Protein AF-0000000085181680 (afdb_homodimer)

Foldseek 3Di:
DDPPPPCPPPPPPDPDAWPDKDKDKWKKKWWFWKAWDVGDIDIDIWMKMKIKIWTADRVGKIKIWIKMWIAPDDPPDDRHDIDIDRTKMWIQDPQFIKIWFQDAFQQLVFAQAADDDAFPVRQQQLAFFHARRSFCQQQAVNIKIKTKDDDDQKIKMKMKDAHPFDQQALVNGCSDRDPSVLSNLQRNPSDTGKGIKIKIKMKGWDDDPQKTKIKMKMKIDIDQKIKIKIKMKIDHPQFKMKIKMKMWIGHHPWTKIKIKMKMKGQGPVQNQKMKMKMKMWMGRVDPQTKIKMKIKMWGHPDPFKIWIKIKIFIGSGARVHGHRMIMIITTMMGID/DDPPPPPPVPPPPPDLDWSDKDKDKWKKKWWFWKAWDVGDIDIDIWMKMKIKIWIADNVGKIKIWIKMWIAPDDPVRPRHDIDIDRTKMWIQDPQFIKMWFQDQFQQLVFAQAADDDAFPVRQQQQAQFHDRRSFCQPVAVNIKIKTKDDDPQKIKMKMKDAHPFDQQALVNDCPDRDASVLSNLQRNPSDTGKGIKIKIKMKGWDDDPQKTKIKMKMKIDIHQKIKIKIKMKIDHPQFKMKIKMKMWIGHHPWTKIKIKMKMKGQGPVQNQKMKMKMKMWMGRVDPQTKIKMKIKMWGHPDPFKIWIKMKIFIGSGDRVHDHGMIMIITTMMGID

Nearest PDB structures (foldseek):
  6ehb-assembly1_B  TM=7.373E-01  e=2.275E-15  Vibrio cholerae O395
  6ehb-assembly1_C  TM=7.384E-01  e=2.523E-15  Vibrio cholerae O395
  5onu-assembly1_C  TM=7.375E-01  e=2.397E-13  Vibrio cholerae
  3efm-assembly1_A  TM=3.329E-01  e=3.542E-02  Bordetella pertussis
  8qpv-assembly1_A  TM=3.071E-01  e=8.541E+00  Escherichia coli

Structure (mmCIF, N/CA/C/O backbone):
data_AF-0000000085181680-model_v1
#
loop_
_entity.id
_entity.type
_entity.pdbx_description
1 polymer Porin
#
loop_
_atom_site.group_PDB
_atom_site.id
_atom_site.type_symbol
_atom_site.label_atom_id
_atom_site.label_alt_id
_atom_site.label_comp_id
_atom_site.label_asym_id
_atom_site.label_entity_id
_atom_site.label_seq_id
_atom_site.pdbx_PDB_ins_code
_atom_site.Cartn_x
_atom_site.Cartn_y
_atom_site.Cartn_z
_atom_site.occupancy
_atom_site.B_iso_or_equiv
_atom_site.auth_seq_id
_atom_site.auth_comp_id
_atom_site.auth_asym_id
_atom_site.auth_atom_id
_atom_site.pdbx_PDB_model_num
ATOM 1 N N . MET A 1 1 ? -27.531 5.68 -34.562 1 22.38 1 MET A N 1
ATOM 2 C CA . MET A 1 1 ? -27.516 5.695 -33.094 1 22.38 1 MET A CA 1
ATOM 3 C C . MET A 1 1 ? -26.094 5.801 -32.562 1 22.38 1 MET A C 1
ATOM 5 O O . MET A 1 1 ? -25.203 5.039 -32.969 1 22.38 1 MET A O 1
ATOM 9 N N . LYS A 1 2 ? -25.438 7.004 -32.031 1 22.67 2 LYS A N 1
ATOM 10 C CA . LYS A 1 2 ? -24.047 7.398 -32.281 1 22.67 2 LYS A CA 1
ATOM 11 C C . LYS A 1 2 ? -23.109 6.738 -31.266 1 22.67 2 LYS A C 1
ATOM 13 O O . LYS A 1 2 ? -23.328 6.828 -30.047 1 22.67 2 LYS A O 1
ATOM 18 N N . LYS A 1 3 ? -22.344 5.664 -31.703 1 23.89 3 LYS A N 1
ATOM 19 C CA . LYS A 1 3 ? -21.344 4.836 -31.031 1 23.89 3 LYS A CA 1
ATOM 20 C C . LYS A 1 3 ? -20.266 5.691 -30.375 1 23.89 3 LYS A C 1
ATOM 22 O O . LYS A 1 3 ? -19.562 6.438 -31.062 1 23.89 3 LYS A O 1
ATOM 27 N N . ILE A 1 4 ? -20.547 6.242 -29.234 1 26.05 4 ILE A N 1
ATOM 28 C CA . ILE A 1 4 ? -19.594 7.113 -28.562 1 26.05 4 ILE A CA 1
ATOM 29 C C . ILE A 1 4 ? -18.328 6.324 -28.234 1 26.05 4 ILE A C 1
ATOM 31 O O . ILE A 1 4 ? -18.375 5.332 -27.5 1 26.05 4 ILE A O 1
ATOM 35 N N . LEU A 1 5 ? -17.328 6.285 -29.141 1 22.59 5 LEU A N 1
ATOM 36 C CA . LEU A 1 5 ? -15.992 5.695 -29.109 1 22.59 5 LEU A CA 1
ATOM 37 C C . LEU A 1 5 ? -15.227 6.164 -27.875 1 22.59 5 LEU A C 1
ATOM 39 O O . LEU A 1 5 ? -15.039 7.367 -27.672 1 22.59 5 LEU A O 1
ATOM 43 N N . LEU A 1 6 ? -15.406 5.531 -26.781 1 27.34 6 LEU A N 1
ATOM 44 C CA . LEU A 1 6 ? -14.719 5.742 -25.516 1 27.34 6 LEU A CA 1
ATOM 45 C C . LEU A 1 6 ? -13.203 5.77 -25.719 1 27.34 6 LEU A C 1
ATOM 47 O O . LEU A 1 6 ? -12.625 4.809 -26.234 1 27.34 6 LEU A O 1
ATOM 51 N N . ALA A 1 7 ? -12.594 6.914 -25.922 1 26.73 7 ALA A N 1
ATOM 52 C CA . ALA A 1 7 ? -11.203 7.27 -26.188 1 26.73 7 ALA A CA 1
ATOM 53 C C . ALA A 1 7 ? -10.281 6.734 -25.094 1 26.73 7 ALA A C 1
ATOM 55 O O . ALA A 1 7 ? -10.438 7.062 -23.922 1 26.73 7 ALA A O 1
ATOM 56 N N . SER A 1 8 ? -9.859 5.465 -25.094 1 27.25 8 SER A N 1
ATOM 57 C CA . SER A 1 8 ? -8.734 4.855 -24.375 1 27.25 8 SER A CA 1
ATOM 58 C C . SER A 1 8 ? -7.477 5.707 -24.5 1 27.25 8 SER A C 1
ATOM 60 O O . SER A 1 8 ? -6.961 5.914 -25.594 1 27.25 8 SER A O 1
ATOM 62 N N . THR A 1 9 ? -7.469 6.871 -24.016 1 27.83 9 THR A N 1
ATOM 63 C CA . THR A 1 9 ? -6.242 7.645 -24.156 1 27.83 9 THR A CA 1
ATOM 64 C C . THR A 1 9 ? -5.039 6.852 -23.656 1 27.83 9 THR A C 1
ATOM 66 O O . THR A 1 9 ? -4.973 6.496 -22.484 1 27.83 9 THR A O 1
ATOM 69 N N . ALA A 1 10 ? -4.586 5.926 -24.469 1 26.53 10 ALA A N 1
ATOM 70 C CA . ALA A 1 10 ? -3.27 5.312 -24.328 1 26.53 10 ALA A CA 1
ATOM 71 C C . ALA A 1 10 ? -2.189 6.371 -24.125 1 26.53 10 ALA A C 1
ATOM 73 O O . ALA A 1 10 ? -1.981 7.234 -24.984 1 26.53 10 ALA A O 1
ATOM 74 N N . ILE A 1 11 ? -2.084 6.918 -22.938 1 28.17 11 ILE A N 1
ATOM 75 C CA . ILE A 1 11 ? -0.893 7.734 -22.734 1 28.17 11 ILE A CA 1
ATOM 76 C C . ILE A 1 11 ? 0.34 6.988 -23.234 1 28.17 11 ILE A C 1
ATOM 78 O O . ILE A 1 11 ? 0.663 5.902 -22.75 1 28.17 11 ILE A O 1
ATOM 82 N N . VAL A 1 12 ? 0.579 7.07 -24.5 1 26.88 12 VAL A N 1
ATOM 83 C CA . VAL A 1 12 ? 1.8 6.652 -25.172 1 26.88 12 VAL A CA 1
ATOM 84 C C . VAL A 1 12 ? 3.016 7.238 -24.469 1 26.88 12 VAL A C 1
ATOM 86 O O . VAL A 1 12 ? 3.1 8.453 -24.266 1 26.88 12 VAL A O 1
ATOM 89 N N . GLY A 1 13 ? 3.662 6.395 -23.609 1 28.94 13 GLY A N 1
ATOM 90 C CA . GLY A 1 13 ? 4.98 6.586 -23.031 1 28.94 13 GLY A CA 1
ATOM 91 C C . GLY A 1 13 ? 5.992 7.145 -24.016 1 28.94 13 GLY A C 1
ATOM 92 O O . GLY A 1 13 ? 6.266 6.531 -25.047 1 28.94 13 GLY A O 1
ATOM 93 N N . PHE A 1 14 ? 6.012 8.461 -24.172 1 29.27 14 PHE A N 1
ATOM 94 C CA . PHE A 1 14 ? 7.211 8.961 -24.828 1 29.27 14 PHE A CA 1
ATOM 95 C C . PHE A 1 14 ? 8.469 8.359 -24.203 1 29.27 14 PHE A C 1
ATOM 97 O O . PHE A 1 14 ? 8.477 8.023 -23.031 1 29.27 14 PHE A O 1
ATOM 104 N N . ALA A 1 15 ? 9.555 7.969 -24.984 1 31.16 15 ALA A N 1
ATOM 105 C CA . ALA A 1 15 ? 10.82 7.281 -24.781 1 31.16 15 ALA A CA 1
ATOM 106 C C . ALA A 1 15 ? 11.523 7.789 -23.531 1 31.16 15 ALA A C 1
ATOM 108 O O . ALA A 1 15 ? 11.922 7 -22.672 1 31.16 15 ALA A O 1
ATOM 109 N N . GLY A 1 16 ? 12.555 8.727 -23.641 1 34.56 16 GLY A N 1
ATOM 110 C CA . GLY A 1 16 ? 13.781 9.109 -22.953 1 34.56 16 GLY A CA 1
ATOM 111 C C . GLY A 1 16 ? 13.523 9.805 -21.625 1 34.56 16 GLY A C 1
ATOM 112 O O . GLY A 1 16 ? 14.453 10.055 -20.859 1 34.56 16 GLY A O 1
ATOM 113 N N . ALA A 1 17 ? 12.539 10.711 -21.516 1 39.44 17 ALA A N 1
ATOM 114 C CA . ALA A 1 17 ? 12.344 11.578 -20.359 1 39.44 17 ALA A CA 1
ATOM 115 C C . ALA A 1 17 ? 11.641 10.836 -19.234 1 39.44 17 ALA A C 1
ATOM 117 O O . ALA A 1 17 ? 10.891 9.883 -19.469 1 39.44 17 ALA A O 1
ATOM 118 N N . ALA A 1 18 ? 12.102 10.969 -17.984 1 46.09 18 ALA A N 1
ATOM 119 C CA . ALA A 1 18 ? 11.461 10.492 -16.75 1 46.09 18 ALA A CA 1
ATOM 120 C C . ALA A 1 18 ? 9.945 10.453 -16.906 1 46.09 18 ALA A C 1
ATOM 122 O O . ALA A 1 18 ? 9.32 11.469 -17.219 1 46.09 18 ALA A O 1
ATOM 123 N N . SER A 1 19 ? 9.352 9.453 -17.609 1 55.78 19 SER A N 1
ATOM 124 C CA . SER A 1 19 ? 7.906 9.328 -17.703 1 55.78 19 SER A CA 1
ATOM 125 C C . SER A 1 19 ? 7.23 9.641 -16.375 1 55.78 19 SER A C 1
ATOM 127 O O . SER A 1 19 ? 7.711 9.219 -15.32 1 55.78 19 SER A O 1
ATOM 129 N N . ALA A 1 20 ? 6.434 10.492 -16.422 1 67.94 20 ALA A N 1
ATOM 130 C CA . ALA A 1 20 ? 5.664 10.953 -15.266 1 67.94 20 ALA A CA 1
ATOM 131 C C . ALA A 1 20 ? 5.055 9.773 -14.508 1 67.94 20 ALA A C 1
ATOM 133 O O . ALA A 1 20 ? 4.523 8.844 -15.117 1 67.94 20 ALA A O 1
ATOM 134 N N . ALA A 1 21 ? 5.324 9.617 -13.227 1 82.12 21 ALA A N 1
ATOM 135 C CA . ALA A 1 21 ? 4.703 8.633 -12.344 1 82.12 21 ALA A CA 1
ATOM 136 C C . ALA A 1 21 ? 3.189 8.602 -12.539 1 82.12 21 ALA A C 1
ATOM 138 O O . ALA A 1 21 ? 2.557 9.648 -12.695 1 82.12 21 ALA A O 1
ATOM 139 N N . GLU A 1 22 ? 2.646 7.391 -12.797 1 89.88 22 GLU A N 1
ATOM 140 C CA . GLU A 1 22 ? 1.217 7.277 -13.07 1 89.88 22 GLU A CA 1
ATOM 141 C C . GLU A 1 22 ? 0.609 6.086 -12.336 1 89.88 22 GLU A C 1
ATOM 143 O O . GLU A 1 22 ? 1.332 5.199 -11.875 1 89.88 22 GLU A O 1
ATOM 148 N N . ILE A 1 23 ? -0.716 6.203 -12.195 1 94.19 23 ILE A N 1
ATOM 149 C CA . ILE A 1 23 ? -1.533 5.094 -11.719 1 94.19 23 ILE A CA 1
ATOM 150 C C . ILE A 1 23 ? -2.541 4.691 -12.797 1 94.19 23 ILE A C 1
ATOM 152 O O . ILE A 1 23 ? -3.305 5.531 -13.281 1 94.19 23 ILE A O 1
ATOM 156 N N . THR A 1 24 ? -2.543 3.492 -13.188 1 94.38 24 THR A N 1
ATOM 157 C CA . THR A 1 24 ? -3.553 2.963 -14.102 1 94.38 24 THR A CA 1
ATOM 158 C C . THR A 1 24 ? -4.367 1.866 -13.422 1 94.38 24 THR A C 1
ATOM 160 O O . THR A 1 24 ? -3.949 1.311 -12.406 1 94.38 24 THR A O 1
ATOM 163 N N . LEU A 1 25 ? -5.562 1.656 -14 1 96 25 LEU A N 1
ATOM 164 C CA . LEU A 1 25 ? -6.438 0.616 -13.469 1 96 25 LEU A CA 1
ATOM 165 C C . LEU A 1 25 ? -6.5 -0.577 -14.422 1 96 25 LEU A C 1
ATOM 167 O O . LEU A 1 25 ? -6.492 -0.405 -15.641 1 96 25 LEU A O 1
ATOM 171 N N . SER A 1 26 ? -6.496 -1.681 -13.867 1 96.69 26 SER A N 1
ATOM 172 C CA . SER A 1 26 ? -6.898 -2.916 -14.531 1 96.69 26 SER A CA 1
ATOM 173 C C . SER A 1 26 ? -7.816 -3.748 -13.648 1 96.69 26 SER A C 1
ATOM 175 O O . SER A 1 26 ? -8.023 -3.418 -12.477 1 96.69 26 SER A O 1
ATOM 177 N N . GLY A 1 27 ? -8.484 -4.77 -14.289 1 97.19 27 GLY A N 1
ATOM 178 C CA . GLY A 1 27 ? -9.398 -5.562 -13.477 1 97.19 27 GLY A CA 1
ATOM 179 C C . GLY A 1 27 ? -9.766 -6.891 -14.109 1 97.19 27 GLY A C 1
ATOM 180 O O . GLY A 1 27 ? -9.328 -7.191 -15.219 1 97.19 27 GLY A O 1
ATOM 181 N N . TYR A 1 28 ? -10.398 -7.707 -13.305 1 95.75 28 TYR A N 1
ATOM 182 C CA . TYR A 1 28 ? -10.883 -9.023 -13.695 1 95.75 28 TYR A CA 1
ATOM 183 C C . TYR A 1 28 ? -12.219 -9.328 -13.023 1 95.75 28 TYR A C 1
ATOM 185 O O . TYR A 1 28 ? -12.43 -8.992 -11.859 1 95.75 28 TYR A O 1
ATOM 193 N N . ALA A 1 29 ? -13.117 -9.867 -13.797 1 94.94 29 ALA A N 1
ATOM 194 C CA . ALA A 1 29 ? -14.375 -10.367 -13.266 1 94.94 29 ALA A CA 1
ATOM 195 C C . ALA A 1 29 ? -14.68 -11.766 -13.773 1 94.94 29 ALA A C 1
ATOM 197 O O . ALA A 1 29 ? -14.156 -12.188 -14.812 1 94.94 29 ALA A O 1
ATOM 198 N N . GLU A 1 30 ? -15.414 -12.461 -12.969 1 95.19 30 GLU A N 1
ATOM 199 C CA . GLU A 1 30 ? -15.852 -13.781 -13.414 1 95.19 30 GLU A CA 1
ATOM 200 C C . GLU A 1 30 ? -17.297 -14.047 -13.031 1 95.19 30 GLU A C 1
ATOM 202 O O . GLU A 1 30 ? -17.766 -13.578 -11.984 1 95.19 30 GLU A O 1
ATOM 207 N N . ILE A 1 31 ? -18.062 -14.727 -13.867 1 94.75 31 ILE A N 1
ATOM 208 C CA . ILE A 1 31 ? -19.453 -15.125 -13.648 1 94.75 31 ILE A CA 1
ATOM 209 C C . ILE A 1 31 ? -19.656 -16.578 -14.07 1 94.75 31 ILE A C 1
ATOM 211 O O . ILE A 1 31 ? -19.047 -17.031 -15.039 1 94.75 31 ILE A O 1
ATOM 215 N N . GLY A 1 32 ? -20.391 -17.312 -13.297 1 95.38 32 GLY A N 1
ATOM 216 C CA . GLY A 1 32 ? -20.672 -18.688 -13.664 1 95.38 32 GLY A CA 1
ATOM 217 C C . GLY A 1 32 ? -21.328 -19.484 -12.547 1 95.38 32 GLY A C 1
ATOM 218 O O . GLY A 1 32 ? -22.141 -18.938 -11.797 1 95.38 32 GLY A O 1
ATOM 219 N N . ILE A 1 33 ? -21.125 -20.812 -12.578 1 94.19 33 ILE A N 1
ATOM 220 C CA . ILE A 1 33 ? -21.656 -21.703 -11.547 1 94.19 33 ILE A CA 1
ATOM 221 C C . ILE A 1 33 ? -20.531 -22.547 -10.977 1 94.19 33 ILE A C 1
ATOM 223 O O . ILE A 1 33 ? -19.516 -22.781 -11.648 1 94.19 33 ILE A O 1
ATOM 227 N N . PHE A 1 34 ? -20.641 -22.938 -9.797 1 92.12 34 PHE A N 1
ATOM 228 C CA . PHE A 1 34 ? -19.75 -23.922 -9.18 1 92.12 34 PHE A CA 1
ATOM 229 C C . PHE A 1 34 ? -20.531 -24.938 -8.359 1 92.12 34 PHE A C 1
ATOM 231 O O . PHE A 1 34 ? -21.688 -24.688 -8.016 1 92.12 34 PHE A O 1
ATOM 238 N N . GLY A 1 35 ? -20.047 -26.078 -8.219 1 89.62 35 GLY A N 1
ATOM 239 C CA . GLY A 1 35 ? -20.625 -27.156 -7.453 1 89.62 35 GLY A CA 1
ATOM 240 C C . GLY A 1 35 ? -19.656 -28.297 -7.199 1 89.62 35 GLY A C 1
ATOM 241 O O . GLY A 1 35 ? -18.453 -28.156 -7.41 1 89.62 35 GLY A O 1
ATOM 242 N N . GLY A 1 36 ? -20.188 -29.406 -6.582 1 90.12 36 GLY A N 1
ATOM 243 C CA . GLY A 1 36 ? -19.391 -30.578 -6.262 1 90.12 36 GLY A CA 1
ATOM 244 C C . GLY A 1 36 ? -20.016 -31.453 -5.199 1 90.12 36 GLY A C 1
ATOM 245 O O . GLY A 1 36 ? -21.219 -31.391 -4.961 1 90.12 36 GLY A O 1
ATOM 246 N N . ASP A 1 37 ? -19.219 -32.312 -4.801 1 87 37 ASP A N 1
ATOM 247 C CA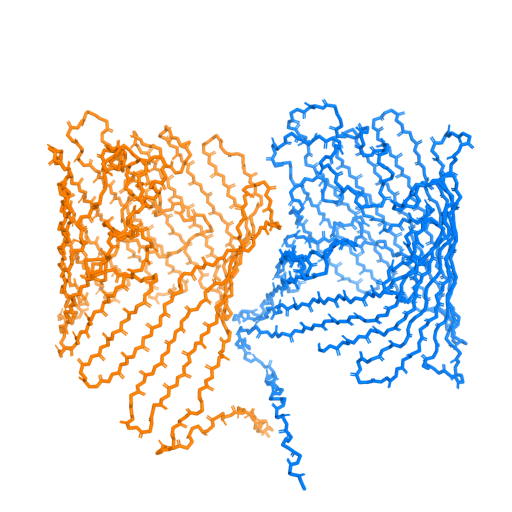 . ASP A 1 37 ? -19.688 -33.188 -3.725 1 87 37 ASP A CA 1
ATOM 248 C C . ASP A 1 37 ? -20 -32.375 -2.469 1 87 37 ASP A C 1
ATOM 250 O O . ASP A 1 37 ? -19.172 -31.625 -1.982 1 87 37 ASP A O 1
ATOM 254 N N . ASP A 1 38 ? -21.266 -32.5 -1.99 1 78.75 38 ASP A N 1
ATOM 255 C CA . ASP A 1 38 ? -21.781 -31.875 -0.771 1 78.75 38 ASP A CA 1
ATOM 256 C C . ASP A 1 38 ? -21.828 -30.359 -0.902 1 78.75 38 ASP A C 1
ATOM 258 O O . ASP A 1 38 ? -21.766 -29.641 0.098 1 78.75 38 ASP A O 1
ATOM 262 N N . VAL A 1 39 ? -21.594 -29.906 -2.061 1 80 39 VAL A N 1
ATOM 263 C CA . VAL A 1 39 ? -21.781 -28.5 -2.357 1 80 39 VAL A CA 1
ATOM 264 C C . VAL A 1 39 ? -22.875 -28.328 -3.408 1 80 39 VAL A C 1
ATOM 266 O O . VAL A 1 39 ? -22.766 -28.859 -4.52 1 80 39 VAL A O 1
ATOM 269 N N . GLU A 1 40 ? -23.938 -27.641 -3.068 1 85.06 40 GLU A N 1
ATOM 270 C CA . GLU A 1 40 ? -25 -27.375 -4.035 1 85.06 40 GLU A CA 1
ATOM 271 C C . GLU A 1 40 ? -24.5 -26.469 -5.164 1 85.06 40 GLU A C 1
ATOM 273 O O . GLU A 1 40 ? -23.797 -25.484 -4.918 1 85.06 40 GLU A O 1
ATOM 278 N N . THR A 1 41 ? -24.828 -26.938 -6.34 1 90.19 41 THR A N 1
ATOM 279 C CA . THR A 1 41 ? -24.5 -26.094 -7.484 1 90.19 41 THR A CA 1
ATOM 280 C C . THR A 1 41 ? -25.141 -24.719 -7.352 1 90.19 41 THR A C 1
ATOM 282 O O . THR A 1 41 ? -26.344 -24.609 -7.078 1 90.19 41 THR A O 1
ATOM 285 N N . GLN A 1 42 ? -24.359 -23.594 -7.531 1 88.12 42 GLN A N 1
ATOM 286 C CA . GLN A 1 42 ? -24.891 -22.234 -7.34 1 88.12 42 GLN A CA 1
ATOM 287 C C . GLN A 1 42 ? -24.219 -21.25 -8.289 1 88.12 42 GLN A C 1
ATOM 289 O O . GLN A 1 42 ? -23.188 -21.547 -8.883 1 88.12 42 GLN A O 1
ATOM 294 N N . PHE A 1 43 ? -24.797 -20.094 -8.383 1 89 43 PHE A N 1
ATOM 295 C CA . PHE A 1 43 ? -24.25 -18.984 -9.156 1 89 43 PHE A CA 1
ATOM 296 C C . PHE A 1 43 ? -23.078 -18.344 -8.43 1 89 43 PHE A C 1
ATOM 298 O O . PHE A 1 43 ? -23.016 -18.344 -7.195 1 89 43 PHE A O 1
ATOM 305 N N . HIS A 1 44 ? -22.172 -17.906 -9.281 1 86.19 44 HIS A N 1
ATOM 306 C CA . HIS A 1 44 ? -20.984 -17.266 -8.727 1 86.19 44 HIS A CA 1
ATOM 307 C C . HIS A 1 44 ? -20.594 -16.031 -9.547 1 86.19 44 HIS A C 1
ATOM 309 O O . HIS A 1 44 ? -20.609 -16.078 -10.773 1 86.19 44 HIS A O 1
ATOM 315 N N . ASN A 1 45 ? -20.266 -14.914 -8.867 1 88.94 45 ASN A N 1
ATOM 316 C CA . ASN A 1 45 ? -19.516 -13.805 -9.461 1 88.94 45 ASN A CA 1
ATOM 317 C C . ASN A 1 45 ? -18.406 -13.336 -8.539 1 88.94 45 ASN A C 1
ATOM 319 O O . ASN A 1 45 ? -18.469 -13.516 -7.324 1 88.94 45 ASN A O 1
ATOM 323 N N . ASP A 1 46 ? -17.359 -12.844 -9.109 1 89 46 ASP A N 1
ATOM 324 C CA . ASP A 1 46 ? -16.234 -12.273 -8.383 1 89 46 ASP A CA 1
ATOM 325 C C . ASP A 1 46 ? -15.539 -11.188 -9.219 1 89 46 ASP A C 1
ATOM 327 O O . ASP A 1 46 ? -15.609 -11.211 -10.445 1 89 46 ASP A O 1
ATOM 331 N N . TRP A 1 47 ? -14.961 -10.25 -8.5 1 91.25 47 TRP A N 1
ATOM 332 C CA . TRP A 1 47 ? -14.266 -9.188 -9.219 1 91.25 47 TRP A CA 1
ATOM 333 C C . TRP A 1 47 ? -13.047 -8.711 -8.445 1 91.25 47 TRP A C 1
ATOM 335 O O . TRP A 1 47 ? -12.945 -8.938 -7.234 1 91.25 47 TRP A O 1
ATOM 345 N N . GLN A 1 48 ? -12.109 -8.164 -9.18 1 92.94 48 GLN A N 1
ATOM 346 C CA . GLN A 1 48 ? -10.961 -7.469 -8.602 1 92.94 48 GLN A CA 1
ATOM 347 C C . GLN A 1 48 ? -10.562 -6.27 -9.453 1 92.94 48 GLN A C 1
ATOM 349 O O . GLN A 1 48 ? -10.695 -6.297 -10.68 1 92.94 48 GLN A O 1
ATOM 354 N N . VAL A 1 49 ? -10.109 -5.223 -8.812 1 95.06 49 VAL A N 1
ATOM 355 C CA . VAL A 1 49 ? -9.508 -4.055 -9.453 1 95.06 49 VAL A CA 1
ATOM 356 C C . VAL A 1 49 ? -8.078 -3.875 -8.969 1 95.06 49 VAL A C 1
ATOM 358 O O . VAL A 1 49 ? -7.789 -4.023 -7.773 1 95.06 49 VAL A O 1
ATOM 361 N N . ASN A 1 50 ? -7.215 -3.648 -9.961 1 96.38 50 ASN A N 1
ATOM 362 C CA . ASN A 1 50 ? -5.809 -3.404 -9.656 1 96.38 50 ASN A CA 1
ATOM 363 C C . ASN A 1 50 ? -5.43 -1.944 -9.898 1 96.38 50 ASN A C 1
ATOM 365 O O . ASN A 1 50 ? -5.695 -1.396 -10.969 1 96.38 50 ASN A O 1
ATOM 369 N N . PHE A 1 51 ? -4.863 -1.328 -8.891 1 95.94 51 PHE A N 1
ATOM 370 C CA . PHE A 1 51 ? -4.098 -0.105 -9.094 1 95.94 51 PHE A CA 1
ATOM 371 C C . PHE A 1 51 ? -2.656 -0.427 -9.477 1 95.94 51 PHE A C 1
ATOM 373 O O . PHE A 1 51 ? -1.936 -1.062 -8.703 1 95.94 51 PHE A O 1
ATOM 380 N N . ASN A 1 52 ? -2.295 0.051 -10.617 1 96.94 52 ASN A N 1
ATOM 381 C CA . ASN A 1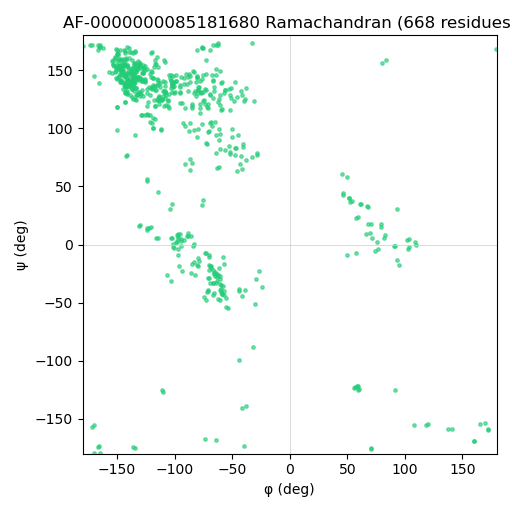 52 ? -0.935 -0.163 -11.102 1 96.94 52 ASN A CA 1
ATOM 382 C C . ASN A 1 52 ? -0.122 1.128 -11.078 1 96.94 52 ASN A C 1
ATOM 384 O O . ASN A 1 52 ? -0.452 2.086 -11.781 1 96.94 52 ASN A O 1
ATOM 388 N N . PHE A 1 53 ? 0.95 1.083 -10.305 1 96.81 53 PHE A N 1
ATOM 389 C CA . PHE A 1 53 ? 1.809 2.248 -10.133 1 96.81 53 PHE A CA 1
ATOM 390 C C . PHE A 1 53 ? 3.072 2.121 -10.977 1 96.81 53 PHE A C 1
ATOM 392 O O . PHE A 1 53 ? 3.693 1.057 -11.016 1 96.81 53 PHE A O 1
ATOM 399 N N . SER A 1 54 ? 3.4 3.238 -11.617 1 96.56 54 SER A N 1
ATOM 400 C CA . SER A 1 54 ? 4.637 3.18 -12.398 1 96.56 54 SER A CA 1
ATOM 401 C C . SER A 1 54 ? 5.293 4.555 -12.492 1 96.56 54 SER A C 1
ATOM 403 O O . SER A 1 54 ? 4.602 5.57 -12.586 1 96.56 54 SER A O 1
ATOM 405 N N . GLY A 1 55 ? 6.656 4.508 -12.453 1 95.25 55 GLY A N 1
ATOM 406 C CA . GLY A 1 55 ? 7.445 5.719 -12.625 1 95.25 55 GLY A CA 1
ATOM 407 C C . GLY A 1 55 ? 8.906 5.441 -12.914 1 95.25 55 GLY A C 1
ATOM 408 O O . GLY A 1 55 ? 9.359 4.297 -12.828 1 95.25 55 GLY A O 1
ATOM 409 N N . THR A 1 56 ? 9.617 6.449 -13.281 1 96.12 56 THR A N 1
ATOM 410 C CA . THR A 1 56 ? 11.055 6.379 -13.555 1 96.12 56 THR A CA 1
ATOM 411 C C . THR A 1 56 ? 11.773 7.578 -12.945 1 96.12 56 THR A C 1
ATOM 413 O O . THR A 1 56 ? 11.328 8.719 -13.086 1 96.12 56 THR A O 1
ATOM 416 N N . THR A 1 57 ? 12.898 7.277 -12.258 1 95.19 57 THR A N 1
ATOM 417 C CA . THR A 1 57 ? 13.695 8.344 -11.672 1 95.19 57 THR A CA 1
ATOM 418 C C . THR A 1 57 ? 14.516 9.062 -12.734 1 95.19 57 THR A C 1
ATOM 420 O O . THR A 1 57 ? 14.602 8.594 -13.875 1 95.19 57 THR A O 1
ATOM 423 N N . ASP A 1 58 ? 15.102 10.188 -12.289 1 92.06 58 ASP A N 1
ATOM 424 C CA . ASP A 1 58 ? 15.914 10.969 -13.219 1 92.06 58 ASP A CA 1
ATOM 425 C C . ASP A 1 58 ? 17.125 10.164 -13.688 1 92.06 58 ASP A C 1
ATOM 427 O O . ASP A 1 58 ? 17.594 10.336 -14.82 1 92.06 58 ASP A O 1
ATOM 431 N N . ASN A 1 59 ? 17.609 9.297 -12.805 1 92.5 59 ASN A N 1
ATOM 432 C CA . ASN A 1 59 ? 18.797 8.523 -13.148 1 92.5 59 ASN A CA 1
ATOM 433 C C . ASN A 1 59 ? 18.438 7.191 -13.797 1 92.5 59 ASN A C 1
ATOM 435 O O . ASN A 1 59 ? 19.281 6.305 -13.922 1 92.5 59 ASN A O 1
ATOM 439 N N . GLY A 1 60 ? 17.141 6.98 -14.016 1 93.06 60 GLY A N 1
ATOM 440 C CA . GLY A 1 60 ? 16.75 5.859 -14.859 1 93.06 60 GLY A CA 1
ATOM 441 C C . GLY A 1 60 ? 16.266 4.664 -14.07 1 93.06 60 GLY A C 1
ATOM 442 O O . GLY A 1 60 ? 15.953 3.619 -14.648 1 93.06 60 GLY A O 1
ATOM 443 N N . LEU A 1 61 ? 16.172 4.789 -12.758 1 94.69 61 LEU A N 1
ATOM 444 C CA . LEU A 1 61 ? 15.57 3.699 -11.992 1 94.69 61 LEU A CA 1
ATOM 445 C C . LEU A 1 61 ? 14.062 3.648 -12.211 1 94.69 61 LEU A C 1
ATOM 447 O O . LEU A 1 61 ? 13.398 4.688 -12.227 1 94.69 61 LEU A O 1
ATOM 451 N N . GLU A 1 62 ? 13.656 2.422 -12.453 1 96.56 62 GLU A N 1
ATOM 452 C CA . GLU A 1 62 ? 12.211 2.215 -12.508 1 96.56 62 GLU A CA 1
ATOM 453 C C . GLU A 1 62 ? 11.641 1.889 -11.133 1 96.56 62 GLU A C 1
ATOM 455 O O . GLU A 1 62 ? 12.273 1.169 -10.352 1 96.56 62 GLU A O 1
ATOM 460 N N . PHE A 1 63 ? 10.508 2.463 -10.828 1 96.88 63 PHE A N 1
ATOM 461 C CA . PHE A 1 63 ? 9.797 2.09 -9.609 1 96.88 63 PHE A CA 1
ATOM 462 C C . PHE A 1 63 ? 8.312 1.874 -9.891 1 96.88 63 PHE A C 1
ATOM 464 O O . PHE A 1 63 ? 7.781 2.396 -10.875 1 96.88 63 PHE A O 1
ATOM 471 N N . GLY A 1 64 ? 7.656 1.061 -9.141 1 96.69 64 GLY A N 1
ATOM 472 C CA . GLY A 1 64 ? 6.262 0.714 -9.367 1 96.69 64 GLY A CA 1
ATOM 473 C C . GLY A 1 64 ? 5.656 -0.073 -8.219 1 96.69 64 GLY A C 1
ATOM 474 O O . GLY A 1 64 ? 6.27 -0.216 -7.16 1 96.69 64 GLY A O 1
ATOM 475 N N . GLY A 1 65 ? 4.441 -0.382 -8.453 1 96.88 65 GLY A N 1
ATOM 476 C CA . GLY A 1 65 ? 3.707 -1.184 -7.488 1 96.88 65 GLY A CA 1
ATOM 477 C C . GLY A 1 65 ? 2.348 -1.63 -7.992 1 96.88 65 GLY A C 1
ATOM 478 O O . GLY A 1 65 ? 1.921 -1.229 -9.078 1 96.88 65 GLY A O 1
ATOM 479 N N . LYS A 1 66 ? 1.787 -2.449 -7.227 1 96.31 66 LYS A N 1
ATOM 480 C CA . LYS A 1 66 ? 0.437 -2.947 -7.473 1 96.31 66 LYS A CA 1
ATOM 481 C C . LYS A 1 66 ? -0.33 -3.123 -6.164 1 96.31 66 LYS A C 1
ATOM 483 O O . LYS A 1 66 ? 0.226 -3.596 -5.172 1 96.31 66 LYS A O 1
ATOM 488 N N . VAL A 1 67 ? -1.546 -2.742 -6.172 1 93.88 67 VAL A N 1
ATOM 489 C CA . VAL A 1 67 ? -2.488 -2.996 -5.09 1 93.88 67 VAL A CA 1
ATOM 490 C C . VAL A 1 67 ? -3.807 -3.51 -5.66 1 93.88 67 VAL A C 1
ATOM 492 O O . VAL A 1 67 ? -4.391 -2.887 -6.551 1 93.88 67 VAL A O 1
ATOM 495 N N . GLN A 1 68 ? -4.238 -4.555 -5.141 1 93.25 68 GLN A N 1
ATOM 496 C CA . GLN A 1 68 ? -5.496 -5.137 -5.59 1 93.25 68 GLN A CA 1
ATOM 497 C C . GLN A 1 68 ? -6.594 -4.953 -4.547 1 93.25 68 GLN A C 1
ATOM 499 O O . GLN A 1 68 ? -6.363 -5.16 -3.354 1 93.25 68 GLN A O 1
ATOM 504 N N . ILE A 1 69 ? -7.723 -4.5 -4.973 1 90.75 69 ILE A N 1
ATOM 505 C CA . ILE A 1 69 ? -8.945 -4.527 -4.172 1 90.75 69 ILE A CA 1
ATOM 506 C C . ILE A 1 69 ? -9.906 -5.57 -4.738 1 90.75 69 ILE A C 1
ATOM 508 O O . ILE A 1 69 ? -10.117 -5.637 -5.953 1 90.75 69 ILE A O 1
ATOM 512 N N . GLU A 1 70 ? -10.352 -6.359 -3.855 1 87.5 70 GLU A N 1
ATOM 513 C CA . GLU A 1 70 ? -11.258 -7.406 -4.32 1 87.5 70 GLU A CA 1
ATOM 514 C C . GLU A 1 70 ? -12.406 -7.613 -3.338 1 87.5 70 GLU A C 1
ATOM 516 O O . GLU A 1 70 ? -12.398 -7.062 -2.236 1 87.5 70 GLU A O 1
ATOM 521 N N . GLU A 1 71 ? -13.398 -8.32 -3.832 1 80.94 71 GLU A N 1
ATOM 522 C CA . GLU A 1 71 ? -14.547 -8.641 -2.992 1 80.94 71 GLU A CA 1
ATOM 523 C C . GLU A 1 71 ? -14.219 -9.781 -2.025 1 80.94 71 GLU A C 1
ATOM 525 O O . GLU A 1 71 ? -13.484 -10.703 -2.375 1 80.94 71 GLU A O 1
ATOM 530 N N . ASN A 1 72 ? -14.547 -9.562 -0.784 1 72.06 72 ASN A N 1
ATOM 531 C CA . ASN A 1 72 ? -14.477 -10.656 0.172 1 72.06 72 ASN A CA 1
ATOM 532 C C . ASN A 1 72 ? -15.75 -11.492 0.166 1 72.06 72 ASN A C 1
ATOM 534 O O . ASN A 1 72 ? -16.672 -11.25 0.957 1 72.06 72 ASN A O 1
ATOM 538 N N . ASN A 1 73 ? -15.898 -12.227 -0.952 1 59.06 73 ASN A N 1
ATOM 539 C CA . ASN A 1 73 ? -17.125 -13.008 -1.073 1 59.06 73 ASN A CA 1
ATOM 540 C C . ASN A 1 73 ? -17.062 -14.281 -0.242 1 59.06 73 ASN A C 1
ATOM 542 O O . ASN A 1 73 ? -15.984 -14.836 -0.026 1 59.06 73 ASN A O 1
ATOM 546 N N . SER A 1 74 ? -17.938 -14.492 0.676 1 55.81 74 SER A N 1
ATOM 547 C CA . SER A 1 74 ? -18.141 -15.82 1.248 1 55.81 74 SER A CA 1
ATOM 548 C C . SER A 1 74 ? -19.297 -16.547 0.548 1 55.81 74 SER A C 1
ATOM 550 O O . SER A 1 74 ? -20.156 -15.906 -0.066 1 55.81 74 SER A O 1
ATOM 552 N N . PRO A 1 75 ? -19.016 -17.906 0.224 1 55.03 75 PRO A N 1
ATOM 553 C CA . PRO A 1 75 ? -20.141 -18.625 -0.378 1 55.03 75 PRO A CA 1
ATOM 554 C C . PRO A 1 75 ? -21.5 -18.109 0.083 1 55.03 75 PRO A C 1
ATOM 556 O O . PRO A 1 75 ? -22.484 -18.203 -0.656 1 55.03 75 PRO A O 1
ATOM 559 N N . SER A 1 76 ? -21.516 -17.609 1.296 1 51.56 76 SER A N 1
ATOM 560 C CA . SER A 1 76 ? -22.797 -17.156 1.85 1 51.56 76 SER A CA 1
ATOM 561 C C . SER A 1 76 ? -22.984 -15.656 1.685 1 51.56 76 SER A C 1
ATOM 563 O O . SER A 1 76 ? -24.047 -15.117 1.996 1 51.56 76 SER A O 1
ATOM 565 N N . SER A 1 77 ? -21.984 -14.984 1.276 1 54.69 77 SER A N 1
ATOM 566 C CA . SER A 1 77 ? -22.203 -13.547 1.189 1 54.69 77 SER A CA 1
ATOM 567 C C . SER A 1 77 ? -21.672 -12.984 -0.125 1 54.69 77 SER A C 1
ATOM 569 O O . SER A 1 77 ? -20.453 -13 -0.368 1 54.69 77 SER A O 1
ATOM 571 N N . THR A 1 78 ? -22.688 -12.93 -1.057 1 58.53 78 THR A N 1
ATOM 572 C CA . THR A 1 78 ? -22.484 -12.172 -2.291 1 58.53 78 THR A CA 1
ATOM 573 C C . THR A 1 78 ? -22.531 -10.672 -2.02 1 58.53 78 THR A C 1
ATOM 575 O O . THR A 1 78 ? -23.406 -10.188 -1.304 1 58.53 78 THR A O 1
ATOM 578 N N . ASN A 1 79 ? -21.5 -9.93 -2.312 1 63.75 79 ASN A N 1
ATOM 579 C CA . ASN A 1 79 ? -21.359 -8.492 -2.111 1 63.75 79 ASN A CA 1
ATOM 580 C C . ASN A 1 79 ? -20.703 -8.172 -0.775 1 63.75 79 ASN A C 1
ATOM 582 O O . ASN A 1 79 ? -21.141 -7.281 -0.053 1 63.75 79 ASN A O 1
ATOM 586 N N . GLY A 1 80 ? -19.906 -9.094 -0.441 1 67.5 80 GLY A N 1
ATOM 587 C CA . GLY A 1 80 ? -19.25 -8.922 0.847 1 67.5 80 GLY A CA 1
ATOM 588 C C . GLY A 1 80 ? -18.328 -7.715 0.901 1 67.5 80 GLY A C 1
ATOM 589 O O . GLY A 1 80 ? -18.5 -6.773 0.122 1 67.5 80 GLY A O 1
ATOM 590 N N . GLY A 1 81 ? -17.516 -7.566 1.871 1 77.25 81 GLY A N 1
ATOM 591 C CA . GLY A 1 81 ? -16.578 -6.48 2.123 1 77.25 81 GLY A CA 1
ATOM 592 C C . GLY A 1 81 ? -15.422 -6.453 1.146 1 77.25 81 GLY A C 1
ATOM 593 O O . GLY A 1 81 ? -15.391 -7.227 0.188 1 77.25 81 GLY A O 1
ATOM 594 N N . LEU A 1 82 ? -14.719 -5.383 1.161 1 81.5 82 LEU A N 1
ATOM 595 C CA . LEU A 1 82 ? -13.516 -5.238 0.345 1 81.5 82 LEU A CA 1
ATOM 596 C C . LEU A 1 82 ? -12.297 -5.793 1.071 1 81.5 82 LEU A C 1
ATOM 598 O O . LEU A 1 82 ? -12.203 -5.707 2.299 1 81.5 82 LEU A O 1
ATOM 602 N N . SER A 1 83 ? -11.516 -6.43 0.319 1 82.81 83 SER A N 1
ATOM 603 C CA . SER A 1 83 ? -10.211 -6.84 0.821 1 82.81 83 SER A CA 1
ATOM 604 C C . SER A 1 83 ? -9.094 -6.355 -0.092 1 82.81 83 SER A C 1
ATOM 606 O O . SER A 1 83 ? -9.312 -6.125 -1.282 1 82.81 83 SER A O 1
ATOM 608 N N . ILE A 1 84 ? -7.93 -6.105 0.538 1 85.56 84 ILE A N 1
ATOM 609 C CA . ILE A 1 84 ? -6.723 -5.766 -0.206 1 85.56 84 ILE A CA 1
ATOM 610 C C . ILE A 1 84 ? -5.887 -7.023 -0.43 1 85.56 84 ILE A C 1
ATOM 612 O O . ILE A 1 84 ? -5.762 -7.859 0.466 1 85.56 84 ILE A O 1
ATOM 616 N N . ASP A 1 85 ? -5.387 -7.109 -1.662 1 84.81 85 ASP A N 1
ATOM 617 C CA . ASP A 1 85 ? -4.527 -8.234 -2.002 1 84.81 85 ASP A CA 1
ATOM 618 C C . ASP A 1 85 ? -3.398 -7.805 -2.938 1 84.81 85 ASP A C 1
ATOM 620 O O . ASP A 1 85 ? -3.496 -6.766 -3.598 1 84.81 85 ASP A O 1
ATOM 624 N N . ASP A 1 86 ? -2.283 -8.578 -2.895 1 89.19 86 ASP A N 1
ATOM 625 C CA . ASP A 1 86 ? -1.163 -8.469 -3.822 1 89.19 86 ASP A CA 1
ATOM 626 C C . ASP A 1 86 ? -0.527 -7.082 -3.75 1 89.19 86 ASP A C 1
ATOM 628 O O . ASP A 1 86 ? -0.136 -6.516 -4.773 1 89.19 86 ASP A O 1
ATOM 632 N N . GLU A 1 87 ? -0.513 -6.535 -2.615 1 91.31 87 GLU A N 1
ATOM 633 C CA . GLU A 1 87 ? 0.123 -5.23 -2.457 1 91.31 87 GLU A CA 1
ATOM 634 C C . GLU A 1 87 ? 1.644 -5.363 -2.408 1 91.31 87 GLU A C 1
ATOM 636 O O . GLU A 1 87 ? 2.191 -5.973 -1.487 1 91.31 87 GLU A O 1
ATOM 641 N N . ALA A 1 88 ? 2.361 -4.781 -3.355 1 94.88 88 ALA A N 1
ATOM 642 C CA . ALA A 1 88 ? 3.82 -4.793 -3.383 1 94.88 88 ALA A CA 1
ATOM 643 C C . ALA A 1 88 ? 4.367 -3.635 -4.211 1 94.88 88 ALA A C 1
ATOM 645 O O . ALA A 1 88 ? 3.744 -3.219 -5.191 1 94.88 88 ALA A O 1
ATOM 646 N N . PHE A 1 89 ? 5.465 -3.188 -3.838 1 95.75 89 PHE A N 1
ATOM 647 C CA . PHE A 1 89 ? 6.156 -2.109 -4.539 1 95.75 89 PHE A CA 1
ATOM 648 C C . PHE A 1 89 ? 7.605 -2.484 -4.82 1 95.75 89 PHE A C 1
ATOM 650 O O . PHE A 1 89 ? 8.195 -3.291 -4.094 1 95.75 89 PHE A O 1
ATOM 657 N N . TRP A 1 90 ? 8.172 -1.869 -5.879 1 97.88 90 TRP A N 1
ATOM 658 C CA . TRP A 1 90 ? 9.508 -2.299 -6.273 1 97.88 90 TRP A CA 1
ATOM 659 C C . TRP A 1 90 ? 10.297 -1.139 -6.867 1 97.88 90 TRP A C 1
ATOM 661 O O . TRP A 1 90 ? 9.719 -0.122 -7.262 1 97.88 90 TRP A O 1
ATOM 671 N N . VAL A 1 91 ? 11.57 -1.325 -6.832 1 97.31 91 VAL A N 1
ATOM 672 C CA . VAL A 1 91 ? 12.539 -0.536 -7.59 1 97.31 91 VAL A CA 1
ATOM 673 C C . VAL A 1 91 ? 13.422 -1.461 -8.414 1 97.31 91 VAL A C 1
ATOM 675 O O . VAL A 1 91 ? 13.852 -2.514 -7.938 1 97.31 91 VAL A O 1
ATOM 678 N N . SER A 1 92 ? 13.695 -1.028 -9.625 1 97.75 92 SER A N 1
ATOM 679 C CA . SER A 1 92 ? 14.516 -1.864 -10.492 1 97.75 92 SER A CA 1
ATOM 680 C C . SER A 1 92 ? 15.43 -1.018 -11.375 1 97.75 92 SER A C 1
ATOM 682 O O . SER A 1 92 ? 15.148 0.154 -11.625 1 97.75 92 SER A O 1
ATOM 684 N N . GLY A 1 93 ? 16.516 -1.585 -11.773 1 96.62 93 GLY A N 1
ATOM 685 C CA . GLY A 1 93 ? 17.531 -1.04 -12.656 1 96.62 93 GLY A CA 1
ATOM 686 C C . GLY A 1 93 ? 18.547 -2.072 -13.102 1 96.62 93 GLY A C 1
ATOM 687 O O . GLY A 1 93 ? 18.266 -3.27 -13.125 1 96.62 93 GLY A O 1
ATOM 688 N N . ALA A 1 94 ? 19.719 -1.653 -13.461 1 95.75 94 ALA A N 1
ATOM 689 C CA . ALA A 1 94 ? 20.781 -2.553 -13.922 1 95.75 94 ALA A CA 1
ATOM 690 C C . ALA A 1 94 ? 21.188 -3.521 -12.812 1 95.75 94 ALA A C 1
ATOM 692 O O . ALA A 1 94 ? 21.625 -4.641 -13.094 1 95.75 94 ALA A O 1
ATOM 693 N N . PHE A 1 95 ? 20.969 -3.119 -11.625 1 96.94 95 PHE A N 1
ATOM 694 C CA . PHE A 1 95 ? 21.391 -3.926 -10.484 1 96.94 95 PHE A CA 1
ATOM 695 C C . PHE A 1 95 ? 20.422 -5.066 -10.234 1 96.94 95 PHE A C 1
ATOM 697 O O . PHE A 1 95 ? 20.688 -5.965 -9.438 1 96.94 95 PHE A O 1
ATOM 704 N N . GLY A 1 96 ? 19.281 -5.02 -10.82 1 98.38 96 GLY A N 1
ATOM 705 C CA . GLY A 1 96 ? 18.219 -5.965 -10.531 1 98.38 96 GLY A CA 1
ATOM 706 C C . GLY A 1 96 ? 16.953 -5.305 -10.016 1 98.38 96 GLY A C 1
ATOM 707 O O . GLY A 1 96 ? 16.625 -4.195 -10.43 1 98.38 96 GLY A O 1
ATOM 708 N N . LYS A 1 97 ? 16.234 -6.094 -9.297 1 98.56 97 LYS A N 1
ATOM 709 C CA . LYS A 1 97 ? 14.953 -5.613 -8.797 1 98.56 97 LYS A CA 1
ATOM 710 C C . LYS A 1 97 ? 14.758 -5.98 -7.328 1 98.56 97 LYS A C 1
ATOM 712 O O . LYS A 1 97 ? 15.039 -7.109 -6.922 1 98.56 97 LYS A O 1
ATOM 717 N N . VAL A 1 98 ? 14.352 -5.004 -6.52 1 98.56 98 VAL A N 1
ATOM 718 C CA . VAL A 1 98 ? 13.953 -5.223 -5.133 1 98.56 98 VAL A CA 1
ATOM 719 C C . VAL A 1 98 ? 12.453 -4.977 -4.984 1 98.56 98 VAL A C 1
ATOM 721 O O . VAL A 1 98 ? 11.953 -3.912 -5.359 1 98.56 98 VAL A O 1
ATOM 724 N N . THR A 1 99 ? 11.781 -5.957 -4.484 1 98.19 99 THR A N 1
ATOM 725 C CA . THR A 1 99 ? 10.344 -5.871 -4.238 1 98.19 99 THR A CA 1
ATOM 726 C C . THR A 1 99 ? 10.031 -6.059 -2.756 1 98.19 99 THR A C 1
ATOM 728 O O . THR A 1 99 ? 10.617 -6.93 -2.102 1 98.19 99 THR A O 1
ATOM 731 N N . LEU A 1 100 ? 9.203 -5.281 -2.24 1 96.19 100 LEU A N 1
ATOM 732 C CA . LEU A 1 100 ? 8.75 -5.422 -0.86 1 96.19 100 LEU A CA 1
ATOM 733 C C . LEU A 1 100 ? 7.227 -5.43 -0.786 1 96.19 100 LEU A C 1
ATOM 735 O O . LEU A 1 100 ? 6.57 -4.562 -1.366 1 96.19 100 LEU A O 1
ATOM 739 N N . GLY A 1 101 ? 6.652 -6.355 -0.066 1 92.56 101 GLY A N 1
ATOM 740 C CA . GLY A 1 101 ? 5.219 -6.484 0.129 1 92.56 101 GLY A CA 1
ATOM 741 C C . GLY A 1 101 ? 4.734 -7.922 0.054 1 92.56 101 GLY A C 1
ATOM 742 O O . GLY A 1 101 ? 5.477 -8.852 0.386 1 92.56 101 GLY A O 1
ATOM 743 N N . GLU A 1 102 ? 3.459 -8.016 -0.218 1 90.25 102 GLU A N 1
ATOM 744 C CA . GLU A 1 102 ? 2.91 -9.344 -0.474 1 90.25 102 GLU A CA 1
ATOM 745 C C . GLU A 1 102 ? 3.363 -9.875 -1.83 1 90.25 102 GLU A C 1
ATOM 747 O O . GLU A 1 102 ? 2.699 -9.648 -2.846 1 90.25 102 GLU A O 1
ATOM 752 N N . THR A 1 103 ? 4.508 -10.516 -1.837 1 94 103 THR A N 1
ATOM 753 C CA . THR A 1 103 ? 5.117 -11.055 -3.047 1 94 103 THR A CA 1
ATOM 754 C C . THR A 1 103 ? 5.688 -12.445 -2.791 1 94 103 THR A C 1
ATOM 756 O O . THR A 1 103 ? 5.797 -12.875 -1.64 1 94 103 THR A O 1
ATOM 759 N N . ASP A 1 104 ? 5.984 -13.094 -3.854 1 96.56 104 ASP A N 1
ATOM 760 C CA . ASP A 1 104 ? 6.602 -14.406 -3.721 1 96.56 104 ASP A CA 1
ATOM 761 C C . ASP A 1 104 ? 8.031 -14.289 -3.184 1 96.56 104 ASP A C 1
ATOM 763 O O . ASP A 1 104 ? 8.836 -13.531 -3.721 1 96.56 104 ASP A O 1
ATOM 767 N N . GLY A 1 105 ? 8.297 -15.078 -2.1 1 97.69 105 GLY A N 1
ATOM 768 C CA . GLY A 1 105 ? 9.695 -15.258 -1.746 1 97.69 105 GLY A CA 1
ATOM 769 C C . GLY A 1 105 ? 10.492 -15.984 -2.812 1 97.69 105 GLY A C 1
ATOM 770 O O . GLY A 1 105 ? 9.922 -16.516 -3.766 1 97.69 105 GLY A O 1
ATOM 771 N N . ALA A 1 106 ? 11.766 -16.016 -2.602 1 98.88 106 ALA A N 1
ATOM 772 C CA . ALA A 1 106 ? 12.68 -16.547 -3.619 1 98.88 106 ALA A CA 1
ATOM 773 C C . ALA A 1 106 ? 12.352 -17.984 -3.957 1 98.88 106 ALA A C 1
ATOM 775 O O . ALA A 1 106 ? 12.438 -18.406 -5.117 1 98.88 106 ALA A O 1
ATOM 776 N N . TYR A 1 107 ? 12.047 -18.828 -2.926 1 98.25 107 TYR A N 1
ATOM 777 C CA . TYR A 1 107 ? 11.641 -20.219 -3.135 1 98.25 107 TYR A CA 1
ATOM 778 C C . TYR A 1 107 ? 10.445 -20.297 -4.074 1 98.25 107 TYR A C 1
ATOM 780 O O . TYR A 1 107 ? 10.5 -20.984 -5.098 1 98.25 107 TYR A O 1
ATOM 788 N N . ASP A 1 108 ? 9.438 -19.594 -3.758 1 97.19 108 ASP A N 1
ATOM 789 C CA . ASP A 1 108 ? 8.211 -19.578 -4.547 1 97.19 108 ASP A CA 1
ATOM 790 C C . ASP A 1 108 ? 8.445 -18.953 -5.922 1 97.19 108 ASP A C 1
ATOM 792 O O . ASP A 1 108 ? 8.008 -19.5 -6.938 1 97.19 108 ASP A O 1
ATOM 796 N N . TRP A 1 109 ? 9.156 -17.891 -5.965 1 98.44 109 TRP A N 1
ATOM 797 C CA . TRP A 1 109 ? 9.477 -17.172 -7.188 1 98.44 109 TRP A CA 1
ATOM 798 C C . TRP A 1 109 ? 10.203 -18.062 -8.18 1 98.44 109 TRP A C 1
ATOM 800 O O . TRP A 1 109 ? 9.984 -17.969 -9.391 1 98.44 109 TRP A O 1
ATOM 810 N N . ALA A 1 110 ? 11.008 -18.906 -7.758 1 98.81 110 ALA A N 1
ATOM 811 C CA . ALA A 1 110 ? 11.898 -19.703 -8.617 1 98.81 110 ALA A CA 1
ATOM 812 C C . ALA A 1 110 ? 11.172 -20.906 -9.188 1 98.81 110 ALA A C 1
ATOM 814 O O . ALA A 1 110 ? 11.578 -21.453 -10.219 1 98.81 110 ALA A O 1
ATOM 815 N N . LEU A 1 111 ? 10.18 -21.344 -8.5 1 98.69 111 LEU A N 1
ATOM 816 C CA . LEU A 1 111 ? 9.555 -22.609 -8.859 1 98.69 111 LEU A CA 1
ATOM 817 C C . LEU A 1 111 ? 8.258 -22.375 -9.625 1 98.69 111 LEU A C 1
ATOM 819 O O . LEU A 1 111 ? 7.48 -21.469 -9.281 1 98.69 111 LEU A O 1
ATOM 823 N N . SER A 1 112 ? 8.07 -23.172 -10.625 1 97.56 112 SER A N 1
ATOM 824 C CA . SER A 1 112 ? 6.871 -23.047 -11.445 1 97.56 112 SER A CA 1
ATOM 825 C C . SER A 1 112 ? 5.855 -24.141 -11.109 1 97.56 112 SER A C 1
ATOM 827 O O . SER A 1 112 ? 6.223 -25.297 -10.898 1 97.56 112 SER A O 1
ATOM 829 N N . GLU A 1 113 ? 4.652 -23.766 -11.094 1 96.94 113 GLU A N 1
ATOM 830 C CA . GLU A 1 113 ? 3.566 -24.688 -10.789 1 96.94 113 GLU A CA 1
ATOM 831 C C . GLU A 1 113 ? 3.285 -25.609 -11.977 1 96.94 113 GLU A C 1
ATOM 833 O O . GLU A 1 113 ? 3.729 -25.359 -13.094 1 96.94 113 GLU A O 1
ATOM 838 N N . ILE A 1 114 ? 2.461 -26.656 -11.742 1 98.38 114 ILE A N 1
ATOM 839 C CA . ILE A 1 114 ? 2.232 -27.672 -12.766 1 98.38 114 ILE A CA 1
ATOM 840 C C . ILE A 1 114 ? 0.888 -27.438 -13.445 1 98.38 114 ILE A C 1
ATOM 842 O O . ILE A 1 114 ? 0.492 -28.188 -14.336 1 98.38 114 ILE A O 1
ATOM 846 N N . TYR A 1 115 ? 0.194 -26.438 -13.047 1 98 115 TYR A N 1
ATOM 847 C CA . TYR A 1 115 ? -1.179 -26.234 -13.492 1 98 115 TYR A CA 1
ATOM 848 C C . TYR A 1 115 ? -1.223 -25.297 -14.703 1 98 115 TYR A C 1
ATOM 850 O O . TYR A 1 115 ? -0.402 -24.391 -14.828 1 98 115 TYR A O 1
ATOM 858 N N . THR A 1 116 ? -2.141 -25.578 -15.602 1 97.31 116 THR A N 1
ATOM 859 C CA . THR A 1 116 ? -2.398 -24.703 -16.734 1 97.31 116 THR A CA 1
ATOM 860 C C . THR A 1 116 ? -3.822 -24.156 -16.688 1 97.31 116 THR A C 1
ATOM 862 O O . THR A 1 116 ? -4.684 -24.719 -16 1 97.31 116 THR A O 1
ATOM 865 N N . GLY A 1 117 ? -4.027 -23.031 -17.297 1 96.75 117 GLY A N 1
ATOM 866 C CA . GLY A 1 117 ? -5.363 -22.469 -17.438 1 96.75 117 GLY A CA 1
ATOM 867 C C . GLY A 1 117 ? -5.938 -21.969 -16.125 1 96.75 117 GLY A C 1
ATOM 868 O O . GLY A 1 117 ? -5.219 -21.844 -15.141 1 96.75 117 GLY A O 1
ATOM 869 N N . THR A 1 118 ? -7.172 -21.531 -16.203 1 96.25 118 THR A N 1
ATOM 870 C CA . THR A 1 118 ? -7.895 -21.016 -15.039 1 96.25 118 THR A CA 1
ATOM 871 C C . THR A 1 118 ? -9.344 -21.484 -15.047 1 96.25 118 THR A C 1
ATOM 873 O O . THR A 1 118 ? -9.82 -22.031 -16.047 1 96.25 118 THR A O 1
ATOM 876 N N . SER A 1 119 ? -9.984 -21.438 -13.883 1 95.69 119 SER A N 1
ATOM 877 C CA . SER A 1 119 ? -11.406 -21.688 -13.711 1 95.69 119 SER A CA 1
ATOM 878 C C . SER A 1 119 ? -11.992 -20.781 -12.625 1 95.69 119 SER A C 1
ATOM 880 O O . SER A 1 119 ? -11.258 -20.141 -11.875 1 95.69 119 SER A O 1
ATOM 882 N N . ILE A 1 120 ? -13.281 -20.719 -12.531 1 91.31 120 ILE A N 1
ATOM 883 C CA . ILE A 1 120 ? -13.969 -19.734 -11.695 1 91.31 120 ILE A CA 1
ATOM 884 C C . ILE A 1 120 ? -13.672 -20.016 -10.227 1 91.31 120 ILE A C 1
ATOM 886 O O . ILE A 1 120 ? -13.602 -19.094 -9.406 1 91.31 120 ILE A O 1
ATOM 890 N N . PHE A 1 121 ? -13.516 -21.328 -9.945 1 88.69 121 PHE A N 1
ATOM 891 C CA . PHE A 1 121 ? -13.266 -21.672 -8.547 1 88.69 121 PHE A CA 1
ATOM 892 C C . PHE A 1 121 ? -11.953 -22.438 -8.414 1 88.69 121 PHE A C 1
ATOM 894 O O . PHE A 1 121 ? -11.758 -23.172 -7.434 1 88.69 121 PHE A O 1
ATOM 901 N N . ASP A 1 122 ? -11.148 -22.438 -9.391 1 91.44 122 ASP A N 1
ATOM 902 C CA . ASP A 1 122 ? -9.805 -23.016 -9.422 1 91.44 122 ASP A CA 1
ATOM 903 C C . ASP A 1 122 ? -9.828 -24.484 -9 1 91.44 122 ASP A C 1
ATOM 905 O O . ASP A 1 122 ? -8.906 -24.969 -8.336 1 91.44 122 ASP A O 1
ATOM 909 N N . ASP A 1 123 ? -10.852 -25.219 -9.383 1 91.88 123 ASP A N 1
ATOM 910 C CA . ASP A 1 123 ? -11.031 -26.609 -8.969 1 91.88 123 ASP A CA 1
ATOM 911 C C . ASP A 1 123 ? -9.859 -27.469 -9.406 1 91.88 123 ASP A C 1
ATOM 913 O O . ASP A 1 123 ? -9.398 -28.328 -8.656 1 91.88 123 ASP A O 1
ATOM 917 N N . HIS A 1 124 ? -9.422 -27.219 -10.586 1 94.88 124 HIS A N 1
ATOM 918 C CA . HIS A 1 124 ? -8.406 -28.062 -11.203 1 94.88 124 HIS A CA 1
ATOM 919 C C . HIS A 1 124 ? -7.062 -27.922 -10.492 1 94.88 124 HIS A C 1
ATOM 921 O O . HIS A 1 124 ? -6.168 -28.75 -10.672 1 94.88 124 HIS A O 1
ATOM 927 N N . SER A 1 125 ? -6.926 -26.828 -9.727 1 93.88 125 SER A N 1
ATOM 928 C CA . SER A 1 125 ? -5.621 -26.562 -9.133 1 93.88 125 SER A CA 1
ATOM 929 C C . SER A 1 125 ? -5.711 -26.422 -7.617 1 93.88 125 SER A C 1
ATOM 931 O O . SER A 1 125 ? -4.777 -25.953 -6.973 1 93.88 125 SER A O 1
ATOM 933 N N . THR A 1 126 ? -6.824 -26.828 -7.012 1 90.25 126 THR A N 1
ATOM 934 C CA . THR A 1 126 ? -6.965 -26.734 -5.562 1 90.25 126 T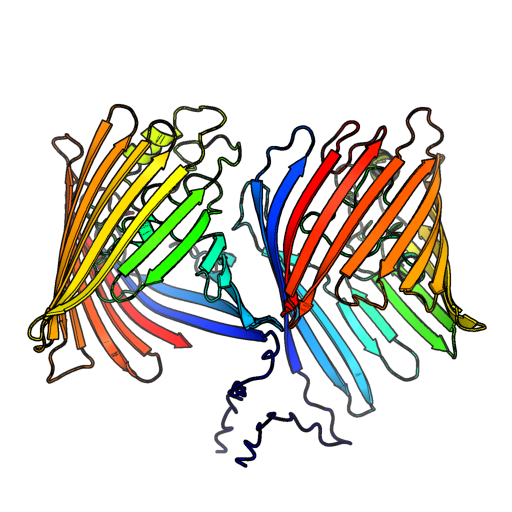HR A CA 1
ATOM 935 C C . THR A 1 126 ? -7.453 -28.062 -4.988 1 90.25 126 THR A C 1
ATOM 937 O O . THR A 1 126 ? -8.008 -28.109 -3.887 1 90.25 126 THR A O 1
ATOM 940 N N . HIS A 1 127 ? -7.363 -29.156 -5.766 1 90.19 127 HIS A N 1
ATOM 941 C CA . HIS A 1 127 ? -7.664 -30.484 -5.227 1 90.19 127 HIS A CA 1
ATOM 942 C C . HIS A 1 127 ? -6.707 -30.844 -4.098 1 90.19 127 HIS A C 1
ATOM 944 O O . HIS A 1 127 ? -5.691 -30.172 -3.896 1 90.19 127 HIS A O 1
ATOM 950 N N . ALA A 1 128 ? -6.945 -31.922 -3.408 1 86.88 128 ALA A N 1
ATOM 951 C CA . ALA A 1 128 ? -6.27 -32.25 -2.158 1 86.88 128 ALA A CA 1
ATOM 952 C C . ALA A 1 128 ? -4.781 -32.5 -2.389 1 86.88 128 ALA A C 1
ATOM 954 O O . ALA A 1 128 ? -3.979 -32.406 -1.458 1 86.88 128 ALA A O 1
ATOM 955 N N . GLY A 1 129 ? -4.43 -32.875 -3.586 1 90.5 129 GLY A N 1
ATOM 956 C CA . GLY A 1 129 ? -3.031 -33.094 -3.9 1 90.5 129 GLY A CA 1
ATOM 957 C C . GLY A 1 129 ? -2.35 -31.906 -4.527 1 90.5 129 GLY A C 1
ATOM 958 O O . GLY A 1 129 ? -1.24 -32 -5.051 1 90.5 129 GLY A O 1
ATOM 959 N N . ALA A 1 130 ? -3.002 -30.766 -4.562 1 91.5 130 ALA A N 1
ATOM 960 C CA . ALA A 1 130 ? -2.441 -29.578 -5.203 1 91.5 130 ALA A CA 1
ATOM 961 C C . ALA A 1 130 ? -1.439 -28.875 -4.285 1 91.5 130 ALA A C 1
ATOM 963 O O . ALA A 1 130 ? -1.595 -28.891 -3.062 1 91.5 130 ALA A O 1
ATOM 964 N N . TYR A 1 131 ? -0.418 -28.328 -4.883 1 92.06 131 TYR A N 1
ATOM 965 C CA . TYR A 1 131 ? 0.566 -27.5 -4.191 1 92.06 131 TYR A CA 1
ATOM 966 C C . TYR A 1 131 ? 1.095 -26.406 -5.109 1 92.06 131 TYR A C 1
ATOM 968 O O . TYR A 1 131 ? 1.364 -26.641 -6.285 1 92.06 131 TYR A O 1
ATOM 976 N N . TRP A 1 132 ? 1.274 -25.203 -4.57 1 93.81 132 TRP A N 1
ATOM 977 C CA . TRP A 1 132 ? 1.565 -24.031 -5.402 1 93.81 132 TRP A CA 1
ATOM 978 C C . TRP A 1 132 ? 2.963 -23.5 -5.117 1 93.81 132 TRP A C 1
ATOM 980 O O . TRP A 1 132 ? 3.32 -22.406 -5.566 1 93.81 132 TRP A O 1
ATOM 990 N N . PHE A 1 133 ? 3.756 -24.141 -4.32 1 94 133 PHE A N 1
ATOM 991 C CA . PHE A 1 133 ? 5.125 -23.812 -3.951 1 94 133 PHE A CA 1
ATOM 992 C C . PHE A 1 133 ? 5.16 -22.531 -3.125 1 94 133 PHE A C 1
ATOM 994 O O . PHE A 1 133 ? 6.113 -21.75 -3.215 1 94 133 PHE A O 1
ATOM 1001 N N . THR A 1 134 ? 4.164 -22.266 -2.322 1 91.25 134 THR A N 1
ATOM 1002 C CA . THR A 1 134 ? 4.109 -21.078 -1.473 1 91.25 134 THR A CA 1
ATOM 1003 C C . THR A 1 134 ? 5.121 -21.188 -0.336 1 91.25 134 THR A C 1
ATOM 1005 O O . THR A 1 134 ? 5.613 -20.172 0.157 1 91.25 134 THR A O 1
ATOM 1008 N N . GLY A 1 135 ? 5.426 -22.406 0.078 1 90 135 GLY A N 1
ATOM 1009 C CA . GLY A 1 135 ? 6.328 -22.625 1.199 1 90 135 GLY A CA 1
ATOM 1010 C C . GLY A 1 135 ? 5.887 -21.906 2.463 1 90 135 GLY A C 1
ATOM 1011 O O . GLY A 1 135 ? 4.746 -22.062 2.902 1 90 135 GLY A O 1
ATOM 1012 N N . LEU A 1 136 ? 6.762 -21.109 2.939 1 86.5 136 LEU A N 1
ATOM 1013 C CA . LEU A 1 136 ? 6.512 -20.422 4.203 1 86.5 136 LEU A CA 1
ATOM 1014 C C . LEU A 1 136 ? 6.105 -18.969 3.963 1 86.5 136 LEU A C 1
ATOM 1016 O O . LEU A 1 136 ? 6 -18.188 4.91 1 86.5 136 LEU A O 1
ATOM 1020 N N . ASP A 1 137 ? 5.934 -18.609 2.715 1 87.88 137 ASP A N 1
ATOM 1021 C CA . ASP A 1 137 ? 5.508 -17.25 2.434 1 87.88 137 ASP A CA 1
ATOM 1022 C C . ASP A 1 137 ? 4.207 -16.906 3.16 1 87.88 137 ASP A C 1
ATOM 1024 O O . ASP A 1 137 ? 3.258 -17.688 3.133 1 87.88 137 ASP A O 1
ATOM 1028 N N . GLY A 1 138 ? 4.184 -15.742 3.811 1 81.88 138 GLY A N 1
ATOM 1029 C CA . GLY A 1 138 ? 2.984 -15.281 4.492 1 81.88 138 GLY A CA 1
ATOM 1030 C C . GLY A 1 138 ? 2.816 -15.883 5.875 1 81.88 138 GLY A C 1
ATOM 1031 O O . GLY A 1 138 ? 1.758 -15.742 6.492 1 81.88 138 GLY A O 1
ATOM 1032 N N . ALA A 1 139 ? 3.812 -16.578 6.34 1 80.25 139 ALA A N 1
ATOM 1033 C CA . ALA A 1 139 ? 3.734 -17.156 7.68 1 80.25 139 ALA A CA 1
ATOM 1034 C C . ALA A 1 139 ? 3.631 -16.062 8.742 1 80.25 139 ALA A C 1
ATOM 1036 O O . ALA A 1 139 ? 3.09 -16.297 9.828 1 80.25 139 ALA A O 1
ATOM 1037 N N . TYR A 1 140 ? 4.203 -14.93 8.344 1 80.62 140 TYR A N 1
ATOM 1038 C CA . TYR A 1 140 ? 4.121 -13.789 9.25 1 80.62 140 TYR A CA 1
ATOM 1039 C C . TYR A 1 140 ? 3.193 -12.719 8.688 1 80.62 140 TYR A C 1
ATOM 1041 O O . TYR A 1 140 ? 2.023 -12.984 8.406 1 80.62 140 TYR A O 1
ATOM 1049 N N . ASP A 1 141 ? 3.664 -11.508 8.602 1 76.81 141 ASP A N 1
ATOM 1050 C CA . ASP A 1 141 ? 2.779 -10.414 8.203 1 76.81 141 ASP A CA 1
ATOM 1051 C C . ASP A 1 141 ? 2.707 -10.289 6.688 1 76.81 141 ASP A C 1
ATOM 1053 O O . ASP A 1 141 ? 2.18 -9.305 6.168 1 76.81 141 ASP A O 1
ATOM 1057 N N . ASN A 1 142 ? 3.297 -11.219 5.969 1 82.31 142 ASN A N 1
ATOM 1058 C CA . ASN A 1 142 ? 3.242 -11.32 4.516 1 82.31 142 ASN A CA 1
ATOM 1059 C C . ASN A 1 142 ? 3.998 -10.172 3.846 1 82.31 142 ASN A C 1
ATOM 1061 O O . ASN A 1 142 ? 3.742 -9.852 2.684 1 82.31 142 ASN A O 1
ATOM 1065 N N . GLN A 1 143 ? 4.867 -9.492 4.617 1 86.12 143 GLN A N 1
ATOM 1066 C CA . GLN A 1 143 ? 5.824 -8.547 4.047 1 86.12 143 GLN A CA 1
ATOM 1067 C C . GLN A 1 143 ? 7.141 -9.234 3.703 1 86.12 143 GLN A C 1
ATOM 1069 O O . GLN A 1 143 ? 7.98 -9.453 4.578 1 86.12 143 GLN A O 1
ATOM 1074 N N . ILE A 1 144 ? 7.25 -9.477 2.459 1 92.75 144 ILE A N 1
ATOM 1075 C CA . ILE A 1 144 ? 8.445 -10.156 1.963 1 92.75 144 ILE A CA 1
ATOM 1076 C C . ILE A 1 144 ? 9.289 -9.18 1.15 1 92.75 144 ILE A C 1
ATOM 1078 O O . ILE A 1 144 ? 8.773 -8.445 0.305 1 92.75 144 ILE A O 1
ATOM 1082 N N . ILE A 1 145 ? 10.578 -9.102 1.513 1 96.56 145 ILE A N 1
ATOM 1083 C CA . ILE A 1 145 ? 11.516 -8.422 0.625 1 96.56 145 ILE A CA 1
ATOM 1084 C C . ILE A 1 145 ? 12.219 -9.438 -0.266 1 96.56 145 ILE A C 1
ATOM 1086 O O . ILE A 1 145 ? 12.656 -10.484 0.211 1 96.56 145 ILE A O 1
ATOM 1090 N N . ARG A 1 146 ? 12.266 -9.172 -1.568 1 98.56 146 ARG A N 1
ATOM 1091 C CA . ARG A 1 146 ? 12.938 -10.055 -2.51 1 98.56 146 ARG A CA 1
ATOM 1092 C C . ARG A 1 146 ? 13.852 -9.266 -3.445 1 98.56 146 ARG A C 1
ATOM 1094 O O . ARG A 1 146 ? 13.438 -8.258 -4.023 1 98.56 146 ARG A O 1
ATOM 1101 N N . TYR A 1 147 ? 15.109 -9.727 -3.514 1 98.81 147 TYR A N 1
ATOM 1102 C CA . TYR A 1 147 ? 16.016 -9.281 -4.559 1 98.81 147 TYR A CA 1
ATOM 1103 C C . TYR A 1 147 ? 16.156 -10.328 -5.656 1 98.81 147 TYR A C 1
ATOM 1105 O O . TYR A 1 147 ? 16.328 -11.516 -5.371 1 98.81 147 TYR A O 1
ATOM 1113 N N . GLU A 1 148 ? 16.016 -9.844 -6.875 1 98.88 148 GLU A N 1
ATOM 1114 C CA . GLU A 1 148 ? 16.203 -10.758 -8 1 98.88 148 GLU A CA 1
ATOM 1115 C C . GLU A 1 148 ? 17.094 -10.148 -9.07 1 98.88 148 GLU A C 1
ATOM 1117 O O . GLU A 1 148 ? 17.156 -8.93 -9.227 1 98.88 148 GLU A O 1
ATOM 1122 N N . TYR A 1 149 ? 17.812 -11.016 -9.734 1 98.75 149 TYR A N 1
ATOM 1123 C CA . TYR A 1 149 ? 18.719 -10.633 -10.805 1 98.75 149 TYR A CA 1
ATOM 1124 C C . TYR A 1 149 ? 18.703 -11.656 -11.93 1 98.75 149 TYR A C 1
ATOM 1126 O O . TYR A 1 149 ? 18.734 -12.867 -11.68 1 98.75 149 TYR A O 1
ATOM 1134 N N . SER A 1 150 ? 18.656 -11.148 -13.148 1 98.06 150 SER A N 1
ATOM 1135 C CA . SER A 1 150 ? 18.688 -12.016 -14.328 1 98.06 150 SER A CA 1
ATOM 1136 C C . SER A 1 150 ? 19.953 -11.805 -15.141 1 98.06 150 SER A C 1
ATOM 1138 O O . SER A 1 150 ? 20.422 -10.68 -15.281 1 98.06 150 SER A O 1
ATOM 1140 N N . PHE A 1 151 ? 20.469 -12.867 -15.648 1 97.44 151 PHE A N 1
ATOM 1141 C CA . PHE A 1 151 ? 21.656 -12.844 -16.5 1 97.44 151 PHE A CA 1
ATOM 1142 C C . PHE A 1 151 ? 21.609 -13.984 -17.5 1 97.44 151 PHE A C 1
ATOM 1144 O O . PHE A 1 151 ? 21.703 -15.156 -17.125 1 97.44 151 PHE A O 1
ATOM 1151 N N . GLY A 1 152 ? 21.578 -13.594 -18.766 1 96.88 152 GLY A N 1
ATOM 1152 C CA . GLY A 1 152 ? 21.391 -14.609 -19.797 1 96.88 152 GLY A CA 1
ATOM 1153 C C . GLY A 1 152 ? 20.094 -15.367 -19.641 1 96.88 152 GLY A C 1
ATOM 1154 O O . GLY A 1 152 ? 19.016 -14.766 -19.531 1 96.88 152 GLY A O 1
ATOM 1155 N N . ASP A 1 153 ? 20.234 -16.688 -19.562 1 97.56 153 ASP A N 1
ATOM 1156 C CA . ASP A 1 153 ? 19.078 -17.562 -19.469 1 97.56 153 ASP A CA 1
ATOM 1157 C C . ASP A 1 153 ? 18.781 -17.938 -18.031 1 97.56 153 ASP A C 1
ATOM 1159 O O . ASP A 1 153 ? 17.922 -18.781 -17.75 1 97.56 153 ASP A O 1
ATOM 1163 N N . PHE A 1 154 ? 19.484 -17.266 -17.094 1 98.56 154 PHE A N 1
ATOM 1164 C CA . PHE A 1 154 ? 19.375 -17.594 -15.68 1 98.56 154 PHE A CA 1
ATOM 1165 C C . PHE A 1 154 ? 18.828 -16.422 -14.883 1 98.56 154 PHE A C 1
ATOM 1167 O O . PHE A 1 154 ? 18.984 -15.266 -15.289 1 98.56 154 PHE A O 1
ATOM 1174 N N . ALA A 1 155 ? 18.219 -16.734 -13.836 1 98.81 155 ALA A N 1
ATOM 1175 C CA . ALA A 1 155 ? 17.844 -15.742 -12.828 1 98.81 155 ALA A CA 1
ATOM 1176 C C . ALA A 1 155 ? 18 -16.312 -11.414 1 98.81 155 ALA A C 1
ATOM 1178 O O . ALA A 1 155 ? 17.797 -17.5 -11.195 1 98.81 155 ALA A O 1
ATOM 1179 N N . VAL A 1 156 ? 18.359 -15.438 -10.477 1 98.88 156 VAL A N 1
ATOM 1180 C CA . VAL A 1 156 ? 18.516 -15.805 -9.07 1 98.88 156 VAL A CA 1
ATOM 1181 C C . VAL A 1 156 ? 17.766 -14.805 -8.188 1 98.88 156 VAL A C 1
ATOM 1183 O O . VAL A 1 156 ? 17.531 -13.664 -8.594 1 98.88 156 VAL A O 1
ATOM 1186 N N . ALA A 1 157 ? 17.375 -15.281 -6.996 1 98.94 157 ALA A N 1
ATOM 1187 C CA . ALA A 1 157 ? 16.719 -14.398 -6.043 1 98.94 157 ALA A CA 1
ATOM 1188 C C . ALA A 1 157 ? 17.047 -14.797 -4.605 1 98.94 157 ALA A C 1
ATOM 1190 O O . ALA A 1 157 ? 17.344 -15.961 -4.332 1 98.94 157 ALA A O 1
ATOM 1191 N N . ILE A 1 158 ? 17.031 -13.82 -3.727 1 98.88 158 ILE A N 1
ATOM 1192 C CA . ILE A 1 158 ? 17.031 -14 -2.279 1 98.88 158 ILE A CA 1
ATOM 1193 C C . ILE A 1 158 ? 15.875 -13.211 -1.657 1 98.88 158 ILE A C 1
ATOM 1195 O O . ILE A 1 158 ? 15.453 -12.195 -2.201 1 98.88 158 ILE A O 1
ATOM 1199 N N . SER A 1 159 ? 15.352 -13.773 -0.562 1 98.62 159 SER A N 1
ATOM 1200 C CA . SER A 1 159 ? 14.25 -13.062 0.07 1 98.62 159 SER A CA 1
ATOM 1201 C C . SER A 1 159 ? 14.219 -13.312 1.573 1 98.62 159 SER A C 1
ATOM 1203 O O . SER A 1 159 ? 14.883 -14.227 2.068 1 98.62 159 SER A O 1
ATOM 1205 N N . ALA A 1 160 ? 13.453 -12.438 2.262 1 96.69 160 ALA A N 1
ATOM 1206 C CA . ALA A 1 160 ? 13.273 -12.555 3.705 1 96.69 160 ALA A CA 1
ATOM 1207 C C . ALA A 1 160 ? 11.883 -12.078 4.125 1 96.69 160 ALA A C 1
ATOM 1209 O O . ALA A 1 160 ? 11.352 -11.133 3.551 1 96.69 160 ALA A O 1
ATOM 1210 N N . GLU A 1 161 ? 11.32 -12.758 5.047 1 90.12 161 GLU A N 1
ATOM 1211 C CA . GLU A 1 161 ? 10.133 -12.328 5.77 1 90.12 161 GLU A CA 1
ATOM 1212 C C . GLU A 1 161 ? 10.375 -12.305 7.273 1 90.12 161 GLU A C 1
ATOM 1214 O O . GLU A 1 161 ? 10.664 -13.336 7.879 1 90.12 161 GLU A O 1
ATOM 1219 N N . GLN A 1 162 ? 10.242 -11.125 7.859 1 88 162 GLN A N 1
ATOM 1220 C CA . GLN A 1 162 ? 10.594 -10.953 9.266 1 88 162 GLN A CA 1
ATOM 1221 C C . GLN A 1 162 ? 9.438 -11.359 10.172 1 88 162 GLN A C 1
ATOM 1223 O O . GLN A 1 162 ? 8.266 -11.195 9.812 1 88 162 GLN A O 1
ATOM 1228 N N . ASP A 1 163 ? 9.883 -11.836 11.32 1 77.19 163 ASP A N 1
ATOM 1229 C CA . ASP A 1 163 ? 8.898 -12.109 12.367 1 77.19 163 ASP A CA 1
ATOM 1230 C C . ASP A 1 163 ? 8.266 -10.812 12.867 1 77.19 163 ASP A C 1
ATOM 1232 O O . ASP A 1 163 ? 8.977 -9.875 13.25 1 77.19 163 ASP A O 1
ATOM 1236 N N . ASP A 1 164 ? 6.996 -10.773 12.836 1 66.75 164 ASP A N 1
ATOM 1237 C CA . ASP A 1 164 ? 6.293 -9.562 13.242 1 66.75 164 ASP A CA 1
ATOM 1238 C C . ASP A 1 164 ? 6.016 -9.562 14.75 1 66.75 164 ASP A C 1
ATOM 1240 O O . ASP A 1 164 ? 5.363 -8.656 15.266 1 66.75 164 ASP A O 1
ATOM 1244 N N . GLY A 1 165 ? 6.578 -10.461 15.383 1 63.28 165 GLY A N 1
ATOM 1245 C CA . GLY A 1 165 ? 6.445 -10.555 16.828 1 63.28 165 GLY A CA 1
ATOM 1246 C C . GLY A 1 165 ? 5.086 -11.07 17.266 1 63.28 165 GLY A C 1
ATOM 1247 O O . GLY A 1 165 ? 4.828 -11.203 18.469 1 63.28 165 GLY A O 1
ATOM 1248 N N . ARG A 1 166 ? 4.18 -11.25 16.297 1 57.94 166 ARG A N 1
ATOM 1249 C CA . ARG A 1 166 ? 2.863 -11.742 16.688 1 57.94 166 ARG A CA 1
ATOM 1250 C C . ARG A 1 166 ? 2.904 -13.242 16.984 1 57.94 166 ARG A C 1
ATOM 1252 O O . ARG A 1 166 ? 3.709 -13.969 16.406 1 57.94 166 ARG A O 1
ATOM 1259 N N . THR A 1 167 ? 2.092 -13.555 18.031 1 53.34 167 THR A N 1
ATOM 1260 C CA . THR A 1 167 ? 1.901 -14.984 18.281 1 53.34 167 THR A CA 1
ATOM 1261 C C . THR A 1 167 ? 1.11 -15.633 17.156 1 53.34 167 THR A C 1
ATOM 1263 O O . THR A 1 167 ? 0.022 -15.172 16.812 1 53.34 167 THR A O 1
ATOM 1266 N N . VAL A 1 168 ? 1.816 -16.312 16.312 1 49.34 168 VAL A N 1
ATOM 1267 C CA . VAL A 1 168 ? 1.104 -17.031 15.266 1 49.34 168 VAL A CA 1
ATOM 1268 C C . VAL A 1 168 ? 0.468 -18.297 15.844 1 49.34 168 VAL A C 1
ATOM 1270 O O . VAL A 1 168 ? 1.127 -19.062 16.547 1 49.34 168 VAL A O 1
ATOM 1273 N N . THR A 1 169 ? -0.872 -18.203 16.047 1 48.53 169 THR A N 1
ATOM 1274 C CA . THR A 1 169 ? -1.547 -19.469 16.328 1 48.53 169 THR A CA 1
ATOM 1275 C C . THR A 1 169 ? -1.839 -20.234 15.039 1 48.53 169 THR A C 1
ATOM 1277 O O . THR A 1 169 ? -1.985 -19.625 13.977 1 48.53 169 THR A O 1
ATOM 1280 N N . ALA A 1 170 ? -1.646 -21.531 15.094 1 48.53 170 ALA A N 1
ATOM 1281 C CA . ALA A 1 170 ? -1.897 -22.422 13.969 1 48.53 170 ALA A CA 1
ATOM 1282 C C . ALA A 1 170 ? -3.158 -22.016 13.211 1 48.53 170 ALA A C 1
ATOM 1284 O O . ALA A 1 170 ? -3.217 -22.125 11.984 1 48.53 170 ALA A O 1
ATOM 1285 N N . SER A 1 171 ? -4.098 -21.625 13.977 1 47.03 171 SER A N 1
ATOM 1286 C CA . SER A 1 171 ? -5.387 -21.281 13.367 1 47.03 171 SER A CA 1
ATOM 1287 C C . SER A 1 171 ? -5.297 -20 12.555 1 47.03 171 SER A C 1
ATOM 1289 O O . SER A 1 171 ? -6.105 -19.781 11.648 1 47.03 171 SER A O 1
ATOM 1291 N N . SER A 1 172 ? -4.305 -19.234 12.906 1 46.44 172 SER A N 1
ATOM 1292 C CA . SER A 1 172 ? -4.246 -17.906 12.297 1 46.44 172 SER A CA 1
ATOM 1293 C C . SER A 1 172 ? -3.322 -17.906 11.086 1 46.44 172 SER A C 1
ATOM 1295 O O . SER A 1 172 ? -3.361 -16.969 10.273 1 46.44 172 SER A O 1
ATOM 1297 N N . ALA A 1 173 ? -2.465 -18.969 11.047 1 44.25 173 ALA A N 1
ATOM 1298 C CA . ALA A 1 173 ? -1.54 -19.047 9.922 1 44.25 173 ALA A CA 1
ATOM 1299 C C . ALA A 1 173 ? -2.213 -19.672 8.703 1 44.25 173 ALA A C 1
ATOM 1301 O O . ALA A 1 173 ? -2.848 -20.719 8.797 1 44.25 173 ALA A O 1
ATOM 1302 N N . THR A 1 174 ? -2.703 -18.922 7.715 1 44.34 174 THR A N 1
ATOM 1303 C CA . THR A 1 174 ? -3.219 -19.5 6.48 1 44.34 174 THR A CA 1
ATOM 1304 C C . THR A 1 174 ? -2.117 -19.609 5.43 1 44.34 174 THR A C 1
ATOM 1306 O O . THR A 1 174 ? -1.656 -18.594 4.902 1 44.34 174 THR A O 1
ATOM 1309 N N . ILE A 1 175 ? -1.18 -20.578 5.793 1 43.62 175 ILE A N 1
ATOM 1310 C CA . ILE A 1 175 ? -0.272 -20.859 4.688 1 43.62 175 ILE A CA 1
ATOM 1311 C C . ILE A 1 175 ? -1.025 -21.594 3.578 1 43.62 175 ILE A C 1
ATOM 1313 O O . ILE A 1 175 ? -1.454 -22.734 3.76 1 43.62 175 ILE A O 1
ATOM 1317 N N . SER A 1 176 ? -1.407 -20.812 2.656 1 43.66 176 SER A N 1
ATOM 1318 C CA . SER A 1 176 ? -2.145 -21.391 1.541 1 43.66 176 SER A CA 1
ATOM 1319 C C . SER A 1 176 ? -1.396 -22.578 0.948 1 43.66 176 SER A C 1
ATOM 1321 O O . SER A 1 176 ? -0.185 -22.516 0.729 1 43.66 176 SER A O 1
ATOM 1323 N N . GLY A 1 177 ? -2.051 -23.672 0.809 1 45.34 177 GLY A N 1
ATOM 1324 C CA . GLY A 1 177 ? -1.58 -24.859 0.107 1 45.34 177 GLY A CA 1
ATOM 1325 C C . GLY A 1 177 ? -0.891 -25.859 1.018 1 45.34 177 GLY A C 1
ATOM 1326 O O . GLY A 1 177 ? -0.419 -26.891 0.56 1 45.34 177 GLY A O 1
ATOM 1327 N N . VAL A 1 178 ? -0.539 -25.453 2.248 1 49.62 178 VAL A N 1
ATOM 1328 C CA . VAL A 1 178 ? 0.049 -26.422 3.168 1 49.62 178 VAL A CA 1
ATOM 1329 C C . VAL A 1 178 ? -1.039 -27.016 4.07 1 49.62 178 VAL A C 1
ATOM 1331 O O . VAL A 1 178 ? -1.843 -26.266 4.641 1 49.62 178 VAL A O 1
ATOM 1334 N N . PRO A 1 179 ? -1.173 -28.391 4.008 1 51.78 179 PRO A N 1
ATOM 1335 C CA . PRO A 1 179 ? -2.182 -28.984 4.887 1 51.78 179 PRO A CA 1
ATOM 1336 C C . PRO A 1 179 ? -2.182 -28.375 6.285 1 51.78 179 PRO A C 1
ATOM 1338 O O . PRO A 1 179 ? -1.117 -28.078 6.832 1 51.78 179 PRO A O 1
ATOM 1341 N N . VAL A 1 180 ? -3.375 -28.016 6.762 1 51.19 180 VAL A N 1
ATOM 1342 C CA . VAL A 1 180 ? -3.639 -27.375 8.039 1 51.19 180 VAL A CA 1
ATOM 1343 C C . VAL A 1 180 ? -2.826 -28.047 9.141 1 51.19 180 VAL A C 1
ATOM 1345 O O . VAL A 1 180 ? -2.324 -27.375 10.047 1 51.19 180 VAL A O 1
ATOM 1348 N N . THR A 1 181 ? -2.75 -29.344 9.047 1 50.69 181 THR A N 1
ATOM 1349 C CA . THR A 1 181 ? -2.006 -30.078 10.055 1 50.69 181 THR A CA 1
ATOM 1350 C C . THR A 1 181 ? -0.551 -29.625 10.102 1 50.69 181 THR A C 1
ATOM 1352 O O . THR A 1 181 ? 0.04 -29.516 11.18 1 50.69 181 THR A O 1
ATOM 1355 N N . THR A 1 182 ? -0.009 -29.359 8.953 1 51.53 182 THR A N 1
ATOM 1356 C CA . THR A 1 182 ? 1.377 -28.906 8.875 1 51.53 182 THR A CA 1
ATOM 1357 C C . THR A 1 182 ? 1.517 -27.484 9.406 1 51.53 182 THR A C 1
ATOM 1359 O O . THR A 1 182 ? 2.465 -27.172 10.133 1 51.53 182 THR A O 1
ATOM 1362 N N . ILE A 1 183 ? 0.515 -26.781 9.039 1 54.66 183 ILE A N 1
ATOM 1363 C CA . ILE A 1 183 ? 0.509 -25.391 9.516 1 54.66 183 ILE A CA 1
ATOM 1364 C C . ILE A 1 183 ? 0.459 -25.375 11.039 1 54.66 183 ILE A C 1
ATOM 1366 O O . ILE A 1 183 ? 1.194 -24.625 11.68 1 54.66 183 ILE A O 1
ATOM 1370 N N . ARG A 1 184 ? -0.441 -26.188 11.57 1 51.06 184 ARG A N 1
ATOM 1371 C CA . ARG A 1 184 ? -0.583 -26.281 13.016 1 51.06 184 ARG A CA 1
ATOM 1372 C C . ARG A 1 184 ? 0.741 -26.672 13.672 1 51.06 184 ARG A C 1
ATOM 1374 O O . ARG A 1 184 ? 1.078 -26.156 14.742 1 51.06 184 ARG A O 1
ATOM 1381 N N . THR A 1 185 ? 1.314 -27.547 13.086 1 49.78 185 THR A N 1
ATOM 1382 C CA . THR A 1 185 ? 2.578 -28 13.664 1 49.78 185 THR A CA 1
ATOM 1383 C C . THR A 1 185 ? 3.605 -26.875 13.656 1 49.78 185 THR A C 1
ATOM 1385 O O . THR A 1 185 ? 4.426 -26.766 14.578 1 49.78 185 THR A O 1
ATOM 1388 N N . ILE A 1 186 ? 3.473 -26.125 12.688 1 50.47 186 ILE A N 1
ATOM 1389 C CA . ILE A 1 186 ? 4.43 -25.031 12.562 1 50.47 186 ILE A CA 1
ATOM 1390 C C . ILE A 1 186 ? 4.117 -23.953 13.586 1 50.47 186 ILE A C 1
ATOM 1392 O O . ILE A 1 186 ? 5.02 -23.438 14.258 1 50.47 186 ILE A O 1
ATOM 1396 N N . PHE A 1 187 ? 2.836 -23.609 13.703 1 52.81 187 PHE A N 1
ATOM 1397 C CA . PHE A 1 187 ? 2.479 -22.375 14.383 1 52.81 187 PHE A CA 1
ATOM 1398 C C . PHE A 1 187 ? 1.883 -22.656 15.75 1 52.81 187 PHE A C 1
ATOM 1400 O O . PHE A 1 187 ? 1.723 -21.75 16.562 1 52.81 187 PHE A O 1
ATOM 1407 N N . ASN A 1 188 ? 1.28 -23.812 15.984 1 47.38 188 ASN A N 1
ATOM 1408 C CA . ASN A 1 188 ? 0.589 -24.062 17.25 1 47.38 188 ASN A CA 1
ATOM 1409 C C . ASN A 1 188 ? 1.524 -23.891 18.438 1 47.38 188 ASN A C 1
ATOM 1411 O O . ASN A 1 188 ? 1.137 -24.172 19.578 1 47.38 188 ASN A O 1
ATOM 1415 N N . SER A 1 189 ? 2.736 -23.891 18.172 1 44.06 189 SER A N 1
ATOM 1416 C CA . SER A 1 189 ? 3.307 -24.047 19.516 1 44.06 189 SER A CA 1
ATOM 1417 C C . SER A 1 189 ? 3.232 -22.75 20.312 1 44.06 189 SER A C 1
ATOM 1419 O O . SER A 1 189 ? 3.947 -22.578 21.297 1 44.06 189 SER A O 1
ATOM 1421 N N . GLY A 1 190 ? 2.176 -21.984 20.203 1 45.06 190 GLY A N 1
ATOM 1422 C CA . GLY A 1 190 ? 2.074 -20.875 21.125 1 45.06 190 GLY A CA 1
ATOM 1423 C C . GLY A 1 190 ? 3.332 -20.031 21.188 1 45.06 190 GLY A C 1
ATOM 1424 O O . GLY A 1 190 ? 3.561 -19.312 22.172 1 45.06 190 GLY A O 1
ATOM 1425 N N . ARG A 1 191 ? 4.363 -20.453 20.609 1 45.47 191 ARG A N 1
ATOM 1426 C CA . ARG A 1 191 ? 5.672 -19.859 20.875 1 45.47 191 ARG A CA 1
ATOM 1427 C C . ARG A 1 191 ? 5.711 -18.406 20.438 1 45.47 191 ARG A C 1
ATOM 1429 O O . ARG A 1 191 ? 5.047 -18.016 19.484 1 45.47 191 ARG A O 1
ATOM 1436 N N . PRO A 1 192 ? 6.57 -17.422 21.266 1 49.66 192 PRO A N 1
ATOM 1437 C CA . PRO A 1 192 ? 7.051 -16.062 21.047 1 49.66 192 PRO A CA 1
ATOM 1438 C C . PRO A 1 192 ? 7.465 -15.805 19.594 1 49.66 192 PRO A C 1
ATOM 1440 O O . PRO A 1 192 ? 7.395 -16.719 18.766 1 49.66 192 PRO A O 1
ATOM 1443 N N . THR A 1 193 ? 8.648 -15.039 19.531 1 54.91 193 THR A N 1
ATOM 1444 C CA . THR A 1 193 ? 9.383 -14.43 18.422 1 54.91 193 THR A CA 1
ATOM 1445 C C . THR A 1 193 ? 10.008 -15.492 17.531 1 54.91 193 THR A C 1
ATOM 1447 O O . THR A 1 193 ? 10.648 -16.422 18.031 1 54.91 193 THR A O 1
ATOM 1450 N N . LEU A 1 194 ? 9.422 -15.734 16.297 1 63.84 194 LEU A N 1
ATOM 1451 C CA . LEU A 1 194 ? 9.992 -16.656 15.328 1 63.84 194 LEU A CA 1
ATOM 1452 C C . LEU A 1 194 ? 11.078 -15.977 14.508 1 63.84 194 LEU A C 1
ATOM 1454 O O . LEU A 1 194 ? 11.109 -14.75 14.398 1 63.84 194 LEU A O 1
ATOM 1458 N N . ASP A 1 195 ? 12.102 -16.797 14.094 1 80.25 195 ASP A N 1
ATOM 1459 C CA . ASP A 1 195 ? 13.219 -16.328 13.281 1 80.25 195 ASP A CA 1
ATOM 1460 C C . ASP A 1 195 ? 12.742 -15.859 11.906 1 80.25 195 ASP A C 1
ATOM 1462 O O . ASP A 1 195 ? 11.695 -16.297 11.422 1 80.25 195 ASP A O 1
ATOM 1466 N N . THR A 1 196 ? 13.477 -14.93 11.383 1 89.94 196 THR A N 1
ATOM 1467 C CA . THR A 1 196 ? 13.281 -14.508 10.008 1 89.94 196 THR A CA 1
ATOM 1468 C C . THR A 1 196 ? 13.305 -15.703 9.062 1 89.94 196 THR A C 1
ATOM 1470 O O . THR A 1 196 ? 14.125 -16.609 9.219 1 89.94 196 THR A O 1
ATOM 1473 N N . ILE A 1 197 ? 12.336 -15.742 8.141 1 91.81 197 ILE A N 1
ATOM 1474 C CA . ILE A 1 197 ? 12.336 -16.75 7.086 1 91.81 197 ILE A CA 1
ATOM 1475 C C . ILE A 1 197 ? 13.219 -16.266 5.93 1 91.81 197 ILE A C 1
ATOM 1477 O O . ILE A 1 197 ? 12.961 -15.219 5.336 1 91.81 197 ILE A O 1
ATOM 1481 N N . TRP A 1 198 ? 14.258 -17.031 5.637 1 96.94 198 TRP A N 1
ATOM 1482 C CA . TRP A 1 198 ? 15.156 -16.75 4.527 1 96.94 198 TRP A CA 1
ATOM 1483 C C . TRP A 1 198 ? 14.906 -17.703 3.359 1 96.94 198 TRP A C 1
ATOM 1485 O O . TRP A 1 198 ? 14.539 -18.859 3.562 1 96.94 198 TRP A O 1
ATOM 1495 N N . SER A 1 199 ? 15.07 -17.203 2.156 1 98.31 199 SER A N 1
ATOM 1496 C CA . SER A 1 199 ? 14.859 -18.031 0.976 1 98.31 199 SER A CA 1
ATOM 1497 C C . SER A 1 199 ? 15.859 -17.688 -0.125 1 98.31 199 SER A C 1
ATOM 1499 O O . SER A 1 199 ? 16.297 -16.547 -0.235 1 98.31 199 SER A O 1
ATOM 1501 N N . ILE A 1 200 ? 16.266 -18.656 -0.845 1 98.81 200 ILE A N 1
ATOM 1502 C CA . ILE A 1 200 ? 17.078 -18.516 -2.047 1 98.81 200 ILE A CA 1
ATOM 1503 C C . ILE A 1 200 ? 16.484 -19.359 -3.176 1 98.81 200 ILE A C 1
ATOM 1505 O O . ILE A 1 200 ? 15.883 -20.406 -2.928 1 98.81 200 ILE A O 1
ATOM 1509 N N . GLY A 1 201 ? 16.547 -18.891 -4.414 1 98.88 201 GLY A N 1
ATOM 1510 C CA . GLY A 1 201 ? 16.047 -19.625 -5.566 1 98.88 201 GLY A CA 1
ATOM 1511 C C . GLY A 1 201 ? 16.766 -19.266 -6.855 1 98.88 201 GLY A C 1
ATOM 1512 O O . GLY A 1 201 ? 17.391 -18.219 -6.957 1 98.88 201 GLY A O 1
ATOM 1513 N N . GLY A 1 202 ? 16.766 -20.188 -7.723 1 98.88 202 GLY A N 1
ATOM 1514 C CA . GLY A 1 202 ? 17.281 -20 -9.07 1 98.88 202 GLY A CA 1
ATOM 1515 C C . GLY A 1 202 ? 16.406 -20.641 -10.133 1 98.88 202 GLY A C 1
ATOM 1516 O O . GLY A 1 202 ? 15.734 -21.641 -9.875 1 98.88 202 GLY A O 1
ATOM 1517 N N . LYS A 1 203 ? 16.422 -20 -11.312 1 98.75 203 LYS A N 1
ATOM 1518 C CA . LYS A 1 203 ? 15.68 -20.594 -12.414 1 98.75 203 LYS A CA 1
ATOM 1519 C C . LYS A 1 203 ? 16.406 -20.391 -13.742 1 98.75 203 LYS A C 1
ATOM 1521 O O . LYS A 1 203 ? 17.266 -19.516 -13.859 1 98.75 203 LYS A O 1
ATOM 1526 N N . TRP A 1 204 ? 16.141 -21.234 -14.602 1 98.69 204 TRP A N 1
ATOM 1527 C CA . TRP A 1 204 ? 16.703 -21.25 -15.945 1 98.69 204 TRP A CA 1
ATOM 1528 C C . TRP A 1 204 ? 15.609 -21.5 -16.984 1 98.69 204 TRP A C 1
ATOM 1530 O O . TRP A 1 204 ? 14.688 -22.281 -16.75 1 98.69 204 TRP A O 1
ATOM 1540 N N . SER A 1 205 ? 15.711 -20.812 -18.172 1 98.06 205 SER A N 1
ATOM 1541 C CA . SER A 1 205 ? 14.859 -21.094 -19.312 1 98.06 205 SER A CA 1
ATOM 1542 C C . SER A 1 205 ? 15.641 -21.031 -20.625 1 98.06 205 SER A C 1
ATOM 1544 O O . SER A 1 205 ? 16.516 -20.172 -20.781 1 98.06 205 SER A O 1
ATOM 1546 N N . GLY A 1 206 ? 15.305 -21.953 -21.516 1 97.38 206 GLY A N 1
ATOM 1547 C CA . GLY A 1 206 ? 15.945 -21.984 -22.812 1 97.38 206 GLY A CA 1
ATOM 1548 C C . GLY A 1 206 ? 15.227 -22.875 -23.812 1 97.38 206 GLY A C 1
ATOM 1549 O O . GLY A 1 206 ? 14.219 -23.5 -23.484 1 97.38 206 GLY A O 1
ATOM 1550 N N . ASN A 1 207 ? 15.703 -22.766 -25 1 96.5 207 ASN A N 1
ATOM 1551 C CA . ASN A 1 207 ? 15.211 -23.609 -26.094 1 96.5 207 ASN A CA 1
ATOM 1552 C C . ASN A 1 207 ? 16.281 -24.609 -26.547 1 96.5 207 ASN A C 1
ATOM 1554 O O . ASN A 1 207 ? 17.422 -24.219 -26.812 1 96.5 207 ASN A O 1
ATOM 1558 N N . MET A 1 208 ? 15.883 -25.844 -26.531 1 94.25 208 MET A N 1
ATOM 1559 C CA . MET A 1 208 ? 16.766 -26.891 -27.016 1 94.25 208 MET A CA 1
ATOM 1560 C C . MET A 1 208 ? 16.078 -27.719 -28.094 1 94.25 208 MET A C 1
ATOM 1562 O O . MET A 1 208 ? 15.211 -28.531 -27.797 1 94.25 208 MET A O 1
ATOM 1566 N N . ASN A 1 209 ? 16.609 -27.578 -29.375 1 93.38 209 ASN A N 1
ATOM 1567 C CA . ASN A 1 209 ? 16.109 -28.359 -30.516 1 93.38 209 ASN A CA 1
ATOM 1568 C C . ASN A 1 209 ? 14.594 -28.25 -30.641 1 93.38 209 ASN A C 1
ATOM 1570 O O . ASN A 1 209 ? 13.898 -29.25 -30.781 1 93.38 209 ASN A O 1
ATOM 1574 N N . GLY A 1 210 ? 14.062 -27.125 -30.438 1 92.19 210 GLY A N 1
ATOM 1575 C CA . GLY A 1 210 ? 12.656 -26.859 -30.672 1 92.19 210 GLY A CA 1
ATOM 1576 C C . GLY A 1 210 ? 11.797 -27.109 -29.438 1 92.19 210 GLY A C 1
ATOM 1577 O O . GLY A 1 210 ? 10.57 -26.984 -29.5 1 92.19 210 GLY A O 1
ATOM 1578 N N . VAL A 1 211 ? 12.359 -27.531 -28.375 1 97.25 211 VAL A N 1
ATOM 1579 C CA . VAL A 1 211 ? 11.648 -27.75 -27.109 1 97.25 211 VAL A CA 1
ATOM 1580 C C . VAL A 1 211 ? 11.984 -26.641 -26.125 1 97.25 211 VAL A C 1
ATOM 1582 O O . VAL A 1 211 ? 13.156 -26.406 -25.828 1 97.25 211 VAL A O 1
ATOM 1585 N N . ASP A 1 212 ? 10.953 -25.875 -25.734 1 97.94 212 ASP A N 1
ATOM 1586 C CA . ASP A 1 212 ? 11.164 -24.875 -24.688 1 97.94 212 ASP A CA 1
ATOM 1587 C C . ASP A 1 212 ? 11.281 -25.531 -23.312 1 97.94 212 ASP A C 1
ATOM 1589 O O . ASP A 1 212 ? 10.367 -26.234 -22.891 1 97.94 212 ASP A O 1
ATOM 1593 N N . LEU A 1 213 ? 12.367 -25.266 -22.641 1 98.62 213 LEU A N 1
ATOM 1594 C CA . LEU A 1 213 ? 12.625 -25.906 -21.359 1 98.62 213 LEU A CA 1
ATOM 1595 C C . LEU A 1 213 ? 12.734 -24.859 -20.25 1 98.62 213 LEU A C 1
ATOM 1597 O O . LEU A 1 213 ? 13.234 -23.75 -20.484 1 98.62 213 LEU A O 1
ATOM 1601 N N . SER A 1 214 ? 12.266 -25.172 -19.125 1 98.62 214 SER A N 1
ATOM 1602 C CA . SER A 1 214 ? 12.477 -24.359 -17.922 1 98.62 214 SER A CA 1
ATOM 1603 C C . SER A 1 214 ? 12.789 -25.25 -16.719 1 98.62 214 SER A C 1
ATOM 1605 O O . SER A 1 214 ? 12.344 -26.391 -16.656 1 98.62 214 SER A O 1
ATOM 1607 N N . ALA A 1 215 ? 13.594 -24.75 -15.82 1 98.81 215 ALA A N 1
ATOM 1608 C CA . ALA A 1 215 ? 13.938 -25.438 -14.578 1 98.81 215 ALA A CA 1
ATOM 1609 C C . ALA A 1 215 ? 14.047 -24.438 -13.422 1 98.81 215 ALA A C 1
ATOM 1611 O O . ALA A 1 215 ? 14.469 -23.297 -13.617 1 98.81 215 ALA A O 1
ATOM 1612 N N . GLY A 1 216 ? 13.641 -24.859 -12.242 1 98.94 216 GLY A N 1
ATOM 1613 C CA . GLY A 1 216 ? 13.75 -24.047 -11.047 1 98.94 216 GLY A CA 1
ATOM 1614 C C . GLY A 1 216 ? 14.148 -24.844 -9.82 1 98.94 216 GLY A C 1
ATOM 1615 O O . GLY A 1 216 ? 13.844 -26.031 -9.711 1 98.94 216 GLY A O 1
ATOM 1616 N N . VAL A 1 217 ? 14.852 -24.203 -8.93 1 98.94 217 VAL A N 1
ATOM 1617 C CA . VAL A 1 217 ? 15.203 -24.75 -7.621 1 98.94 217 VAL A CA 1
ATOM 1618 C C . VAL A 1 217 ? 15.047 -23.672 -6.555 1 98.94 217 VAL A C 1
ATOM 1620 O O . VAL A 1 217 ? 15.328 -22.5 -6.805 1 98.94 217 VAL A O 1
ATOM 1623 N N . GLY A 1 218 ? 14.547 -24.094 -5.422 1 98.88 218 GLY A N 1
ATOM 1624 C CA . GLY A 1 218 ? 14.391 -23.141 -4.34 1 98.88 218 GLY A CA 1
ATOM 1625 C C . GLY A 1 218 ? 14.547 -23.766 -2.965 1 98.88 218 GLY A C 1
ATOM 1626 O O . GLY A 1 218 ? 14.367 -24.969 -2.805 1 98.88 218 GLY A O 1
ATOM 1627 N N . TYR A 1 219 ? 14.93 -22.938 -2.037 1 98.56 219 TYR A N 1
ATOM 1628 C CA . TYR A 1 219 ? 15.086 -23.312 -0.637 1 98.56 219 TYR A CA 1
ATOM 1629 C C . TYR A 1 219 ? 14.617 -22.203 0.284 1 98.56 219 TYR A C 1
ATOM 1631 O O . TYR A 1 219 ? 14.852 -21.016 0.006 1 98.56 219 TYR A O 1
ATOM 1639 N N . GLN A 1 220 ? 13.906 -22.594 1.298 1 96.12 220 GLN A N 1
ATOM 1640 C CA . GLN A 1 220 ? 13.406 -21.656 2.301 1 96.12 220 GLN A CA 1
ATOM 1641 C C . GLN A 1 220 ? 13.594 -22.203 3.711 1 96.12 220 GLN A C 1
ATOM 1643 O O . GLN A 1 220 ? 13.383 -23.406 3.947 1 96.12 220 GLN A O 1
ATOM 1648 N N . SER A 1 221 ? 13.984 -21.281 4.652 1 94 221 SER A N 1
ATOM 1649 C CA . SER A 1 221 ? 14.258 -21.719 6.016 1 94 221 SER A CA 1
ATOM 1650 C C . SER A 1 221 ? 13.75 -20.703 7.035 1 94 221 SER A C 1
ATOM 1652 O O . SER A 1 221 ? 13.906 -19.5 6.844 1 94 221 SER A O 1
ATOM 1654 N N . GLY A 1 222 ? 13.086 -21.172 7.988 1 87.5 222 GLY A N 1
ATOM 1655 C CA . GLY A 1 222 ? 12.68 -20.438 9.172 1 87.5 222 GLY A CA 1
ATOM 1656 C C . GLY A 1 222 ? 12.875 -21.219 10.461 1 87.5 222 GLY A C 1
ATOM 1657 O O . GLY A 1 222 ? 13.586 -22.219 10.477 1 87.5 222 GLY A O 1
ATOM 1658 N N . GLU A 1 223 ? 12.453 -20.734 11.547 1 82.19 223 GLU A N 1
ATOM 1659 C CA . GLU A 1 223 ? 12.594 -21.438 12.812 1 82.19 223 GLU A CA 1
ATOM 1660 C C . GLU A 1 223 ? 11.883 -22.797 12.758 1 82.19 223 GLU A C 1
ATOM 1662 O O . GLU A 1 223 ? 10.664 -22.859 12.602 1 82.19 223 GLU A O 1
ATOM 1667 N N . ASN A 1 224 ? 12.594 -23.891 12.867 1 80.44 224 ASN A N 1
ATOM 1668 C CA . ASN A 1 224 ? 12.141 -25.281 12.906 1 80.44 224 ASN A CA 1
ATOM 1669 C C . ASN A 1 224 ? 11.359 -25.656 11.648 1 80.44 224 ASN A C 1
ATOM 1671 O O . ASN A 1 224 ? 10.422 -26.453 11.711 1 80.44 224 ASN A O 1
ATOM 1675 N N . ALA A 1 225 ? 11.617 -24.938 10.609 1 84.56 225 ALA A N 1
ATOM 1676 C CA . ALA A 1 225 ? 10.938 -25.25 9.359 1 84.56 225 ALA A CA 1
ATOM 1677 C C . ALA A 1 225 ? 11.852 -25 8.164 1 84.56 225 ALA A C 1
ATOM 1679 O O . ALA A 1 225 ? 12.516 -23.953 8.086 1 84.56 225 ALA A O 1
ATOM 1680 N N . ASP A 1 226 ? 11.922 -25.844 7.281 1 90.19 226 ASP A N 1
ATOM 1681 C CA . ASP A 1 226 ? 12.602 -25.625 6.012 1 90.19 226 ASP A CA 1
ATOM 1682 C C . ASP A 1 226 ? 11.922 -26.375 4.875 1 90.19 226 ASP A C 1
ATOM 1684 O O . ASP A 1 226 ? 11.266 -27.391 5.109 1 90.19 226 ASP A O 1
ATOM 1688 N N . THR A 1 227 ? 12.062 -25.906 3.734 1 93.44 227 THR A N 1
ATOM 1689 C CA . THR A 1 227 ? 11.539 -26.547 2.533 1 93.44 227 THR A CA 1
ATOM 1690 C C . THR A 1 227 ? 12.445 -26.281 1.338 1 93.44 227 THR A C 1
ATOM 1692 O O . THR A 1 227 ? 13.07 -25.219 1.248 1 93.44 227 THR A O 1
ATOM 1695 N N . TRP A 1 228 ? 12.641 -27.25 0.537 1 97.25 228 TRP A N 1
ATOM 1696 C CA . TRP A 1 228 ? 13.273 -27.078 -0.766 1 97.25 228 TRP A CA 1
ATOM 1697 C C . TRP A 1 228 ? 12.445 -27.734 -1.867 1 97.25 228 TRP A C 1
ATOM 1699 O O . TRP A 1 228 ? 11.602 -28.594 -1.595 1 97.25 228 TRP A O 1
ATOM 1709 N N . GLY A 1 229 ? 12.602 -27.266 -3.115 1 98.44 229 GLY A N 1
ATOM 1710 C CA . GLY A 1 229 ? 11.805 -27.781 -4.219 1 98.44 229 GLY A CA 1
ATOM 1711 C C . GLY A 1 229 ? 12.508 -27.688 -5.559 1 98.44 229 GLY A C 1
ATOM 1712 O O . GLY A 1 229 ? 13.531 -27.016 -5.68 1 98.44 229 GLY A O 1
ATOM 1713 N N . LEU A 1 230 ? 11.992 -28.484 -6.465 1 98.88 230 LEU A N 1
ATOM 1714 C CA . LEU A 1 230 ? 12.406 -28.516 -7.863 1 98.88 230 LEU A CA 1
ATOM 1715 C C . LEU A 1 230 ? 11.195 -28.422 -8.789 1 98.88 230 LEU A C 1
ATOM 1717 O O . LEU A 1 230 ? 10.141 -28.984 -8.492 1 98.88 230 LEU A O 1
ATOM 1721 N N . SER A 1 231 ? 11.398 -27.703 -9.898 1 98.88 231 SER A N 1
ATOM 1722 C CA . SER A 1 231 ? 10.375 -27.688 -10.93 1 98.88 231 SER A CA 1
ATOM 1723 C C . SER A 1 231 ? 10.992 -27.719 -12.328 1 98.88 231 SER A C 1
ATOM 1725 O O . SER A 1 231 ? 12.148 -27.312 -12.508 1 98.88 231 SER A O 1
ATOM 1727 N N . GLY A 1 232 ? 10.273 -28.234 -13.227 1 98.81 232 GLY A N 1
ATOM 1728 C CA . GLY A 1 232 ? 10.664 -28.266 -14.625 1 98.81 232 GLY A CA 1
ATOM 1729 C C . GLY A 1 232 ? 9.492 -28.328 -15.578 1 98.81 232 GLY A C 1
ATOM 1730 O O . GLY A 1 232 ? 8.422 -28.828 -15.211 1 98.81 232 GLY A O 1
ATOM 1731 N N . SER A 1 233 ? 9.75 -27.844 -16.797 1 98.69 233 SER A N 1
ATOM 1732 C CA . SER A 1 233 ? 8.711 -27.953 -17.812 1 98.69 233 SER A CA 1
ATOM 1733 C C . SER A 1 233 ? 9.312 -28.062 -19.219 1 98.69 233 SER A C 1
ATOM 1735 O O . SER A 1 233 ? 10.469 -27.672 -19.422 1 98.69 233 SER A O 1
ATOM 1737 N N . ALA A 1 234 ? 8.562 -28.656 -20.078 1 98.62 234 ALA A N 1
ATOM 1738 C CA . ALA A 1 234 ? 8.891 -28.766 -21.5 1 98.62 234 ALA A CA 1
ATOM 1739 C C . ALA A 1 234 ? 7.684 -28.438 -22.375 1 98.62 234 ALA A C 1
ATOM 1741 O O . ALA A 1 234 ? 6.609 -29.016 -22.203 1 98.62 234 ALA A O 1
ATOM 1742 N N . GLY A 1 235 ? 7.902 -27.469 -23.281 1 98.31 235 GLY A N 1
ATOM 1743 C CA . GLY A 1 235 ? 6.902 -27.141 -24.281 1 98.31 235 GLY A CA 1
ATOM 1744 C C . GLY A 1 235 ? 7.316 -27.547 -25.688 1 98.31 235 GLY A C 1
ATOM 1745 O O . GLY A 1 235 ? 8.414 -27.219 -26.141 1 98.31 235 GLY A O 1
ATOM 1746 N N . PHE A 1 236 ? 6.426 -28.172 -26.344 1 97.56 236 PHE A N 1
ATOM 1747 C CA . PHE A 1 236 ? 6.727 -28.719 -27.656 1 97.56 236 PHE A CA 1
ATOM 1748 C C . PHE A 1 236 ? 6.016 -27.922 -28.75 1 97.56 236 PHE A C 1
ATOM 1750 O O . PHE A 1 236 ? 4.977 -27.297 -28.484 1 97.56 236 PHE A O 1
ATOM 1757 N N . SER A 1 237 ? 6.508 -27.969 -29.938 1 93.94 237 SER A N 1
ATOM 1758 C CA . SER A 1 237 ? 6.02 -27.156 -31.047 1 93.94 237 SER A CA 1
ATOM 1759 C C . SER A 1 237 ? 4.613 -27.578 -31.469 1 93.94 237 SER A C 1
ATOM 1761 O O . SER A 1 237 ? 3.9 -26.812 -32.125 1 93.94 237 SER A O 1
ATOM 1763 N N . ASN A 1 238 ? 4.227 -28.734 -31.141 1 95.44 238 ASN A N 1
ATOM 1764 C CA . ASN A 1 238 ? 2.908 -29.203 -31.547 1 95.44 238 ASN A CA 1
ATOM 1765 C C . ASN A 1 238 ? 1.821 -28.719 -30.594 1 95.44 238 ASN A C 1
ATOM 1767 O O . ASN A 1 238 ? 0.657 -29.094 -30.719 1 95.44 238 ASN A O 1
ATOM 1771 N N . GLY A 1 239 ? 2.176 -27.938 -29.547 1 96.69 239 GLY A N 1
ATOM 1772 C CA . GLY A 1 239 ? 1.191 -27.359 -28.641 1 96.69 239 GLY A CA 1
ATOM 1773 C C . GLY A 1 239 ? 1.102 -28.094 -27.312 1 96.69 239 GLY A C 1
ATOM 1774 O O . GLY A 1 239 ? 0.361 -27.672 -26.422 1 96.69 239 GLY A O 1
ATOM 1775 N N . MET A 1 240 ? 1.834 -29.172 -27.188 1 98.06 240 MET A N 1
ATOM 1776 C CA . MET A 1 240 ? 1.843 -29.922 -25.922 1 98.06 240 MET A CA 1
ATOM 1777 C C . MET A 1 240 ? 2.887 -29.359 -24.969 1 98.06 240 MET A C 1
ATOM 1779 O O . MET A 1 240 ? 3.949 -28.906 -25.391 1 98.06 240 MET A O 1
ATOM 1783 N N . SER A 1 241 ? 2.566 -29.438 -23.703 1 98.25 241 SER A N 1
ATOM 1784 C CA . SER A 1 241 ? 3.562 -29.125 -22.688 1 98.25 241 SER A CA 1
ATOM 1785 C C . SER A 1 241 ? 3.387 -30.016 -21.453 1 98.25 241 SER A C 1
ATOM 1787 O O . SER A 1 241 ? 2.287 -30.516 -21.188 1 98.25 241 SER A O 1
ATOM 1789 N N . VAL A 1 242 ? 4.465 -30.281 -20.797 1 98.81 242 VAL A N 1
ATOM 1790 C CA . VAL A 1 242 ? 4.484 -31.062 -19.562 1 98.81 242 VAL A CA 1
ATOM 1791 C C . VAL A 1 242 ? 5.246 -30.297 -18.484 1 98.81 242 VAL A C 1
ATOM 1793 O O . VAL A 1 242 ? 6.238 -29.625 -18.781 1 98.81 242 VAL A O 1
ATOM 1796 N N 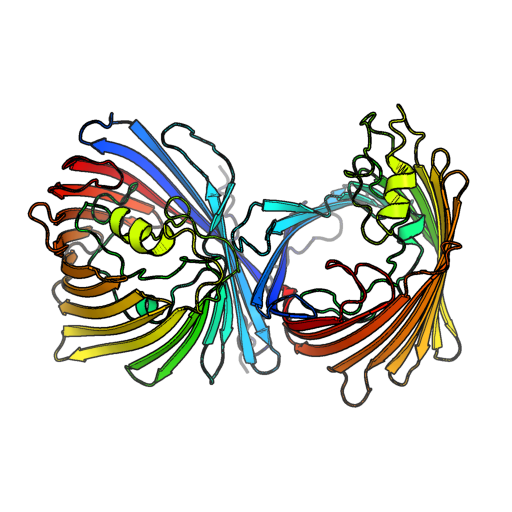. ALA A 1 243 ? 4.762 -30.344 -17.266 1 98.88 243 ALA A N 1
ATOM 1797 C CA . ALA A 1 243 ? 5.418 -29.734 -16.109 1 98.88 243 ALA A CA 1
ATOM 1798 C C . ALA A 1 243 ? 5.5 -30.719 -14.953 1 98.88 243 ALA A C 1
ATOM 1800 O O . ALA A 1 243 ? 4.57 -31.5 -14.719 1 98.88 243 ALA A O 1
ATOM 1801 N N . LEU A 1 244 ? 6.562 -30.688 -14.266 1 98.88 244 LEU A N 1
ATOM 1802 C CA . LEU A 1 244 ? 6.805 -31.516 -13.086 1 98.88 244 LEU A CA 1
ATOM 1803 C C . LEU A 1 244 ? 7.23 -30.656 -11.898 1 98.88 244 LEU A C 1
ATOM 1805 O O . LEU A 1 244 ? 7.859 -29.609 -12.078 1 98.88 244 LEU A O 1
ATOM 1809 N N . GLY A 1 245 ? 6.863 -31.109 -10.711 1 98.75 245 GLY A N 1
ATOM 1810 C CA . GLY A 1 245 ? 7.293 -30.453 -9.484 1 98.75 245 GLY A CA 1
ATOM 1811 C C . GLY A 1 245 ? 7.535 -31.406 -8.336 1 98.75 245 GLY A C 1
ATOM 1812 O O . GLY A 1 245 ? 6.906 -32.469 -8.266 1 98.75 245 GLY A O 1
ATOM 1813 N N . TYR A 1 246 ? 8.445 -31.047 -7.512 1 98.56 246 TYR A N 1
ATOM 1814 C CA . TYR A 1 246 ? 8.734 -31.766 -6.273 1 98.56 246 TYR A CA 1
ATOM 1815 C C . TYR A 1 246 ? 9.07 -30.797 -5.148 1 98.56 246 TYR A C 1
ATOM 1817 O O . TYR A 1 246 ? 9.766 -29.797 -5.363 1 98.56 246 TYR A O 1
ATOM 1825 N N . ALA A 1 247 ? 8.578 -31.078 -3.967 1 96.62 247 ALA A N 1
ATOM 1826 C CA . ALA A 1 247 ? 8.906 -30.297 -2.783 1 96.62 247 ALA A CA 1
ATOM 1827 C C . ALA A 1 247 ? 9.086 -31.188 -1.561 1 96.62 247 ALA A C 1
ATOM 1829 O O . ALA A 1 247 ? 8.344 -32.156 -1.371 1 96.62 247 ALA A O 1
ATOM 1830 N N . ASP A 1 248 ? 10.062 -30.812 -0.795 1 95.12 248 ASP A N 1
ATOM 1831 C CA . ASP A 1 248 ? 10.32 -31.438 0.5 1 95.12 248 ASP A CA 1
ATOM 1832 C C . ASP A 1 248 ? 10.102 -30.453 1.64 1 95.12 248 ASP A C 1
ATOM 1834 O O . ASP A 1 248 ? 10.484 -29.281 1.542 1 95.12 248 ASP A O 1
ATOM 1838 N N . PHE A 1 249 ? 9.43 -30.953 2.715 1 90.12 249 PHE A N 1
ATOM 1839 C CA . PHE A 1 249 ? 9.109 -30.109 3.867 1 90.12 249 PHE A CA 1
ATOM 1840 C C . PHE A 1 249 ? 9.672 -30.719 5.148 1 90.12 249 PHE A C 1
ATOM 1842 O O . PHE A 1 249 ? 9.484 -31.906 5.41 1 90.12 249 PHE A O 1
ATOM 1849 N N . SER A 1 250 ? 10.344 -29.922 5.883 1 88.56 250 SER A N 1
ATOM 1850 C CA . SER A 1 250 ? 10.727 -30.266 7.246 1 88.56 250 SER A CA 1
ATOM 1851 C C . SER A 1 250 ? 10.18 -29.266 8.25 1 88.56 250 SER A C 1
ATOM 1853 O O . SER A 1 250 ? 10.672 -28.141 8.344 1 88.56 250 SER A O 1
ATOM 1855 N N . PHE A 1 251 ? 9.188 -29.688 8.938 1 77.94 251 PHE A N 1
ATOM 1856 C CA . PHE A 1 251 ? 8.57 -28.859 9.969 1 77.94 251 PHE A CA 1
ATOM 1857 C C . PHE A 1 251 ? 8.688 -29.516 11.336 1 77.94 251 PHE A C 1
ATOM 1859 O O . PHE A 1 251 ? 8.008 -30.5 11.625 1 77.94 251 PHE A O 1
ATOM 1866 N N . GLY A 1 252 ? 9.523 -28.922 12.117 1 76.94 252 GLY A N 1
ATOM 1867 C CA . GLY A 1 252 ? 9.844 -29.594 13.359 1 76.94 252 GLY A CA 1
ATOM 1868 C C . GLY A 1 252 ? 10.422 -30.984 13.156 1 76.94 252 GLY A C 1
ATOM 1869 O O . GLY A 1 252 ? 11.43 -31.141 12.461 1 76.94 252 GLY A O 1
ATOM 1870 N N . SER A 1 253 ? 9.688 -31.906 13.773 1 76.31 253 SER A N 1
ATOM 1871 C CA . SER A 1 253 ? 10.156 -33.281 13.68 1 76.31 253 SER A CA 1
ATOM 1872 C C . SER A 1 253 ? 9.438 -34.031 12.562 1 76.31 253 SER A C 1
ATOM 1874 O O . SER A 1 253 ? 9.648 -35.25 12.375 1 76.31 253 SER A O 1
ATOM 1876 N N . ASN A 1 254 ? 8.664 -33.344 11.812 1 77.31 254 ASN A N 1
ATOM 1877 C CA . ASN A 1 254 ? 7.883 -34 10.766 1 77.31 254 ASN A CA 1
ATOM 1878 C C . ASN A 1 254 ? 8.445 -33.719 9.375 1 77.31 254 ASN A C 1
ATOM 1880 O O . ASN A 1 254 ? 8.695 -32.562 9.039 1 77.31 254 ASN A O 1
ATOM 1884 N N . ASP A 1 255 ? 8.719 -34.812 8.688 1 85.31 255 ASP A N 1
ATOM 1885 C CA . ASP A 1 255 ? 9.148 -34.688 7.301 1 85.31 255 ASP A CA 1
ATOM 1886 C C . ASP A 1 255 ? 8.039 -35.156 6.344 1 85.31 255 ASP A C 1
ATOM 1888 O O . ASP A 1 255 ? 7.367 -36.156 6.59 1 85.31 255 ASP A O 1
ATOM 1892 N N . SER A 1 256 ? 7.812 -34.312 5.375 1 87.62 256 SER A N 1
ATOM 1893 C CA . SER A 1 256 ? 6.844 -34.656 4.332 1 87.62 256 SER A CA 1
ATOM 1894 C C . SER A 1 256 ? 7.34 -34.188 2.961 1 87.62 256 SER A C 1
ATOM 1896 O O . SER A 1 256 ? 8.375 -33.531 2.852 1 87.62 256 SER A O 1
ATOM 1898 N N . SER A 1 257 ? 6.609 -34.656 1.961 1 92.25 257 SER A N 1
ATOM 1899 C CA . SER A 1 257 ? 6.98 -34.25 0.605 1 92.25 257 SER A CA 1
ATOM 1900 C C . SER A 1 257 ? 5.754 -34.188 -0.302 1 92.25 257 SER A C 1
ATOM 1902 O O . SER A 1 257 ? 4.672 -34.656 0.069 1 92.25 257 SER A O 1
ATOM 1904 N N . TRP A 1 258 ? 5.973 -33.531 -1.444 1 93.69 258 TRP A N 1
ATOM 1905 C CA . TRP A 1 258 ? 4.961 -33.406 -2.492 1 93.69 258 TRP A CA 1
ATOM 1906 C C . TRP A 1 258 ? 5.582 -33.594 -3.871 1 93.69 258 TRP A C 1
ATOM 1908 O O . TRP A 1 258 ? 6.715 -33.188 -4.113 1 93.69 258 TRP A O 1
ATOM 1918 N N . TRP A 1 259 ? 4.844 -34.312 -4.699 1 97.25 259 TRP A N 1
ATOM 1919 C CA . TRP A 1 259 ? 5.203 -34.281 -6.113 1 97.25 259 TRP A CA 1
ATOM 1920 C C . TRP A 1 259 ? 3.963 -34.125 -6.984 1 97.25 259 TRP A C 1
ATOM 1922 O O . TRP A 1 259 ? 2.854 -34.469 -6.566 1 97.25 259 TRP A O 1
ATOM 1932 N N . GLY A 1 260 ? 4.172 -33.562 -8.219 1 98.25 260 GLY A N 1
ATOM 1933 C CA . GLY A 1 260 ? 3.066 -33.375 -9.148 1 98.25 260 GLY A CA 1
ATOM 1934 C C . GLY A 1 260 ? 3.508 -33.344 -10.594 1 98.25 260 GLY A C 1
ATOM 1935 O O . GLY A 1 260 ? 4.691 -33.125 -10.883 1 98.25 260 GLY A O 1
ATOM 1936 N N . ILE A 1 261 ? 2.555 -33.625 -11.406 1 98.88 261 ILE A N 1
ATOM 1937 C CA . ILE A 1 261 ? 2.754 -33.562 -12.852 1 98.88 261 ILE A CA 1
ATOM 1938 C C . ILE A 1 261 ? 1.55 -32.875 -13.516 1 98.88 261 ILE A C 1
ATOM 1940 O O . ILE A 1 261 ? 0.413 -33.062 -13.07 1 98.88 261 ILE A O 1
ATOM 1944 N N . GLY A 1 262 ? 1.793 -32.094 -14.531 1 98.94 262 GLY A N 1
ATOM 1945 C CA . GLY A 1 262 ? 0.765 -31.453 -15.344 1 98.94 262 GLY A CA 1
ATOM 1946 C C . GLY A 1 262 ? 1.049 -31.547 -16.828 1 98.94 262 GLY A C 1
ATOM 1947 O O . GLY A 1 262 ? 2.207 -31.5 -17.25 1 98.94 262 GLY A O 1
ATOM 1948 N N . VAL A 1 263 ? 0.037 -31.734 -17.578 1 98.88 263 VAL A N 1
ATOM 1949 C CA . VAL A 1 263 ? 0.114 -31.703 -19.031 1 98.88 263 VAL A CA 1
ATOM 1950 C C . VAL A 1 263 ? -0.894 -30.703 -19.578 1 98.88 263 VAL A C 1
ATOM 1952 O O . VAL A 1 263 ? -1.983 -30.531 -19.031 1 98.88 263 VAL A O 1
ATOM 1955 N N . ALA A 1 264 ? -0.509 -30.016 -20.594 1 98.75 264 ALA A N 1
ATOM 1956 C CA . ALA A 1 264 ? -1.374 -29.062 -21.297 1 98.75 264 ALA A CA 1
ATOM 1957 C C . ALA A 1 264 ? -1.287 -29.266 -22.812 1 98.75 264 ALA A C 1
ATOM 1959 O O . ALA A 1 264 ? -0.281 -29.766 -23.312 1 98.75 264 ALA A O 1
ATOM 1960 N N . TYR A 1 265 ? -2.342 -28.938 -23.438 1 98.69 265 TYR A N 1
ATOM 1961 C CA . TYR A 1 265 ? -2.398 -29.047 -24.891 1 98.69 265 TYR A CA 1
ATOM 1962 C C . TYR A 1 265 ? -3.199 -27.906 -25.484 1 98.69 265 TYR A C 1
ATOM 1964 O O . TYR A 1 265 ? -4.348 -27.672 -25.109 1 98.69 265 TYR A O 1
ATOM 1972 N N . THR A 1 266 ? -2.57 -27.203 -26.328 1 98.25 266 THR A N 1
ATOM 1973 C CA . THR A 1 266 ? -3.186 -26.203 -27.203 1 98.25 266 THR A CA 1
ATOM 1974 C C . THR A 1 266 ? -2.973 -26.578 -28.672 1 98.25 266 THR A C 1
ATOM 1976 O O . THR A 1 266 ? -1.917 -26.297 -29.234 1 98.25 266 THR A O 1
ATOM 1979 N N . PRO A 1 267 ? -3.996 -27.125 -29.219 1 97 267 PRO A N 1
ATOM 1980 C CA . PRO A 1 267 ? -3.814 -27.562 -30.609 1 97 267 PRO A CA 1
ATOM 1981 C C . PRO A 1 267 ? -3.434 -26.406 -31.547 1 97 267 PRO A C 1
ATOM 1983 O O . PRO A 1 267 ? -4.02 -25.328 -31.469 1 97 267 PRO A O 1
ATOM 1986 N N . THR A 1 268 ? -2.518 -26.672 -32.438 1 94.38 268 THR A N 1
ATOM 1987 C CA . THR A 1 268 ? -2.086 -25.672 -33.375 1 94.38 268 THR A CA 1
ATOM 1988 C C . THR A 1 268 ? -3.23 -25.281 -34.312 1 94.38 268 THR A C 1
ATOM 1990 O O . THR A 1 268 ? -3.277 -24.172 -34.844 1 94.38 268 THR A O 1
ATOM 1993 N N . THR A 1 269 ? -4.156 -26.172 -34.531 1 96 269 THR A N 1
ATOM 1994 C CA . THR A 1 269 ? -5.273 -25.953 -35.438 1 96 269 THR A CA 1
ATOM 1995 C C . THR A 1 269 ? -6.395 -25.188 -34.75 1 96 269 THR A C 1
ATOM 1997 O O . THR A 1 269 ? -7.312 -24.688 -35.406 1 96 269 THR A O 1
ATOM 2000 N N . MET A 1 270 ? -6.383 -25.109 -33.531 1 97.12 270 MET A N 1
ATOM 2001 C CA . MET A 1 270 ? -7.359 -24.359 -32.75 1 97.12 270 MET A CA 1
ATOM 2002 C C . MET A 1 270 ? -6.684 -23.656 -31.562 1 97.12 270 MET A C 1
ATOM 2004 O O . MET A 1 270 ? -6.926 -24.016 -30.406 1 97.12 270 MET A O 1
ATOM 2008 N N . PRO A 1 271 ? -6.023 -22.594 -31.859 1 95.88 271 PRO A N 1
ATOM 2009 C CA . PRO A 1 271 ? -5.164 -21.969 -30.859 1 95.88 271 PRO A CA 1
ATOM 2010 C C . PRO A 1 271 ? -5.957 -21.312 -29.719 1 95.88 271 PRO A C 1
ATOM 2012 O O . PRO A 1 271 ? -5.383 -20.953 -28.703 1 95.88 271 PRO A O 1
ATOM 2015 N N . ALA A 1 272 ? -7.254 -21.172 -29.828 1 98 272 ALA A N 1
ATOM 2016 C CA . ALA A 1 272 ? -8.086 -20.562 -28.797 1 98 272 ALA A CA 1
ATOM 2017 C C . ALA A 1 272 ? -8.367 -21.547 -27.672 1 98 272 ALA A C 1
ATOM 2019 O O . ALA A 1 272 ? -8.797 -21.156 -26.578 1 98 272 ALA A O 1
ATOM 2020 N N . LEU A 1 273 ? -8.195 -22.812 -27.922 1 98.69 273 LEU A N 1
ATOM 2021 C CA . LEU A 1 273 ? -8.531 -23.844 -26.938 1 98.69 273 LEU A CA 1
ATOM 2022 C C . LEU A 1 273 ? -7.277 -24.328 -26.203 1 98.69 273 LEU A C 1
ATOM 2024 O O . LEU A 1 273 ? -6.266 -24.625 -26.844 1 98.69 273 LEU A O 1
ATOM 2028 N N . THR A 1 274 ? -7.336 -24.375 -24.953 1 98.69 274 THR A N 1
ATOM 2029 C CA . THR A 1 274 ? -6.328 -25.031 -24.125 1 98.69 274 THR A CA 1
ATOM 2030 C C . THR A 1 274 ? -6.984 -26 -23.141 1 98.69 274 THR A C 1
ATOM 2032 O O . THR A 1 274 ? -7.949 -25.641 -22.453 1 98.69 274 THR A O 1
ATOM 2035 N N . VAL A 1 275 ? -6.504 -27.188 -23.109 1 98.81 275 VAL A N 1
ATOM 2036 C CA . VAL A 1 275 ? -6.949 -28.172 -22.125 1 98.81 275 VAL A CA 1
ATOM 2037 C C . VAL A 1 275 ? -5.762 -28.625 -21.297 1 98.81 275 VAL A C 1
ATOM 2039 O O . VAL A 1 275 ? -4.617 -28.594 -21.75 1 98.81 275 VAL A O 1
ATOM 2042 N N . GLY A 1 276 ? -6.027 -28.969 -20.078 1 98.81 276 GLY A N 1
ATOM 2043 C CA . GLY A 1 276 ? -4.969 -29.422 -19.188 1 98.81 276 GLY A CA 1
ATOM 2044 C C . GLY A 1 276 ? -5.434 -30.453 -18.188 1 98.81 276 GLY A C 1
ATOM 2045 O O . GLY A 1 276 ? -6.621 -30.531 -17.859 1 98.81 276 GLY A O 1
ATOM 2046 N N . ALA A 1 277 ? -4.578 -31.266 -17.797 1 98.94 277 ALA A N 1
ATOM 2047 C CA . ALA A 1 277 ? -4.75 -32.219 -16.703 1 98.94 277 ALA A CA 1
ATOM 2048 C C . ALA A 1 277 ? -3.533 -32.25 -15.789 1 98.94 277 ALA A C 1
ATOM 2050 O O . ALA A 1 277 ? -2.414 -31.969 -16.219 1 98.94 277 ALA A O 1
ATOM 2051 N N . ASN A 1 278 ? -3.773 -32.469 -14.547 1 98.75 278 ASN A N 1
ATOM 2052 C CA . ASN A 1 278 ? -2.664 -32.562 -13.602 1 98.75 278 ASN A CA 1
ATOM 2053 C C . ASN A 1 278 ? -2.967 -33.562 -12.492 1 98.75 278 ASN A C 1
ATOM 2055 O O . ASN A 1 278 ? -4.121 -33.969 -12.289 1 98.75 278 ASN A O 1
ATOM 2059 N N . TYR A 1 279 ? -1.963 -34 -11.898 1 98.12 279 TYR A N 1
ATOM 2060 C CA . TYR A 1 279 ? -2.027 -34.875 -10.727 1 98.12 279 TYR A CA 1
ATOM 2061 C C . TYR A 1 279 ? -0.961 -34.469 -9.711 1 98.12 279 TYR A C 1
ATOM 2063 O O . TYR A 1 279 ? 0.166 -34.125 -10.078 1 98.12 279 TYR A O 1
ATOM 2071 N N . GLY A 1 280 ? -1.347 -34.5 -8.422 1 95.75 280 GLY A N 1
ATOM 2072 C CA . GLY A 1 280 ? -0.406 -34.281 -7.336 1 95.75 280 GLY A CA 1
ATOM 2073 C C . GLY A 1 280 ? -0.687 -35.125 -6.113 1 95.75 280 GLY A C 1
ATOM 2074 O O . GLY A 1 280 ? -1.818 -35.562 -5.906 1 95.75 280 GLY A O 1
ATOM 2075 N N . ALA A 1 281 ? 0.388 -35.344 -5.355 1 92.69 281 ALA A N 1
ATOM 2076 C CA . ALA A 1 281 ? 0.26 -36.156 -4.156 1 92.69 281 ALA A CA 1
ATOM 2077 C C . ALA A 1 281 ? 1.25 -35.75 -3.08 1 92.69 281 ALA A C 1
ATOM 2079 O O . ALA A 1 281 ? 2.396 -35.406 -3.385 1 92.69 281 ALA A O 1
ATOM 2080 N N . TYR A 1 282 ? 0.748 -35.812 -1.84 1 91.19 282 TYR A N 1
ATOM 2081 C CA . TYR A 1 282 ? 1.593 -35.594 -0.672 1 91.19 282 TYR A CA 1
ATOM 2082 C C . TYR A 1 282 ? 2.021 -36.906 -0.047 1 91.19 282 TYR A C 1
ATOM 2084 O O . TYR A 1 282 ? 1.286 -37.906 -0.107 1 91.19 282 TYR A O 1
ATOM 2092 N N . ASP A 1 283 ? 3.203 -36.969 0.497 1 90.31 283 ASP A N 1
ATOM 2093 C CA . ASP A 1 283 ? 3.664 -38 1.424 1 90.31 283 ASP A CA 1
ATOM 2094 C C . ASP A 1 283 ? 3.885 -37.438 2.82 1 90.31 283 ASP A C 1
ATOM 2096 O O . ASP A 1 283 ? 4.902 -36.781 3.076 1 90.31 283 ASP A O 1
ATOM 2100 N N . LEU A 1 284 ? 2.941 -37.625 3.641 1 82.25 284 LEU A N 1
ATOM 2101 C CA . LEU A 1 284 ? 2.988 -37.094 5 1 82.25 284 LEU A CA 1
ATOM 2102 C C . LEU A 1 284 ? 3.455 -38.156 5.984 1 82.25 284 LEU A C 1
ATOM 2104 O O . LEU A 1 284 ? 3.521 -37.938 7.191 1 82.25 284 LEU A O 1
ATOM 2108 N N . GLY A 1 285 ? 3.771 -39.312 5.473 1 79.06 285 GLY A N 1
ATOM 2109 C CA . GLY A 1 285 ? 4.188 -40.406 6.32 1 79.06 285 GLY A CA 1
ATOM 2110 C C . GLY A 1 285 ? 3.025 -41.125 7 1 79.06 285 GLY A C 1
ATOM 2111 O O . GLY A 1 285 ? 3.199 -41.75 8.047 1 79.06 285 GLY A O 1
ATOM 2112 N N . THR A 1 286 ? 1.9 -40.844 6.465 1 76.88 286 THR A N 1
ATOM 2113 C CA . THR A 1 286 ? 0.715 -41.5 7.027 1 76.88 286 THR A CA 1
ATOM 2114 C C . THR A 1 286 ? 0.011 -42.344 5.977 1 76.88 286 THR A C 1
ATOM 2116 O O . THR A 1 286 ? 0.381 -42.312 4.801 1 76.88 286 THR A O 1
ATOM 2119 N N . SER A 1 287 ? -0.939 -43.25 6.453 1 75.56 287 SER A N 1
ATOM 2120 C CA . SER A 1 287 ? -1.694 -44.094 5.547 1 75.56 287 SER A CA 1
ATOM 2121 C C . SER A 1 287 ? -2.734 -43.312 4.77 1 75.56 287 SER A C 1
ATOM 2123 O O . SER A 1 287 ? -3.295 -43.781 3.787 1 75.56 287 SER A O 1
ATOM 2125 N N . ASN A 1 288 ? -2.992 -42.062 5.02 1 79.38 288 ASN A N 1
ATOM 2126 C CA . ASN A 1 288 ? -4.027 -41.25 4.406 1 79.38 288 ASN A CA 1
ATOM 2127 C C . ASN A 1 288 ? -3.443 -40 3.766 1 79.38 288 ASN A C 1
ATOM 2129 O O . ASN A 1 288 ? -3.961 -38.875 3.963 1 79.38 288 ASN A O 1
ATOM 2133 N N . ASP A 1 289 ? -2.471 -40.281 2.852 1 84.12 289 ASP A N 1
ATOM 2134 C CA . ASP A 1 289 ? -1.807 -39.156 2.215 1 84.12 289 ASP A CA 1
ATOM 2135 C C . ASP A 1 289 ? -2.693 -38.531 1.136 1 84.12 289 ASP A C 1
ATOM 2137 O O . ASP A 1 289 ? -3.24 -39.25 0.291 1 84.12 289 ASP A O 1
ATOM 2141 N N . PRO A 1 290 ? -2.865 -37.219 1.151 1 87.06 290 PRO A N 1
ATOM 2142 C CA . PRO A 1 290 ? -3.732 -36.562 0.172 1 87.06 290 PRO A CA 1
ATOM 2143 C C . PRO A 1 290 ? -3.188 -36.656 -1.252 1 87.06 290 PRO A C 1
ATOM 2145 O O . PRO A 1 290 ? -1.973 -36.562 -1.457 1 87.06 290 PRO A O 1
ATOM 2148 N N . SER A 1 291 ? -4.035 -36.844 -2.188 1 90.62 291 SER A N 1
ATOM 2149 C CA . SER A 1 291 ? -3.738 -36.781 -3.615 1 90.62 291 SER A CA 1
ATOM 2150 C C . SER A 1 291 ? -4.961 -36.344 -4.414 1 90.62 291 SER A C 1
ATOM 2152 O O . SER A 1 291 ? -6.055 -36.219 -3.861 1 90.62 291 SER A O 1
ATOM 2154 N N . GLY A 1 292 ? -4.75 -36.031 -5.672 1 92.94 292 GLY A N 1
ATOM 2155 C CA . GLY A 1 292 ? -5.863 -35.625 -6.52 1 92.94 292 GLY A CA 1
ATOM 2156 C C . GLY A 1 292 ? -5.445 -35.281 -7.934 1 92.94 292 GLY A C 1
ATOM 2157 O O . GLY A 1 292 ? -4.25 -35.219 -8.234 1 92.94 292 GLY A O 1
ATOM 2158 N N . PHE A 1 293 ? -6.422 -35.156 -8.734 1 96.44 293 PHE A N 1
ATOM 2159 C CA . PHE A 1 293 ? -6.156 -34.688 -10.086 1 96.44 293 PHE A CA 1
ATOM 2160 C C . PHE A 1 293 ? -7.117 -33.562 -10.477 1 96.44 293 PHE A C 1
ATOM 2162 O O . PHE A 1 293 ? -8.18 -33.406 -9.867 1 96.44 293 PHE A O 1
ATOM 2169 N N . GLY A 1 294 ? -6.723 -32.781 -11.422 1 97.12 294 GLY A N 1
ATOM 2170 C CA . GLY A 1 294 ? -7.5 -31.672 -11.945 1 97.12 294 GLY A CA 1
ATOM 2171 C C . GLY A 1 294 ? -7.555 -31.641 -13.461 1 97.12 294 GLY A C 1
ATOM 2172 O O . GLY A 1 294 ? -6.602 -32.062 -14.133 1 97.12 294 GLY A O 1
ATOM 2173 N N . LEU A 1 295 ? -8.68 -31.234 -13.953 1 98.81 295 LEU A N 1
ATOM 2174 C CA . LEU A 1 295 ? -8.898 -31 -15.375 1 98.81 295 LEU A CA 1
ATOM 2175 C C . LEU A 1 295 ? -9.328 -29.547 -15.625 1 98.81 295 LEU A C 1
ATOM 2177 O O . LEU A 1 295 ? -10.07 -28.969 -14.82 1 98.81 295 LEU A O 1
ATOM 2181 N N . VAL A 1 296 ? -8.898 -29.031 -16.781 1 98.81 296 VAL A N 1
ATOM 2182 C CA . VAL A 1 296 ? -9.281 -27.656 -17.094 1 98.81 296 VAL A CA 1
ATOM 2183 C C . VAL A 1 296 ? -9.438 -27.5 -18.609 1 98.81 296 VAL A C 1
ATOM 2185 O O . VAL A 1 296 ? -8.742 -28.156 -19.391 1 98.81 296 VAL A O 1
ATOM 2188 N N . ALA A 1 297 ? -10.328 -26.688 -19 1 98.88 297 ALA A N 1
ATOM 2189 C CA . ALA A 1 297 ? -10.5 -26.25 -20.391 1 98.88 297 ALA A CA 1
ATOM 2190 C C . ALA A 1 297 ? -10.766 -24.75 -20.469 1 98.88 297 ALA A C 1
ATOM 2192 O O . ALA A 1 297 ? -11.641 -24.234 -19.766 1 98.88 297 ALA A O 1
ATOM 2193 N N . ASN A 1 298 ? -9.969 -24.094 -21.281 1 98.88 298 ASN A N 1
ATOM 2194 C CA . ASN A 1 298 ? -10.148 -22.672 -21.562 1 98.88 298 ASN A CA 1
ATOM 2195 C C . ASN A 1 298 ? -10.328 -22.406 -23.047 1 98.88 298 ASN A C 1
ATOM 2197 O O . ASN A 1 298 ? -9.617 -22.984 -23.875 1 98.88 298 ASN A O 1
ATOM 2201 N N . TYR A 1 299 ? -11.25 -21.594 -23.375 1 98.88 299 TYR A N 1
ATOM 2202 C CA . TYR A 1 299 ? -11.461 -21.109 -24.734 1 98.88 299 TYR A CA 1
ATOM 2203 C C . TYR A 1 299 ? -11.406 -19.594 -24.797 1 98.88 299 TYR A C 1
ATOM 2205 O O . TYR A 1 299 ? -12.32 -18.922 -24.312 1 98.88 299 TYR A O 1
ATOM 2213 N N . ASP A 1 300 ? -10.375 -19.141 -25.438 1 98.69 300 ASP A N 1
ATOM 2214 C CA . ASP A 1 300 ? -10.188 -17.688 -25.594 1 98.69 300 ASP A CA 1
ATOM 2215 C C . ASP A 1 300 ? -11.211 -17.109 -26.562 1 98.69 300 ASP A C 1
ATOM 2217 O O . ASP A 1 300 ? -11.211 -17.453 -27.75 1 98.69 300 ASP A O 1
ATOM 2221 N N . LEU A 1 301 ? -11.992 -16.188 -26.094 1 98.5 301 LEU A N 1
ATOM 2222 C CA . LEU A 1 301 ? -13.039 -15.578 -26.922 1 98.5 301 LEU A CA 1
ATOM 2223 C C . LEU A 1 301 ? -12.562 -14.258 -27.516 1 98.5 301 LEU A C 1
ATOM 2225 O O . LEU A 1 301 ? -13.281 -13.633 -28.297 1 98.5 301 LEU A O 1
ATOM 2229 N N . GLY A 1 302 ? -11.43 -13.867 -27.156 1 97.06 302 GLY A N 1
ATOM 2230 C CA . GLY A 1 302 ? -10.914 -12.586 -27.594 1 97.06 302 GLY A CA 1
ATOM 2231 C C . GLY A 1 302 ? -11.391 -11.422 -26.734 1 97.06 302 GLY A C 1
ATOM 2232 O O . GLY A 1 302 ? -12.359 -11.562 -25.984 1 97.06 302 GLY A O 1
ATOM 2233 N N . GLY A 1 303 ? -10.602 -10.227 -26.781 1 97 303 GLY A N 1
ATOM 2234 C CA . GLY A 1 303 ? -11.016 -8.992 -26.125 1 97 303 GLY A CA 1
ATOM 2235 C C . GLY A 1 303 ? -10.922 -9.055 -24.609 1 97 303 GLY A C 1
ATOM 2236 O O . GLY A 1 303 ? -11.484 -8.211 -23.922 1 97 303 GLY A O 1
ATOM 2237 N N . GLY A 1 304 ? -10.43 -10.055 -24.094 1 97.44 304 GLY A N 1
ATOM 2238 C CA . GLY A 1 304 ? -10.297 -10.172 -22.656 1 97.44 304 GLY A CA 1
ATOM 2239 C C . GLY A 1 304 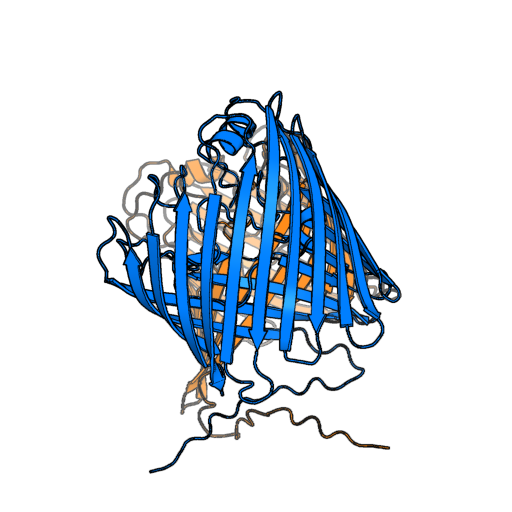? -11.25 -11.172 -22.047 1 97.44 304 GLY A C 1
ATOM 2240 O O . GLY A 1 304 ? -11.242 -11.391 -20.828 1 97.44 304 GLY A O 1
ATOM 2241 N N . ALA A 1 305 ? -12.023 -11.828 -22.844 1 98.5 305 ALA A N 1
ATOM 2242 C CA . ALA A 1 305 ? -13 -12.789 -22.344 1 98.5 305 ALA A CA 1
ATOM 2243 C C . ALA A 1 305 ? -12.523 -14.219 -22.578 1 98.5 305 ALA A C 1
ATOM 2245 O O . ALA A 1 305 ? -11.945 -14.531 -23.625 1 98.5 305 ALA A O 1
ATOM 2246 N N . VAL A 1 306 ? -12.797 -15.117 -21.641 1 98.62 306 VAL A N 1
ATOM 2247 C CA . VAL A 1 306 ? -12.438 -16.531 -21.719 1 98.62 306 VAL A CA 1
ATOM 2248 C C . VAL A 1 306 ? -13.562 -17.391 -21.141 1 98.62 306 VAL A C 1
ATOM 2250 O O . VAL A 1 306 ? -14.102 -17.078 -20.078 1 98.62 306 VAL A O 1
ATOM 2253 N N . ALA A 1 307 ? -13.992 -18.391 -21.875 1 98.88 307 ALA A N 1
ATOM 2254 C CA . ALA A 1 307 ? -14.828 -19.438 -21.297 1 98.88 307 ALA A CA 1
ATOM 2255 C C . ALA A 1 307 ? -13.977 -20.484 -20.578 1 98.88 307 ALA A C 1
ATOM 2257 O O . ALA A 1 307 ? -12.953 -20.938 -21.109 1 98.88 307 ALA A O 1
ATOM 2258 N N . MET A 1 308 ? -14.383 -20.812 -19.391 1 98.44 308 MET A N 1
ATOM 2259 C CA . MET A 1 308 ? -13.516 -21.672 -18.594 1 98.44 308 MET A CA 1
ATOM 2260 C C . MET A 1 308 ? -14.312 -22.766 -17.891 1 98.44 308 MET A C 1
ATOM 2262 O O . MET A 1 308 ? -15.445 -22.531 -17.453 1 98.44 308 MET A O 1
ATOM 2266 N N . ALA A 1 309 ? -13.781 -23.906 -17.828 1 98.75 309 ALA A N 1
ATOM 2267 C CA . ALA A 1 309 ? -14.289 -25.047 -17.078 1 98.75 309 ALA A CA 1
ATOM 2268 C C . ALA A 1 309 ? -13.172 -25.703 -16.281 1 98.75 309 ALA A C 1
ATOM 2270 O O . ALA A 1 309 ? -12.055 -25.875 -16.781 1 98.75 309 ALA A O 1
ATOM 2271 N N . GLY A 1 310 ? -13.461 -26.016 -15.023 1 98.12 310 GLY A N 1
ATOM 2272 C CA . GLY A 1 310 ? -12.523 -26.703 -14.148 1 98.12 310 GLY A CA 1
ATOM 2273 C C . GLY A 1 310 ? -13.148 -27.812 -13.344 1 98.12 310 GLY A C 1
ATOM 2274 O O . GLY A 1 310 ? -14.328 -27.75 -12.977 1 98.12 310 GLY A O 1
ATOM 2275 N N . TYR A 1 311 ? -12.391 -28.828 -13.141 1 96.88 311 TYR A N 1
ATOM 2276 C CA . TYR A 1 311 ? -12.773 -29.969 -12.32 1 96.88 311 TYR A CA 1
ATOM 2277 C C . TYR A 1 311 ? -11.617 -30.438 -11.445 1 96.88 311 TYR A C 1
ATOM 2279 O O . TYR A 1 311 ? -10.469 -30.453 -11.891 1 96.88 311 TYR A O 1
ATOM 2287 N N . 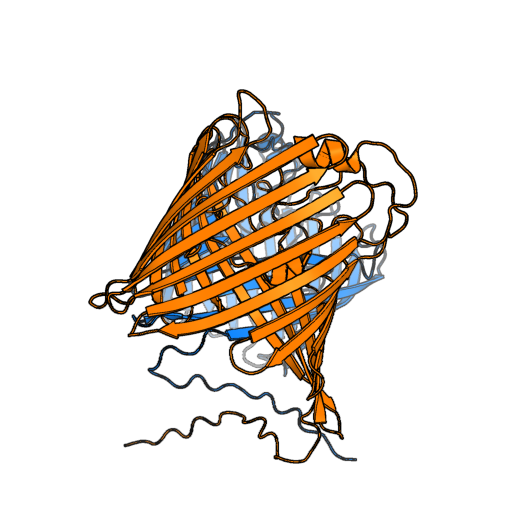GLY A 1 312 ? -11.938 -30.75 -10.188 1 95 312 GLY A N 1
ATOM 2288 C CA . GLY A 1 312 ? -10.969 -31.312 -9.258 1 95 312 GLY A CA 1
ATOM 2289 C C . GLY A 1 312 ? -11.484 -32.531 -8.508 1 95 312 GLY A C 1
ATOM 2290 O O . GLY A 1 312 ? -12.633 -32.531 -8.055 1 95 312 GLY A O 1
ATOM 2291 N N . SER A 1 313 ? -10.656 -33.531 -8.531 1 94.19 313 SER A N 1
ATOM 2292 C CA . SER A 1 313 ? -10.93 -34.719 -7.738 1 94.19 313 SER A CA 1
ATOM 2293 C C . SER A 1 313 ? -9.898 -34.906 -6.629 1 94.19 313 SER A C 1
ATOM 2295 O O . SER A 1 313 ? -8.695 -34.875 -6.891 1 94.19 313 SER A O 1
ATOM 2297 N N . SER A 1 314 ? -10.406 -35.031 -5.445 1 91.06 314 SER A N 1
ATOM 2298 C CA . SER A 1 314 ? -9.539 -35.156 -4.277 1 91.06 314 SER A CA 1
ATOM 2299 C C . SER A 1 314 ? -9.641 -36.531 -3.646 1 91.06 314 SER A C 1
ATOM 2301 O O . SER A 1 314 ? -10.734 -37.125 -3.574 1 91.06 314 SER A O 1
ATOM 2303 N N . ASN A 1 315 ? -8.461 -37.062 -3.236 1 86.88 315 ASN A N 1
ATOM 2304 C CA . ASN A 1 315 ? -8.375 -38.281 -2.439 1 86.88 315 ASN A CA 1
ATOM 2305 C C . ASN A 1 315 ? -7.766 -38 -1.066 1 86.88 315 ASN A C 1
ATOM 2307 O O . ASN A 1 315 ? -6.668 -37.438 -0.968 1 86.88 315 ASN A O 1
ATOM 2311 N N . LYS A 1 316 ? -8.484 -38.594 0.182 1 72.75 316 LYS A N 1
ATOM 2312 C CA . LYS A 1 316 ? -8.07 -38.562 1.581 1 72.75 316 LYS A CA 1
ATOM 2313 C C . LYS A 1 316 ? -7.613 -37.156 1.982 1 72.75 316 LYS A C 1
ATOM 2315 O O . LYS A 1 316 ? -6.602 -37 2.674 1 72.75 316 LYS A O 1
ATOM 2320 N N . GLY A 1 317 ? -8.141 -36.312 1.672 1 62.97 317 GLY A N 1
ATOM 2321 C CA . GLY A 1 317 ? -7.766 -34.969 2.084 1 62.97 317 GLY A CA 1
ATOM 2322 C C . GLY A 1 317 ? -8.844 -33.938 1.808 1 62.97 317 GLY A C 1
ATOM 2323 O O . GLY A 1 317 ? -9.844 -34.25 1.16 1 62.97 317 GLY A O 1
ATOM 2324 N N . VAL A 1 318 ? -8.961 -33.125 2.738 1 49.78 318 VAL A N 1
ATOM 2325 C CA . VAL A 1 318 ? -9.953 -32.062 2.5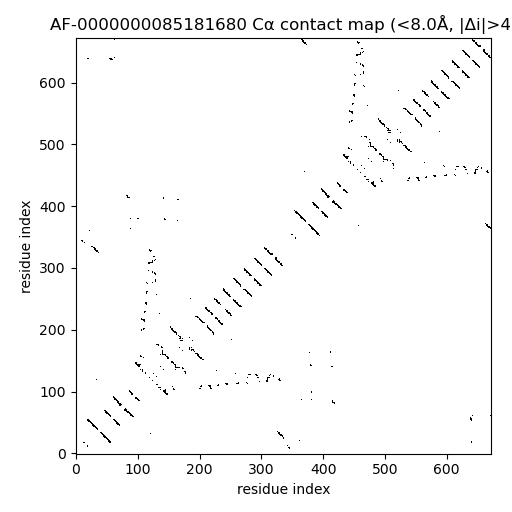45 1 49.78 318 VAL A CA 1
ATOM 2326 C C . VAL A 1 318 ? -9.539 -31.172 1.383 1 49.78 318 VAL A C 1
ATOM 2328 O O . VAL A 1 318 ? -8.367 -30.797 1.263 1 49.78 318 VAL A O 1
ATOM 2331 N N . SER A 1 319 ? -9.992 -31.375 0.169 1 44.12 319 SER A N 1
ATOM 2332 C CA . SER A 1 319 ? -9.914 -30.141 -0.589 1 44.12 319 SER A CA 1
ATOM 2333 C C . SER A 1 319 ? -10.141 -28.922 0.31 1 44.12 319 SER A C 1
ATOM 2335 O O . SER A 1 319 ? -10.484 -29.078 1.485 1 44.12 319 SER A O 1
ATOM 2337 N N . PHE A 1 320 ? -10.016 -27.672 -0.059 1 40.16 320 PHE A N 1
ATOM 2338 C CA . PHE A 1 320 ? -10.648 -26.719 0.832 1 40.16 320 PHE A CA 1
ATOM 2339 C C . PHE A 1 320 ? -11.766 -27.375 1.635 1 40.16 320 PHE A C 1
ATOM 2341 O O . PHE A 1 320 ? -12.188 -26.844 2.668 1 40.16 320 PHE A O 1
ATOM 2348 N N . ASN A 1 321 ? -12.516 -28.328 1.003 1 37.12 321 ASN A N 1
ATOM 2349 C CA . ASN A 1 321 ? -13.758 -28.75 1.649 1 37.12 321 ASN A CA 1
ATOM 2350 C C . ASN A 1 321 ? -13.609 -30.109 2.32 1 37.12 321 ASN A C 1
ATOM 2352 O O . ASN A 1 321 ? -14.578 -30.656 2.848 1 37.12 321 ASN A O 1
ATOM 2356 N N . GLY A 1 322 ? -12.781 -30.719 2.822 1 39.34 322 GLY A N 1
ATOM 2357 C CA . GLY A 1 322 ? -12.734 -31.922 3.631 1 39.34 322 GLY A CA 1
ATOM 2358 C C . GLY A 1 322 ? -12.555 -33.188 2.809 1 39.34 322 GLY A C 1
ATOM 2359 O O . GLY A 1 322 ? -11.844 -33.188 1.802 1 39.34 322 GLY A O 1
ATOM 2360 N N . ASN A 1 323 ? -13.383 -34.25 2.881 1 48.06 323 ASN A N 1
ATOM 2361 C CA . ASN A 1 323 ? -13.672 -35.656 2.674 1 48.06 323 ASN A CA 1
ATOM 2362 C C . ASN A 1 323 ? -13.648 -36.031 1.191 1 48.06 323 ASN A C 1
ATOM 2364 O O . ASN A 1 323 ? -14.695 -36.25 0.58 1 48.06 323 ASN A O 1
ATOM 2368 N N . GLY A 1 324 ? -12.461 -36.219 0.552 1 60.69 324 GLY A N 1
ATOM 2369 C CA . GLY A 1 324 ? -12.453 -36.875 -0.756 1 60.69 324 GLY A CA 1
ATOM 2370 C C . GLY A 1 324 ? -13.531 -36.344 -1.68 1 60.69 324 GLY A C 1
ATOM 2371 O O . GLY A 1 324 ? -14.375 -37.094 -2.158 1 60.69 324 GLY A O 1
ATOM 2372 N N . GLU A 1 325 ? -13.562 -35 -2.055 1 79.69 325 GLU A N 1
ATOM 2373 C CA . GLU A 1 325 ? -14.656 -34.25 -2.67 1 79.69 325 GLU A CA 1
ATOM 2374 C C . GLU A 1 325 ? -14.289 -33.781 -4.082 1 79.69 325 GLU A C 1
ATOM 2376 O O . GLU A 1 325 ? -13.133 -33.469 -4.355 1 79.69 325 GLU A O 1
ATOM 2381 N N . ASP A 1 326 ? -15.172 -34.188 -5.027 1 91.56 326 ASP A N 1
ATOM 2382 C CA . ASP A 1 326 ? -15.125 -33.656 -6.387 1 91.56 326 ASP A CA 1
ATOM 2383 C C . ASP A 1 326 ? -15.781 -32.281 -6.449 1 91.56 326 ASP A C 1
ATOM 2385 O O . ASP A 1 326 ? -16.828 -32.031 -5.832 1 91.56 326 ASP A O 1
ATOM 2389 N N . THR A 1 327 ? -15.07 -31.359 -7.105 1 91.88 327 THR A N 1
ATOM 2390 C CA . THR A 1 327 ? -15.617 -30.016 -7.324 1 91.88 327 THR A CA 1
ATOM 2391 C C . THR A 1 327 ? -15.508 -29.625 -8.789 1 91.88 327 THR A C 1
ATOM 2393 O O . THR A 1 327 ? -14.648 -30.141 -9.516 1 91.88 327 THR A O 1
ATOM 2396 N N . PHE A 1 328 ? -16.438 -28.766 -9.219 1 94.94 328 PHE A N 1
ATOM 2397 C CA . PHE A 1 328 ? -16.391 -28.25 -10.586 1 94.94 328 PHE A CA 1
ATOM 2398 C C . PHE A 1 328 ? -16.844 -26.797 -10.641 1 94.94 328 PHE A C 1
ATOM 2400 O O . PHE A 1 328 ? -17.484 -26.312 -9.719 1 94.94 328 PHE A O 1
ATOM 2407 N N . SER A 1 329 ? -16.453 -26.141 -11.703 1 96.06 329 SER A N 1
ATOM 2408 C CA . SER A 1 329 ? -16.953 -24.797 -12.016 1 96.06 329 SER A CA 1
ATOM 2409 C C . SER A 1 329 ? -16.938 -24.547 -13.516 1 96.06 329 SER A C 1
ATOM 2411 O O . SER A 1 329 ? -16.125 -25.125 -14.242 1 96.06 329 SER A O 1
ATOM 2413 N N . LEU A 1 330 ? -17.875 -23.766 -13.914 1 98.12 330 LEU A N 1
ATOM 2414 C CA . LEU A 1 330 ? -18.078 -23.375 -15.305 1 98.12 330 LEU A CA 1
ATOM 2415 C C . LEU A 1 330 ? -18.516 -21.922 -15.406 1 98.12 330 LEU A C 1
ATOM 2417 O O . LEU A 1 330 ? -19.391 -21.469 -14.656 1 98.12 330 LEU A O 1
ATOM 2421 N N . GLY A 1 331 ? -17.797 -21.172 -16.328 1 98.38 331 GLY A N 1
ATOM 2422 C CA . GLY A 1 331 ? -18.234 -19.797 -16.484 1 98.38 331 GLY A CA 1
ATOM 2423 C C . GLY A 1 331 ? -17.312 -18.969 -17.359 1 98.38 331 GLY A C 1
ATOM 2424 O O . GLY A 1 331 ? -16.625 -19.516 -18.234 1 98.38 331 GLY A O 1
ATOM 2425 N N . LEU A 1 332 ? -17.391 -17.672 -17.219 1 98.56 332 LEU A N 1
ATOM 2426 C CA . LEU A 1 332 ? -16.625 -16.719 -18.016 1 98.56 332 LEU A CA 1
ATOM 2427 C C . LEU A 1 332 ? -15.672 -15.914 -17.125 1 98.56 332 LEU A C 1
ATOM 2429 O O . LEU A 1 332 ? -16.047 -15.539 -16.016 1 98.56 332 LEU A O 1
ATOM 2433 N N . GLY A 1 333 ? -14.461 -15.781 -17.656 1 98.06 333 GLY A N 1
ATOM 2434 C CA . GLY A 1 333 ? -13.547 -14.766 -17.141 1 98.06 333 GLY A CA 1
ATOM 2435 C C . GLY A 1 333 ? -13.453 -13.539 -18.031 1 98.06 333 GLY A C 1
ATOM 2436 O O . GLY A 1 333 ? -13.43 -13.656 -19.25 1 98.06 333 GLY A O 1
ATOM 2437 N N . LEU A 1 334 ? -13.438 -12.352 -17.438 1 98.06 334 LEU A N 1
ATOM 2438 C CA . LEU A 1 334 ? -13.445 -11.078 -18.156 1 98.06 334 LEU A CA 1
ATOM 2439 C C . LEU A 1 334 ? -12.32 -10.172 -17.656 1 98.06 334 LEU A C 1
ATOM 2441 O O . LEU A 1 334 ? -12.352 -9.711 -16.5 1 98.06 334 LEU A O 1
ATOM 2445 N N . SER A 1 335 ? -11.406 -10 -18.531 1 97.81 335 SER A N 1
ATOM 2446 C CA . SER A 1 335 ? -10.297 -9.109 -18.203 1 97.81 335 SER A CA 1
ATOM 2447 C C . SER A 1 335 ? -10.492 -7.727 -18.812 1 97.81 335 SER A C 1
ATOM 2449 O O . SER A 1 335 ? -10.945 -7.605 -19.953 1 97.81 335 SER A O 1
ATOM 2451 N N . PHE A 1 336 ? -10.094 -6.738 -17.984 1 96.75 336 PHE A N 1
ATOM 2452 C CA . PHE A 1 336 ? -10.266 -5.352 -18.406 1 96.75 336 PHE A CA 1
ATOM 2453 C C . PHE A 1 336 ? -8.953 -4.586 -18.281 1 96.75 336 PHE A C 1
ATOM 2455 O O . PHE A 1 336 ? -8.133 -4.871 -17.406 1 96.75 336 PHE A O 1
ATOM 2462 N N . MET B 1 1 ? 15.141 14.172 -38 1 20.11 1 MET B N 1
ATOM 2463 C CA . MET B 1 1 ? 15.047 14.461 -36.562 1 20.11 1 MET B CA 1
ATOM 2464 C C . MET B 1 1 ? 13.633 14.188 -36.062 1 20.11 1 MET B C 1
ATOM 2466 O O . MET B 1 1 ? 12.68 14.867 -36.469 1 20.11 1 MET B O 1
ATOM 2470 N N . LYS B 1 2 ? 13.133 12.961 -35.656 1 21.33 2 LYS B N 1
ATOM 2471 C CA . LYS B 1 2 ? 11.781 12.484 -35.906 1 21.33 2 LYS B CA 1
ATOM 2472 C C . LYS B 1 2 ? 10.82 12.93 -34.812 1 21.33 2 LYS B C 1
ATOM 2474 O O . LYS B 1 2 ? 11.07 12.68 -33.625 1 21.33 2 LYS B O 1
ATOM 2479 N N . LYS B 1 3 ? 10.078 13.992 -35 1 19.73 3 LYS B N 1
ATOM 2480 C CA . LYS B 1 3 ? 9.242 14.859 -34.156 1 19.73 3 LYS B CA 1
ATOM 2481 C C . LYS B 1 3 ? 8.086 14.078 -33.562 1 19.73 3 LYS B C 1
ATOM 2483 O O . LYS B 1 3 ? 7.188 13.633 -34.281 1 19.73 3 LYS B O 1
ATOM 2488 N N . ILE B 1 4 ? 8.414 13.156 -32.719 1 23.92 4 ILE B N 1
ATOM 2489 C CA . ILE B 1 4 ? 7.367 12.266 -32.219 1 23.92 4 ILE B CA 1
ATOM 2490 C C . ILE B 1 4 ? 6.305 13.078 -31.484 1 23.92 4 ILE B C 1
ATOM 2492 O O . ILE B 1 4 ? 6.613 13.812 -30.547 1 23.92 4 ILE B O 1
ATOM 2496 N N . LEU B 1 5 ? 5.234 13.469 -32.125 1 20.05 5 LEU B N 1
ATOM 2497 C CA . LEU B 1 5 ? 4.07 14.234 -31.703 1 20.05 5 LEU B CA 1
ATOM 2498 C C . LEU B 1 5 ? 3.33 13.508 -30.578 1 20.05 5 LEU B C 1
ATOM 2500 O O . LEU B 1 5 ? 2.893 12.367 -30.75 1 20.05 5 LEU B O 1
ATOM 2504 N N . LEU B 1 6 ? 3.766 13.633 -29.375 1 24.78 6 LEU B N 1
ATOM 2505 C CA . LEU B 1 6 ? 3.211 13.18 -28.109 1 24.78 6 LEU B CA 1
ATOM 2506 C C . LEU B 1 6 ? 1.729 13.523 -28 1 24.78 6 LEU B C 1
ATOM 2508 O O . LEU B 1 6 ? 1.35 14.695 -28.078 1 24.78 6 LEU B O 1
ATOM 2512 N N . ALA B 1 7 ? 0.894 12.773 -28.531 1 23.11 7 ALA B N 1
ATOM 2513 C CA . ALA B 1 7 ? -0.537 13.062 -28.469 1 23.11 7 ALA B CA 1
ATOM 2514 C C . ALA B 1 7 ? -1.036 13.086 -27.031 1 23.11 7 ALA B C 1
ATOM 2516 O O . ALA B 1 7 ? -1.004 12.062 -26.344 1 23.11 7 ALA B O 1
ATOM 2517 N N . SER B 1 8 ? -0.658 14.031 -26.141 1 25.34 8 SER B N 1
ATOM 2518 C CA . SER B 1 8 ? -1.322 14.531 -24.953 1 25.34 8 SER B CA 1
ATOM 2519 C C . SER B 1 8 ? -2.838 14.523 -25.109 1 25.34 8 SER B C 1
ATOM 2521 O O . SER B 1 8 ? -3.367 15.086 -26.078 1 25.34 8 SER B O 1
ATOM 2523 N N . THR B 1 9 ? -3.445 13.359 -25.031 1 28.23 9 THR B N 1
ATOM 2524 C CA . THR B 1 9 ? -4.879 13.602 -25.125 1 28.23 9 THR B CA 1
ATOM 2525 C C . THR B 1 9 ? -5.277 14.805 -24.266 1 28.23 9 THR B C 1
ATOM 2527 O O . THR B 1 9 ? -5.105 14.781 -23.047 1 28.23 9 THR B O 1
ATOM 2530 N N . ALA B 1 10 ? -4.902 15.875 -24.625 1 25.98 10 ALA B N 1
ATOM 2531 C CA . ALA B 1 10 ? -5.387 17.203 -24.25 1 25.98 10 ALA B CA 1
ATOM 2532 C C . ALA B 1 10 ? -6.906 17.203 -24.094 1 25.98 10 ALA B C 1
ATOM 2534 O O . ALA B 1 10 ? -7.641 16.938 -25.031 1 25.98 10 ALA B O 1
ATOM 2535 N N . ILE B 1 11 ? -7.449 16.547 -22.938 1 29.28 11 ILE B N 1
ATOM 2536 C CA . ILE B 1 11 ? -8.758 17.156 -22.719 1 29.28 11 ILE B CA 1
ATOM 2537 C C . ILE B 1 11 ? -8.656 18.672 -22.938 1 29.28 11 ILE B C 1
ATOM 2539 O O . ILE B 1 11 ? -7.961 19.359 -22.188 1 29.28 11 ILE B O 1
ATOM 2543 N N . VAL B 1 12 ? -8.383 19 -24.109 1 28.61 12 VAL B N 1
ATOM 2544 C CA . VAL B 1 12 ? -8.57 20.391 -24.531 1 28.61 12 VAL B CA 1
ATOM 2545 C C . VAL B 1 12 ? -9.891 20.922 -23.984 1 28.61 12 VAL B C 1
ATOM 2547 O O . VAL B 1 12 ? -10.961 20.438 -24.344 1 28.61 12 VAL B O 1
ATOM 2550 N N . GLY B 1 13 ? -9.852 21.234 -22.625 1 29.23 13 GLY B N 1
ATOM 2551 C CA . GLY B 1 13 ? -10.859 22.219 -22.266 1 29.23 13 GLY B CA 1
ATOM 2552 C C . GLY B 1 13 ? -11.008 23.312 -23.297 1 29.23 13 GLY B C 1
ATOM 2553 O O . GLY B 1 13 ? -10.016 23.938 -23.688 1 29.23 13 GLY B O 1
ATOM 2554 N N . PHE B 1 14 ? -11.82 23.078 -24.281 1 32.03 14 PHE B N 1
ATOM 2555 C CA . PHE B 1 14 ? -12.305 24.312 -24.891 1 32.03 14 PHE B CA 1
ATOM 2556 C C . PHE B 1 14 ? -12.547 25.375 -23.844 1 32.03 14 PHE B C 1
ATOM 2558 O O . PHE B 1 14 ? -12.867 25.062 -22.688 1 32.03 14 PHE B O 1
ATOM 2565 N N . ALA B 1 15 ? -12.141 26.625 -24 1 34.78 15 ALA B N 1
ATOM 2566 C CA . ALA B 1 15 ? -12.242 27.844 -23.219 1 34.78 15 ALA B CA 1
ATOM 2567 C C . ALA B 1 15 ? -13.539 27.875 -22.406 1 34.78 15 ALA B C 1
ATOM 2569 O O . ALA B 1 15 ? -13.516 28.125 -21.203 1 34.78 15 ALA B O 1
ATOM 2570 N N . GLY B 1 16 ? -14.633 28.375 -22.969 1 37.38 16 GLY B N 1
ATOM 2571 C CA . GLY B 1 16 ? -15.906 28.891 -22.5 1 37.38 16 GLY B CA 1
ATOM 2572 C C . GLY B 1 16 ? -16.797 27.812 -21.906 1 37.38 16 GLY B C 1
ATOM 2573 O O . GLY B 1 16 ? -17.906 28.094 -21.453 1 37.38 16 GLY B O 1
ATOM 2574 N N . ALA B 1 17 ? -16.797 26.438 -22.391 1 39.66 17 ALA B N 1
ATOM 2575 C CA . ALA B 1 17 ? -17.75 25.375 -22.062 1 39.66 17 ALA B CA 1
ATOM 2576 C C . ALA B 1 17 ? -17.375 24.703 -20.734 1 39.66 17 ALA B C 1
ATOM 2578 O O . ALA B 1 17 ? -16.203 24.594 -20.391 1 39.66 17 ALA B O 1
ATOM 2579 N N . ALA B 1 18 ? -18.297 24.516 -19.734 1 45.25 18 ALA B N 1
ATOM 2580 C CA . ALA B 1 18 ? -18.25 23.75 -18.5 1 45.25 18 ALA B CA 1
ATOM 2581 C C . ALA B 1 18 ? -17.312 22.547 -18.625 1 45.25 18 ALA B C 1
ATOM 2583 O O . ALA B 1 18 ? -17.484 21.703 -19.516 1 45.25 18 ALA B O 1
ATOM 2584 N N . SER B 1 19 ? -15.953 22.719 -18.531 1 57.91 19 SER B N 1
ATOM 2585 C CA . SER B 1 19 ? -15.031 21.594 -18.547 1 57.91 19 SER B CA 1
ATOM 2586 C C . SER B 1 19 ? -15.664 20.344 -17.922 1 57.91 19 SER B C 1
ATOM 2588 O O . SER B 1 19 ? -16.328 20.438 -16.875 1 57.91 19 SER B O 1
ATOM 2590 N N . ALA B 1 20 ? -15.727 19.344 -18.562 1 68.75 20 ALA B N 1
ATOM 2591 C CA . ALA B 1 20 ? -16.344 18.078 -18.156 1 68.75 20 ALA B CA 1
ATOM 2592 C C . ALA B 1 20 ? -15.812 17.625 -16.797 1 68.75 20 ALA B C 1
ATOM 2594 O O . ALA B 1 20 ? -14.609 17.688 -16.547 1 68.75 20 ALA B O 1
ATOM 2595 N N . ALA B 1 21 ? -16.672 17.562 -15.766 1 84 21 ALA B N 1
ATOM 2596 C CA . ALA B 1 21 ? -16.391 16.938 -14.477 1 84 21 ALA B CA 1
ATOM 2597 C C . ALA B 1 21 ? -15.586 15.664 -14.648 1 84 21 ALA B C 1
ATOM 2599 O O . ALA B 1 21 ? -15.82 14.891 -15.578 1 84 21 ALA B O 1
ATOM 2600 N N . GLU B 1 22 ? -14.438 15.633 -13.945 1 91.31 22 GLU B N 1
ATOM 2601 C CA . GLU B 1 22 ? -13.594 14.453 -14.078 1 91.31 22 GLU B CA 1
ATOM 2602 C C . GLU B 1 22 ? -13.117 13.961 -12.719 1 91.31 22 GLU B C 1
ATOM 2604 O O . GLU B 1 22 ? -13.172 14.695 -11.734 1 91.31 22 GLU B O 1
ATOM 2609 N N . ILE B 1 23 ? -12.836 12.695 -12.68 1 93.19 23 ILE B N 1
ATOM 2610 C CA . ILE B 1 23 ? -12.141 12.062 -11.562 1 93.19 23 ILE B CA 1
ATOM 2611 C C . ILE B 1 23 ? -10.773 11.57 -12.016 1 93.19 23 ILE B C 1
ATOM 2613 O O . ILE B 1 23 ? -10.672 10.852 -13.016 1 93.19 23 ILE B O 1
ATOM 2617 N N . THR B 1 24 ? -9.727 12.023 -11.422 1 93.19 24 THR B N 1
ATOM 2618 C CA . THR B 1 24 ? -8.375 11.531 -11.688 1 93.19 24 THR B CA 1
ATOM 2619 C C . THR B 1 24 ? -7.793 10.852 -10.453 1 93.19 24 THR B C 1
ATOM 2621 O O . THR B 1 24 ? -8.289 11.039 -9.344 1 93.19 24 THR B O 1
ATOM 2624 N N . LEU B 1 25 ? -6.723 10.016 -10.742 1 94.5 25 LEU B N 1
ATOM 2625 C CA . LEU B 1 25 ? -6.074 9.305 -9.641 1 94.5 25 LEU B CA 1
ATOM 2626 C C . LEU B 1 25 ? -4.676 9.867 -9.391 1 94.5 25 LEU B C 1
ATOM 2628 O O . LEU B 1 25 ? -3.963 10.219 -10.336 1 94.5 25 LEU B O 1
ATOM 2632 N N . SER B 1 26 ? -4.348 9.969 -8.234 1 95.12 26 SER B N 1
ATOM 2633 C CA . SER B 1 26 ? -2.975 10.117 -7.766 1 95.12 26 SER B CA 1
ATOM 2634 C C . SER B 1 26 ? -2.691 9.203 -6.578 1 95.12 26 SER B C 1
ATOM 2636 O O . SER B 1 26 ? -3.607 8.578 -6.035 1 95.12 26 SER B O 1
ATOM 2638 N N . GLY B 1 27 ? -1.361 9.078 -6.293 1 95.12 27 GLY B N 1
ATOM 2639 C CA . GLY B 1 27 ? -1.07 8.18 -5.188 1 95.12 27 GLY B CA 1
ATOM 2640 C C . GLY B 1 27 ? 0.348 8.312 -4.668 1 95.12 27 GLY B C 1
ATOM 2641 O O . GLY B 1 27 ? 1.138 9.102 -5.195 1 95.12 27 GLY B O 1
ATOM 2642 N N . TYR B 1 28 ? 0.545 7.664 -3.568 1 94.44 28 TYR B N 1
ATOM 2643 C CA . TYR B 1 28 ? 1.826 7.633 -2.869 1 94.44 28 TYR B CA 1
ATOM 2644 C C . TYR B 1 28 ? 2.076 6.262 -2.25 1 94.44 28 TYR B C 1
ATOM 2646 O O . TYR B 1 28 ? 1.152 5.629 -1.733 1 94.44 28 TYR B O 1
ATOM 2654 N N . ALA B 1 29 ? 3.289 5.828 -2.357 1 94.31 29 ALA B N 1
ATOM 2655 C CA . ALA B 1 29 ? 3.711 4.605 -1.68 1 94.31 29 ALA B CA 1
ATOM 2656 C C . ALA B 1 29 ? 5.07 4.789 -1.007 1 94.31 29 ALA B C 1
ATOM 2658 O O . ALA B 1 29 ? 5.84 5.676 -1.384 1 94.31 29 ALA B O 1
ATOM 2659 N N . GLU B 1 30 ? 5.27 3.969 -0.012 1 93.88 30 GLU B N 1
ATOM 2660 C CA . GLU B 1 30 ? 6.57 3.99 0.65 1 93.88 30 GLU B CA 1
ATOM 2661 C C . GLU B 1 30 ? 7.016 2.584 1.037 1 93.88 30 GLU B C 1
ATOM 2663 O O . GLU B 1 30 ? 6.195 1.75 1.422 1 93.88 30 GLU B O 1
ATOM 2668 N N . ILE B 1 31 ? 8.281 2.32 0.923 1 94.06 31 ILE B N 1
ATOM 2669 C CA . ILE B 1 31 ? 8.891 1.054 1.31 1 94.06 31 ILE B CA 1
ATOM 2670 C C . ILE B 1 31 ? 10.188 1.319 2.076 1 94.06 31 ILE B C 1
ATOM 2672 O O . ILE B 1 31 ? 10.922 2.256 1.757 1 94.06 31 ILE B O 1
ATOM 2676 N N . GLY B 1 32 ? 10.453 0.512 3.102 1 93.62 32 GLY B N 1
ATOM 2677 C CA . GLY B 1 32 ? 11.68 0.653 3.869 1 93.62 32 GLY B CA 1
ATOM 2678 C C . GLY B 1 32 ? 11.648 -0.101 5.184 1 93.62 32 GLY B C 1
ATOM 2679 O O . GLY B 1 32 ? 11.062 -1.18 5.277 1 93.62 32 GLY B O 1
ATOM 2680 N N . ILE B 1 33 ? 12.453 0.404 6.117 1 92.12 33 ILE B N 1
ATOM 2681 C CA . ILE B 1 33 ? 12.516 -0.187 7.449 1 92.12 33 ILE B CA 1
ATOM 2682 C C . ILE B 1 33 ? 12.25 0.884 8.5 1 92.12 33 ILE B C 1
ATOM 2684 O O . ILE B 1 33 ? 12.453 2.074 8.258 1 92.12 33 ILE B O 1
ATOM 2688 N N . PHE B 1 34 ? 11.766 0.519 9.625 1 90.31 34 PHE B N 1
ATOM 2689 C CA . PHE B 1 34 ? 11.625 1.38 10.797 1 90.31 34 PHE B CA 1
ATOM 2690 C C . PHE B 1 34 ? 12.023 0.639 12.062 1 90.31 34 PHE B C 1
ATOM 2692 O O . PHE B 1 34 ? 12.078 -0.593 12.078 1 90.31 34 PHE B O 1
ATOM 2699 N N . GLY B 1 35 ? 12.477 1.309 13.008 1 86.88 35 GLY B N 1
ATOM 2700 C CA . GLY B 1 35 ? 12.859 0.784 14.305 1 86.88 35 GLY B CA 1
ATOM 2701 C C . GLY B 1 35 ? 13.055 1.864 15.352 1 86.88 35 GLY B C 1
ATOM 2702 O O . GLY B 1 35 ? 12.648 3.01 15.156 1 86.88 35 GLY B O 1
ATOM 2703 N N . GLY B 1 36 ? 13.531 1.465 16.516 1 88 36 GLY B N 1
ATOM 2704 C CA . GLY B 1 36 ? 13.758 2.379 17.625 1 88 36 GLY B CA 1
ATOM 2705 C C . GLY B 1 36 ? 13.836 1.68 18.969 1 88 36 GLY B C 1
ATOM 2706 O O . GLY B 1 36 ? 14.086 0.474 19.031 1 88 36 GLY B O 1
ATOM 2707 N N . ASP B 1 37 ? 13.812 2.467 19.906 1 83 37 ASP B N 1
ATOM 2708 C CA . ASP B 1 37 ? 13.812 1.91 21.266 1 83 37 ASP B CA 1
ATOM 2709 C C . ASP B 1 37 ? 12.586 1.025 21.484 1 83 37 ASP B C 1
ATOM 2711 O O . ASP B 1 37 ? 11.453 1.459 21.266 1 83 37 ASP B O 1
ATOM 2715 N N . ASP B 1 38 ? 12.844 -0.298 21.797 1 74.19 38 ASP B N 1
ATOM 2716 C CA . ASP B 1 38 ? 11.836 -1.299 22.141 1 74.19 38 ASP B CA 1
ATOM 2717 C C . ASP B 1 38 ? 10.984 -1.663 20.922 1 74.19 38 ASP B C 1
ATOM 2719 O O . ASP B 1 38 ? 9.844 -2.107 21.078 1 74.19 38 ASP B O 1
ATOM 2723 N N . VAL B 1 39 ? 11.414 -1.202 19.844 1 74.88 39 VAL B N 1
ATOM 2724 C CA . VAL B 1 39 ? 10.781 -1.612 18.594 1 74.88 39 VAL B CA 1
ATOM 2725 C C . VAL B 1 39 ? 11.789 -2.35 17.719 1 74.88 39 VAL B C 1
ATOM 2727 O O . VAL B 1 39 ? 12.836 -1.794 17.359 1 74.88 39 VAL B O 1
ATOM 2730 N N . GLU B 1 40 ? 11.508 -3.514 17.438 1 78.38 40 GLU B N 1
ATOM 2731 C CA . GLU B 1 40 ? 12.383 -4.262 16.531 1 78.38 40 GLU B CA 1
ATOM 2732 C C . GLU B 1 40 ? 12.367 -3.672 15.133 1 78.38 40 GLU B C 1
ATOM 2734 O O . GLU B 1 40 ? 11.305 -3.312 14.617 1 78.38 40 GLU B O 1
ATOM 2739 N N . THR B 1 41 ? 13.531 -3.562 14.578 1 86.31 41 THR B N 1
ATOM 2740 C CA . THR B 1 41 ? 13.625 -3.086 13.203 1 86.31 41 THR B CA 1
ATOM 2741 C C . THR B 1 41 ? 12.875 -4.02 12.258 1 86.31 41 THR B C 1
ATOM 2743 O O . THR B 1 41 ? 13.086 -5.234 12.281 1 86.31 41 THR B O 1
ATOM 2746 N N . GLN B 1 42 ? 11.969 -3.445 11.406 1 85.12 42 GLN B N 1
ATOM 2747 C CA . GLN B 1 42 ? 11.109 -4.258 10.547 1 85.12 42 GLN B CA 1
ATOM 2748 C C . GLN B 1 42 ? 10.922 -3.607 9.18 1 85.12 42 GLN B C 1
ATOM 2750 O O . GLN B 1 42 ? 11.109 -2.398 9.031 1 85.12 42 GLN B O 1
ATOM 2755 N N . PHE B 1 43 ? 10.523 -4.438 8.258 1 88.06 43 PHE B N 1
ATOM 2756 C CA . PHE B 1 43 ? 10.141 -3.936 6.945 1 88.06 43 PHE B CA 1
ATOM 2757 C C . PHE B 1 43 ? 8.805 -3.207 7.016 1 88.06 43 PHE B C 1
ATOM 2759 O O . PHE B 1 43 ? 7.938 -3.562 7.82 1 88.06 43 PHE B O 1
ATOM 2766 N N . HIS B 1 44 ? 8.789 -2.199 6.148 1 84.56 44 HIS B N 1
ATOM 2767 C CA . HIS B 1 44 ? 7.57 -1.4 6.105 1 84.56 44 HIS B CA 1
ATOM 2768 C C . HIS B 1 44 ? 7.172 -1.085 4.668 1 84.56 44 HIS B C 1
ATOM 2770 O O . HIS B 1 44 ? 8.023 -0.746 3.842 1 84.56 44 HIS B O 1
ATOM 2776 N N . ASN B 1 45 ? 5.922 -1.262 4.395 1 87.38 45 ASN B N 1
ATOM 2777 C CA . ASN B 1 45 ? 5.312 -0.733 3.18 1 87.38 45 ASN B CA 1
ATOM 2778 C C . ASN B 1 45 ? 3.979 -0.05 3.473 1 87.38 45 ASN B C 1
ATOM 2780 O O . ASN B 1 45 ? 3.26 -0.45 4.391 1 87.38 45 ASN B O 1
ATOM 2784 N N . ASP B 1 46 ? 3.68 0.994 2.777 1 87.94 46 ASP B N 1
ATOM 2785 C CA . ASP B 1 46 ? 2.414 1.712 2.871 1 87.94 46 ASP B CA 1
ATOM 2786 C C . ASP B 1 46 ? 2.047 2.357 1.536 1 87.94 46 ASP B C 1
ATOM 2788 O O . ASP B 1 46 ? 2.926 2.668 0.729 1 87.94 46 ASP B O 1
ATOM 2792 N N . TRP B 1 47 ? 0.735 2.512 1.366 1 91.06 47 TRP B N 1
ATOM 2793 C CA . TRP B 1 47 ? 0.29 3.123 0.118 1 91.06 47 TRP B CA 1
ATOM 2794 C C . TRP B 1 47 ? -1.016 3.885 0.32 1 91.06 47 TRP B C 1
ATOM 2796 O O . TRP B 1 47 ? -1.728 3.66 1.302 1 91.06 47 TRP B O 1
ATOM 2806 N N . GLN B 1 48 ? -1.229 4.82 -0.604 1 92.69 48 GLN B N 1
ATOM 2807 C CA . GLN B 1 48 ? -2.498 5.539 -0.686 1 92.69 48 GLN B CA 1
ATOM 2808 C C . GLN B 1 48 ? -2.84 5.887 -2.131 1 92.69 48 GLN B C 1
ATOM 2810 O O . GLN B 1 48 ? -1.945 6.141 -2.941 1 92.69 48 GLN B O 1
ATOM 2815 N N . VAL B 1 49 ? -4.125 5.914 -2.424 1 94.69 49 VAL B N 1
ATOM 2816 C CA . VAL B 1 49 ? -4.656 6.391 -3.695 1 94.69 49 VAL B CA 1
ATOM 2817 C C . VAL B 1 49 ? -5.676 7.5 -3.447 1 94.69 49 VAL B C 1
ATOM 2819 O O . VAL B 1 49 ? -6.52 7.387 -2.557 1 94.69 49 VAL B O 1
ATOM 2822 N N . ASN B 1 50 ? -5.5 8.516 -4.219 1 96.12 50 ASN B N 1
ATOM 2823 C CA . ASN B 1 50 ? -6.422 9.648 -4.152 1 96.12 50 ASN B CA 1
ATOM 2824 C C . ASN B 1 50 ? -7.336 9.695 -5.375 1 96.12 50 ASN B C 1
ATOM 2826 O O . ASN B 1 50 ? -6.863 9.625 -6.512 1 96.12 50 ASN B O 1
ATOM 2830 N N . PHE B 1 51 ? -8.602 9.797 -5.098 1 95.94 51 PHE B N 1
ATOM 2831 C CA . PHE B 1 51 ? -9.562 10.219 -6.113 1 95.94 51 PHE B CA 1
ATOM 2832 C C . PHE B 1 51 ? -9.742 11.727 -6.094 1 95.94 51 PHE B C 1
ATOM 2834 O O . PHE B 1 51 ? -10.188 12.297 -5.09 1 95.94 51 PHE B O 1
ATOM 2841 N N . ASN B 1 52 ? -9.406 12.312 -7.152 1 96.31 52 ASN B N 1
ATOM 2842 C CA . ASN B 1 52 ? -9.508 13.766 -7.277 1 96.31 52 ASN B CA 1
ATOM 2843 C C . ASN B 1 52 ? -10.664 14.164 -8.188 1 96.31 52 ASN B C 1
ATOM 2845 O O . ASN B 1 52 ? -10.68 13.812 -9.367 1 96.31 52 ASN B O 1
ATOM 2849 N N . PHE B 1 53 ? -11.57 14.898 -7.625 1 96.62 53 PHE B N 1
ATOM 2850 C CA . PHE B 1 53 ? -12.758 15.344 -8.352 1 96.62 53 PHE B CA 1
ATOM 2851 C C . PHE B 1 53 ? -12.609 16.797 -8.789 1 96.62 53 PHE B C 1
ATOM 2853 O O . PHE B 1 53 ? -12.148 17.641 -8.023 1 96.62 53 PHE B O 1
ATOM 2860 N N . SER B 1 54 ? -12.969 17.031 -9.992 1 96.25 54 SER B N 1
ATOM 2861 C CA . SER B 1 54 ? -12.922 18.422 -10.445 1 96.25 54 SER B CA 1
ATOM 2862 C C . SER B 1 54 ? -14.016 18.703 -11.469 1 96.25 54 SER B C 1
ATOM 2864 O O . SER B 1 54 ? -14.367 17.828 -12.258 1 96.25 54 SER B O 1
ATOM 2866 N N . GLY B 1 55 ? -14.516 19.938 -11.375 1 95.88 55 GLY B N 1
ATOM 2867 C CA . GLY B 1 55 ? -15.492 20.422 -12.336 1 95.88 55 GLY B CA 1
ATOM 2868 C C . GLY B 1 55 ? -15.703 21.922 -12.266 1 95.88 55 GLY B C 1
ATOM 2869 O O . GLY B 1 55 ? -15.211 22.578 -11.352 1 95.88 55 GLY B O 1
ATOM 2870 N N . THR B 1 56 ? -16.375 22.406 -13.273 1 95.19 56 THR B N 1
ATOM 2871 C CA . THR B 1 56 ? -16.719 23.828 -13.359 1 95.19 56 THR B CA 1
ATOM 2872 C C . THR B 1 56 ? -18.172 24 -13.805 1 95.19 56 THR B C 1
ATOM 2874 O O . THR B 1 56 ? -18.625 23.312 -14.727 1 95.19 56 THR B O 1
ATOM 28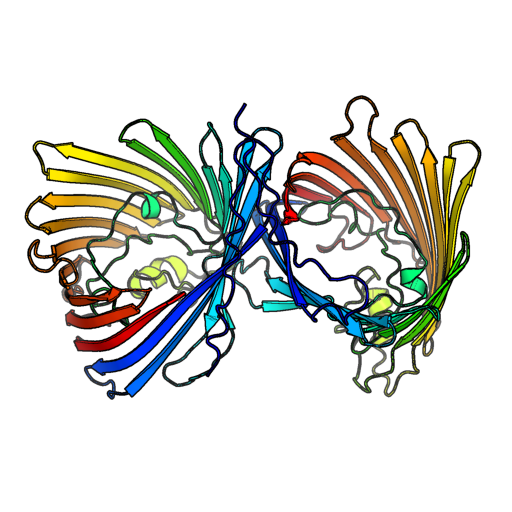77 N N . THR B 1 57 ? -18.859 24.922 -13.156 1 94.5 57 THR B N 1
ATOM 2878 C CA . THR B 1 57 ? -20.234 25.188 -13.539 1 94.5 57 THR B CA 1
ATOM 2879 C C . THR B 1 57 ? -20.281 26.094 -14.773 1 94.5 57 THR B C 1
ATOM 2881 O O . THR B 1 57 ? -19.281 26.703 -15.141 1 94.5 57 THR B O 1
ATOM 2884 N N . ASP B 1 58 ? -21.5 26.109 -15.281 1 92.06 58 ASP B N 1
ATOM 2885 C CA . ASP B 1 58 ? -21.703 26.969 -16.453 1 92.06 58 ASP B CA 1
ATOM 2886 C C . ASP B 1 58 ? -21.406 28.422 -16.125 1 92.06 58 ASP B C 1
ATOM 2888 O O . ASP B 1 58 ? -20.953 29.172 -17 1 92.06 58 ASP B O 1
ATOM 2892 N N . ASN B 1 59 ? -21.609 28.781 -14.938 1 92.88 59 ASN B N 1
ATOM 2893 C CA . ASN B 1 59 ? -21.406 30.172 -14.555 1 92.88 59 ASN B CA 1
ATOM 2894 C C . ASN B 1 59 ? -20.016 30.391 -13.992 1 92.88 59 ASN B C 1
ATOM 2896 O O . ASN B 1 59 ? -19.75 31.438 -13.383 1 92.88 59 ASN B O 1
ATOM 2900 N N . GLY B 1 60 ? -19.203 29.391 -13.977 1 91.62 60 GLY B N 1
ATOM 2901 C CA . GLY B 1 60 ? -17.781 29.594 -13.727 1 91.62 60 GLY B CA 1
ATOM 2902 C C . GLY B 1 60 ? -17.359 29.203 -12.32 1 91.62 60 GLY B C 1
ATOM 2903 O O . GLY B 1 60 ? -16.188 29.344 -11.961 1 91.62 60 GLY B O 1
ATOM 2904 N N . LEU B 1 61 ? -18.203 28.672 -11.523 1 94.62 61 LEU B N 1
ATOM 2905 C CA . LEU B 1 61 ? -17.812 28.156 -10.219 1 94.62 61 LEU B CA 1
ATOM 2906 C C . LEU B 1 61 ? -17.031 26.844 -10.359 1 94.62 61 LEU B C 1
ATOM 2908 O O . LEU B 1 61 ? -17.422 25.984 -11.148 1 94.62 61 LEU B O 1
ATOM 2912 N N . GLU B 1 62 ? -15.961 26.844 -9.617 1 96.12 62 GLU B N 1
ATOM 2913 C CA . GLU B 1 62 ? -15.219 25.578 -9.562 1 96.12 62 GLU B CA 1
ATOM 2914 C C . GLU B 1 62 ? -15.68 24.719 -8.391 1 96.12 62 GLU B C 1
ATOM 2916 O O . GLU B 1 62 ? -15.977 25.234 -7.309 1 96.12 62 GLU B O 1
ATOM 2921 N N . PHE B 1 63 ? -15.805 23.422 -8.656 1 97.44 63 PHE B N 1
ATOM 2922 C CA . PHE B 1 63 ? -16.078 22.484 -7.578 1 97.44 63 PHE B CA 1
ATOM 2923 C C . PHE B 1 63 ? -15.172 21.266 -7.664 1 97.44 63 PHE B C 1
ATOM 2925 O O . PHE B 1 63 ? -14.656 20.953 -8.734 1 97.44 63 PHE B O 1
ATOM 2932 N N . GLY B 1 64 ? -14.875 20.719 -6.555 1 97.62 64 GLY B N 1
ATOM 2933 C CA . GLY B 1 64 ? -13.945 19.609 -6.5 1 97.62 64 GLY B CA 1
ATOM 2934 C C . GLY B 1 64 ? -13.977 18.859 -5.18 1 97.62 64 GLY B C 1
ATOM 2935 O O . GLY B 1 64 ? -14.836 19.125 -4.332 1 97.62 64 GLY B O 1
ATOM 2936 N N . GLY B 1 65 ? -13.117 17.875 -5.141 1 98 65 GLY B N 1
ATOM 2937 C CA . GLY B 1 65 ? -12.984 17.078 -3.928 1 98 65 GLY B CA 1
ATOM 2938 C C . GLY B 1 65 ? -11.836 16.078 -3.992 1 98 65 GLY B C 1
ATOM 2939 O O . GLY B 1 65 ? -11.188 15.945 -5.031 1 98 65 GLY B O 1
ATOM 2940 N N . LYS B 1 66 ? -11.648 15.547 -2.898 1 97.69 66 LYS B N 1
ATOM 2941 C CA . LYS B 1 66 ? -10.648 14.5 -2.744 1 97.69 66 LYS B CA 1
ATOM 2942 C C . LYS B 1 66 ? -11.117 13.422 -1.765 1 97.69 66 LYS B C 1
ATOM 2944 O O . LYS B 1 66 ? -11.703 13.734 -0.727 1 97.69 66 LYS B O 1
ATOM 2949 N N . VAL B 1 67 ? -10.93 12.234 -2.123 1 97 67 VAL B N 1
ATOM 2950 C CA . VAL B 1 67 ? -11.117 11.078 -1.25 1 97 67 VAL B CA 1
ATOM 2951 C C . VAL B 1 67 ? -9.891 10.172 -1.319 1 97 67 VAL B C 1
ATOM 2953 O O . VAL B 1 67 ? -9.461 9.789 -2.408 1 97 67 VAL B O 1
ATOM 2956 N N . GLN B 1 68 ? -9.391 9.875 -0.201 1 95.5 68 GLN B N 1
ATOM 2957 C CA . GLN B 1 68 ? -8.211 9.008 -0.13 1 95.5 68 GLN B CA 1
ATOM 2958 C C . GLN B 1 68 ? -8.586 7.629 0.407 1 95.5 68 GLN B C 1
ATOM 2960 O O . GLN B 1 68 ? -9.305 7.512 1.397 1 95.5 68 GLN B O 1
ATOM 2965 N N . ILE B 1 69 ? -8.117 6.645 -0.306 1 92 69 ILE B N 1
ATOM 2966 C CA . ILE B 1 69 ? -8.141 5.301 0.258 1 92 69 ILE B CA 1
ATOM 2967 C C . ILE B 1 69 ? -6.719 4.871 0.623 1 92 69 ILE B C 1
ATOM 2969 O O . ILE B 1 69 ? -5.777 5.102 -0.139 1 92 69 ILE B O 1
ATOM 2973 N N . GLU B 1 70 ? -6.629 4.293 1.769 1 87.38 70 GLU B N 1
ATOM 2974 C CA . GLU B 1 70 ? -5.316 3.842 2.215 1 87.38 70 GLU B CA 1
ATOM 2975 C C . GLU B 1 70 ? -5.414 2.523 2.98 1 87.38 70 GLU B C 1
ATOM 2977 O O . GLU B 1 70 ? -6.516 2.061 3.289 1 87.38 70 GLU B O 1
ATOM 2982 N N . GLU B 1 71 ? -4.258 1.961 3.094 1 80.12 71 GLU B N 1
ATOM 2983 C CA . GLU B 1 71 ? -4.195 0.715 3.852 1 80.12 71 GLU B CA 1
ATOM 2984 C C . GLU B 1 71 ? -4.152 0.984 5.352 1 80.12 71 GLU B C 1
ATOM 2986 O O . GLU B 1 71 ? -3.498 1.93 5.801 1 80.12 71 GLU B O 1
ATOM 2991 N N . ASN B 1 72 ? -5.035 0.34 6.047 1 70.31 72 ASN B N 1
ATOM 2992 C CA . ASN B 1 72 ? -4.941 0.365 7.504 1 70.31 72 ASN B CA 1
ATOM 2993 C C . ASN B 1 72 ? -4.023 -0.733 8.023 1 70.31 72 ASN B C 1
ATOM 2995 O O . ASN B 1 72 ? -4.469 -1.849 8.297 1 70.31 72 ASN B O 1
ATOM 2999 N N . ASN B 1 73 ? -2.738 -0.433 7.781 1 57.75 73 ASN B N 1
ATOM 3000 C CA . ASN B 1 73 ? -1.767 -1.44 8.195 1 57.75 73 ASN B CA 1
ATOM 3001 C C . ASN B 1 73 ? -1.635 -1.501 9.719 1 57.75 73 ASN B C 1
ATOM 3003 O O . ASN B 1 73 ? -1.831 -0.496 10.398 1 57.75 73 ASN B O 1
ATOM 3007 N N . SER B 1 74 ? -1.914 -2.52 10.289 1 53.78 74 SER B N 1
ATOM 3008 C CA . SER B 1 74 ? -1.377 -2.748 11.625 1 53.78 74 SER B CA 1
ATOM 3009 C C . SER B 1 74 ? -0.018 -3.438 11.562 1 53.78 74 SER B C 1
ATOM 3011 O O . SER B 1 74 ? 0.312 -4.086 10.57 1 53.78 74 SER B O 1
ATOM 3013 N N . PRO B 1 75 ? 0.935 -2.83 12.375 1 49.06 75 PRO B N 1
ATOM 3014 C CA . PRO B 1 75 ? 2.225 -3.523 12.406 1 49.06 75 PRO B CA 1
ATOM 3015 C C . PRO B 1 75 ? 2.096 -5.016 12.109 1 49.06 75 PRO B C 1
ATOM 3017 O O . PRO B 1 75 ? 3.051 -5.641 11.633 1 49.06 75 PRO B O 1
ATOM 3020 N N . SER B 1 76 ? 0.876 -5.461 12.352 1 46.44 76 SER B N 1
ATOM 3021 C CA . SER B 1 76 ? 0.729 -6.91 12.25 1 46.44 76 SER B CA 1
ATOM 3022 C C . SER B 1 76 ? 0.099 -7.309 10.922 1 46.44 76 SER B C 1
ATOM 3024 O O . SER B 1 76 ? -0.028 -8.5 10.625 1 46.44 76 SER B O 1
ATOM 3026 N N . SER B 1 77 ? -0.297 -6.289 10.062 1 53.84 77 SER B N 1
ATOM 3027 C CA . SER B 1 77 ? -0.948 -6.781 8.852 1 53.84 77 SER B CA 1
ATOM 3028 C C . SER B 1 77 ? -0.71 -5.836 7.676 1 53.84 77 SER B C 1
ATOM 3030 O O . SER B 1 77 ? -1.174 -4.695 7.688 1 53.84 77 SER B O 1
ATOM 3032 N N . THR B 1 78 ? 0.228 -6.078 6.793 1 55.84 78 THR B N 1
ATOM 3033 C CA . THR B 1 78 ? 0.502 -5.32 5.574 1 55.84 78 THR B CA 1
ATOM 3034 C C . THR B 1 78 ? -0.698 -5.355 4.633 1 55.84 78 THR B C 1
ATOM 3036 O O . THR B 1 78 ? -0.896 -4.438 3.836 1 55.84 78 THR B O 1
ATOM 3039 N N . ASN B 1 79 ? -1.568 -6.254 4.758 1 59.47 79 ASN B N 1
ATOM 3040 C CA . ASN B 1 79 ? -2.758 -6.336 3.916 1 59.47 79 ASN B CA 1
ATOM 3041 C C . ASN B 1 79 ? -4.031 -6.102 4.723 1 59.47 79 ASN B C 1
ATOM 3043 O O . ASN B 1 79 ? -4.969 -6.902 4.656 1 59.47 79 ASN B O 1
ATOM 3047 N N . GLY B 1 80 ? -3.871 -5.09 5.496 1 63.56 80 GLY B N 1
ATOM 3048 C CA . GLY B 1 80 ? -5.008 -4.836 6.371 1 63.56 80 GLY B CA 1
ATOM 3049 C C . GLY B 1 80 ? -6.199 -4.25 5.641 1 63.56 80 GLY B C 1
ATOM 3050 O O . GLY B 1 80 ? -6.316 -4.387 4.422 1 63.56 80 GLY B O 1
ATOM 3051 N N . GLY B 1 81 ? -7.156 -3.762 6.281 1 73.25 81 GLY B N 1
ATOM 3052 C CA . GLY B 1 81 ? -8.391 -3.201 5.754 1 73.25 81 GLY B CA 1
ATOM 3053 C C . GLY B 1 81 ? -8.203 -1.848 5.098 1 73.25 81 GLY B C 1
ATOM 3054 O O . GLY B 1 81 ? -7.105 -1.28 5.141 1 73.25 81 GLY B O 1
ATOM 3055 N N . LEU B 1 82 ? -9.148 -1.54 4.262 1 81.19 82 LEU B N 1
ATOM 3056 C CA . LEU B 1 82 ? -9.18 -0.23 3.621 1 81.19 82 LEU B CA 1
ATOM 3057 C C . LEU B 1 82 ? -9.734 0.826 4.574 1 81.19 82 LEU B C 1
ATOM 3059 O O . LEU B 1 82 ? -10.664 0.555 5.336 1 81.19 82 LEU B O 1
ATOM 3063 N N . SER B 1 83 ? -9.062 1.881 4.566 1 85.06 83 SER B N 1
ATOM 3064 C CA . SER B 1 83 ? -9.594 3.033 5.285 1 85.06 83 SER B CA 1
ATOM 3065 C C . SER B 1 83 ? -9.711 4.25 4.371 1 85.06 83 SER B C 1
ATOM 3067 O O . SER B 1 83 ? -9.039 4.324 3.34 1 85.06 83 SER B O 1
ATOM 3069 N N . ILE B 1 84 ? -10.664 5.062 4.719 1 87.75 84 ILE B N 1
ATOM 3070 C CA . ILE B 1 84 ? -10.859 6.32 4.008 1 87.75 84 ILE B CA 1
ATOM 3071 C C . ILE B 1 84 ? -10.258 7.469 4.816 1 87.75 84 ILE B C 1
ATOM 3073 O O . ILE B 1 84 ? -10.375 7.496 6.043 1 87.75 84 ILE B O 1
ATOM 3077 N N . ASP B 1 85 ? -9.562 8.32 4.051 1 87.06 85 ASP B N 1
ATOM 3078 C CA . ASP B 1 85 ? -8.977 9.508 4.676 1 87.06 85 ASP B CA 1
ATOM 3079 C C . ASP B 1 85 ? -9.094 10.719 3.762 1 87.06 85 ASP B C 1
ATOM 3081 O O . ASP B 1 85 ? -9.289 10.578 2.553 1 87.06 85 ASP B O 1
ATOM 3085 N N . ASP B 1 86 ? -9.094 11.938 4.375 1 91.69 86 ASP B N 1
ATOM 3086 C CA . ASP B 1 86 ? -9 13.219 3.689 1 91.69 86 ASP B CA 1
ATOM 3087 C C . ASP B 1 86 ? -10.188 13.43 2.748 1 91.69 86 ASP B C 1
ATOM 3089 O O . ASP B 1 86 ? -10.023 13.953 1.645 1 91.69 86 ASP B O 1
ATOM 3093 N N . GLU B 1 87 ? -11.297 12.953 3.146 1 95.81 87 GLU B N 1
ATOM 3094 C CA . GLU B 1 87 ? -12.484 13.156 2.328 1 95.81 87 GLU B CA 1
ATOM 3095 C C . GLU B 1 87 ? -13.039 14.57 2.508 1 95.81 87 GLU B C 1
ATOM 3097 O O . GLU B 1 87 ? -13.531 14.914 3.588 1 95.81 87 GLU B O 1
ATOM 3102 N N . ALA B 1 88 ? -12.984 15.383 1.482 1 98.06 88 ALA B N 1
ATOM 3103 C CA . ALA B 1 88 ? -13.539 16.734 1.517 1 98.06 88 ALA B CA 1
ATOM 3104 C C . ALA B 1 88 ? -13.922 17.219 0.117 1 98.06 88 ALA B C 1
ATOM 3106 O O . ALA B 1 88 ? -13.297 16.812 -0.87 1 98.06 88 ALA B O 1
ATOM 3107 N N . PHE B 1 89 ? -14.914 18 0.055 1 98.38 89 PHE B N 1
ATOM 3108 C CA . PHE B 1 89 ? -15.398 18.594 -1.188 1 98.38 89 PHE B CA 1
ATOM 3109 C C . PHE B 1 89 ? -15.523 20.109 -1.056 1 98.38 89 PHE B C 1
ATOM 3111 O O . PHE B 1 89 ? -15.695 20.625 0.049 1 98.38 89 PHE B O 1
ATOM 3118 N N . TRP B 1 90 ? -15.438 20.812 -2.211 1 98.62 90 TRP B N 1
ATOM 3119 C CA . TRP B 1 90 ? -15.438 22.281 -2.111 1 98.62 90 TRP B CA 1
ATOM 3120 C C . TRP B 1 90 ? -16.094 22.906 -3.336 1 98.62 90 TRP B C 1
ATOM 3122 O O . TRP B 1 90 ? -16.25 22.25 -4.367 1 98.62 90 TRP B O 1
ATOM 3132 N N . VAL B 1 91 ? -16.484 24.078 -3.137 1 98.06 91 VAL B N 1
ATOM 3133 C CA . VAL B 1 91 ? -16.875 25.016 -4.191 1 98.06 91 VAL B CA 1
ATOM 3134 C C . VAL B 1 91 ? -16.078 26.312 -4.047 1 98.06 91 VAL B C 1
ATOM 3136 O O . VAL B 1 91 ? -15.883 26.797 -2.936 1 98.06 91 VAL B O 1
ATOM 3139 N N . SER B 1 92 ? -15.672 26.859 -5.172 1 97.81 92 SER B N 1
ATOM 3140 C CA . SER B 1 92 ? -14.883 28.078 -5.121 1 97.81 92 SER B CA 1
ATOM 3141 C C . SER B 1 92 ? -15.203 29 -6.297 1 97.81 92 SER B C 1
ATOM 3143 O O . SER B 1 92 ? -15.703 28.531 -7.328 1 97.81 92 SER B O 1
ATOM 3145 N N . GLY B 1 93 ? -14.969 30.234 -6.102 1 96.44 93 GLY B N 1
ATOM 3146 C CA . GLY B 1 93 ? -15.148 31.312 -7.055 1 96.44 93 GLY B CA 1
ATOM 3147 C C . GLY B 1 93 ? -14.586 32.625 -6.57 1 96.44 93 GLY B C 1
ATOM 3148 O O . GLY B 1 93 ? -13.68 32.656 -5.738 1 96.44 93 GLY B O 1
ATOM 3149 N N . ALA B 1 94 ? -15.062 33.688 -7.086 1 95.38 94 ALA B N 1
ATOM 3150 C CA . ALA B 1 94 ? -14.594 35.031 -6.715 1 95.38 94 ALA B CA 1
ATOM 3151 C C . ALA B 1 94 ? -14.859 35.312 -5.238 1 95.38 94 ALA B C 1
ATOM 3153 O O . ALA B 1 94 ? -14.125 36.094 -4.605 1 95.38 94 ALA B O 1
ATOM 3154 N N . PHE B 1 95 ? -15.805 34.688 -4.715 1 97 95 PHE B N 1
ATOM 3155 C CA . PHE B 1 95 ? -16.219 34.938 -3.336 1 97 95 PHE B CA 1
ATOM 3156 C C . PHE B 1 95 ? -15.281 34.219 -2.363 1 97 95 PHE B C 1
ATOM 3158 O O . PHE B 1 95 ? -15.344 34.469 -1.152 1 97 95 PHE B O 1
ATOM 3165 N N . GLY B 1 96 ? -14.477 33.375 -2.881 1 98.31 96 GLY B N 1
ATOM 3166 C CA . GLY B 1 96 ? -13.648 32.531 -2.02 1 98.31 96 GLY B CA 1
ATOM 3167 C C . GLY B 1 96 ? -13.922 31.047 -2.189 1 98.31 96 GLY B C 1
ATOM 3168 O O . GLY B 1 96 ? -14.242 30.594 -3.291 1 98.31 96 GLY B O 1
ATOM 3169 N N . LYS B 1 97 ? -13.617 30.328 -1.154 1 98.75 97 LYS B N 1
ATOM 3170 C CA . LYS B 1 97 ? -13.766 28.875 -1.212 1 98.75 97 LYS B CA 1
ATOM 3171 C C . LYS B 1 97 ? -14.43 28.328 0.052 1 98.75 97 LYS B C 1
ATOM 3173 O O . LYS B 1 97 ? -14.094 28.75 1.162 1 98.75 97 LYS B O 1
ATOM 3178 N N . VAL B 1 98 ? -15.391 27.438 -0.14 1 98.88 98 VAL B N 1
ATOM 3179 C CA . VAL B 1 98 ? -16.016 26.703 0.955 1 98.88 98 VAL B CA 1
ATOM 3180 C C . VAL B 1 98 ? -15.688 25.219 0.83 1 98.88 98 VAL B C 1
ATOM 3182 O O . VAL B 1 98 ? -15.938 24.609 -0.212 1 98.88 98 VAL B O 1
ATOM 3185 N N . THR B 1 99 ? -15.141 24.734 1.852 1 98.81 99 THR B N 1
ATOM 3186 C CA . THR B 1 99 ? -14.805 23.312 1.901 1 98.81 99 THR B CA 1
ATOM 3187 C C . THR B 1 99 ? -15.555 22.625 3.041 1 98.81 99 THR B C 1
ATOM 3189 O O . THR B 1 99 ? -15.648 23.172 4.145 1 98.81 99 THR B O 1
ATOM 3192 N N . LEU B 1 100 ? -16.094 21.469 2.832 1 98.69 100 LEU B N 1
ATOM 3193 C CA . LEU B 1 100 ? -16.734 20.656 3.859 1 98.69 100 LEU B CA 1
ATOM 3194 C C . LEU B 1 100 ? -16.219 19.219 3.842 1 98.69 100 LEU B C 1
ATOM 3196 O O . LEU B 1 100 ? -16.109 18.609 2.777 1 98.69 100 LEU B O 1
ATOM 3200 N N . GLY B 1 101 ? -15.859 18.703 4.973 1 97.75 101 GLY B N 1
ATOM 3201 C CA . GLY B 1 101 ? -15.359 17.344 5.141 1 97.75 101 GLY B CA 1
ATOM 3202 C C . GLY B 1 101 ? -14.219 17.25 6.141 1 97.75 101 GLY B C 1
ATOM 3203 O O . GLY B 1 101 ? -14.148 18.047 7.082 1 97.75 101 GLY B O 1
ATOM 3204 N N . GLU B 1 102 ? -13.461 16.203 6.02 1 94.56 102 GLU B N 1
ATOM 3205 C CA . GLU B 1 102 ? -12.234 16.109 6.801 1 94.56 102 GLU B CA 1
ATOM 3206 C C . GLU B 1 102 ? -11.172 17.078 6.285 1 94.56 102 GLU B C 1
ATOM 3208 O O . GLU B 1 102 ? -10.375 16.719 5.406 1 94.56 102 GLU B O 1
ATOM 3213 N N . THR B 1 103 ? -11.227 18.266 6.773 1 95.94 103 THR B N 1
ATOM 3214 C CA . THR B 1 103 ? -10.32 19.344 6.363 1 95.94 103 THR B CA 1
ATOM 3215 C C . THR B 1 103 ? -9.828 20.125 7.578 1 95.94 103 THR B C 1
ATOM 3217 O O . THR B 1 103 ? -10.367 19.984 8.68 1 95.94 103 THR B O 1
ATOM 3220 N N . ASP B 1 104 ? -8.789 20.891 7.316 1 96.38 104 ASP B N 1
ATOM 3221 C CA . ASP B 1 104 ? -8.273 21.719 8.391 1 96.38 104 ASP B CA 1
ATOM 3222 C C . ASP B 1 104 ? -9.258 22.844 8.734 1 96.38 104 ASP B C 1
ATOM 3224 O O . ASP B 1 104 ? -9.711 23.578 7.844 1 96.38 104 ASP B O 1
ATOM 3228 N N . GLY B 1 105 ? -9.531 22.938 10.047 1 97.75 105 GLY B N 1
ATOM 3229 C CA . GLY B 1 105 ? -10.203 24.156 10.469 1 97.75 105 GLY B CA 1
ATOM 3230 C C . GLY B 1 105 ? -9.336 25.391 10.305 1 97.75 105 GLY B C 1
ATOM 3231 O O . GLY B 1 105 ? -8.141 25.297 10.023 1 97.75 105 GLY B O 1
ATOM 3232 N N . ALA B 1 106 ? -9.977 26.5 10.516 1 98.88 106 ALA B N 1
ATOM 3233 C CA . ALA B 1 106 ? -9.32 27.766 10.234 1 98.88 106 ALA B CA 1
ATOM 3234 C C . ALA B 1 106 ? -8.039 27.922 11.055 1 98.88 106 ALA B C 1
ATOM 3236 O O . ALA B 1 106 ? -7.043 28.453 10.57 1 98.88 106 ALA B O 1
ATOM 3237 N N . TYR B 1 107 ? -8.062 27.547 12.359 1 98.12 107 TYR B N 1
ATOM 3238 C CA . TYR B 1 107 ? -6.887 27.562 13.227 1 98.12 107 TYR B CA 1
ATOM 3239 C C . TYR B 1 107 ? -5.742 26.766 12.609 1 98.12 107 TYR B C 1
ATOM 3241 O O . TYR B 1 107 ? -4.645 27.297 12.414 1 98.12 107 TYR B O 1
ATOM 3249 N N . ASP B 1 108 ? -6.012 25.562 12.281 1 96.62 108 ASP B N 1
ATOM 3250 C CA . ASP B 1 108 ? -5.02 24.672 11.688 1 96.62 108 ASP B CA 1
ATOM 3251 C C . ASP B 1 108 ? -4.594 25.156 10.305 1 96.62 108 ASP B C 1
ATOM 3253 O O . ASP B 1 108 ? -3.404 25.203 9.992 1 96.62 108 ASP B O 1
ATOM 3257 N N . TRP B 1 109 ? -5.512 25.594 9.516 1 98.38 109 TRP B N 1
ATOM 3258 C CA . TRP B 1 109 ? -5.289 26.094 8.156 1 98.38 109 TRP B CA 1
ATOM 3259 C C . TRP B 1 109 ? -4.336 27.281 8.164 1 98.38 109 TRP B C 1
ATOM 3261 O O . TRP B 1 109 ? -3.51 27.438 7.262 1 98.38 109 TRP B O 1
ATOM 3271 N N . ALA B 1 110 ? -4.375 28.062 9.094 1 98.81 110 ALA B N 1
ATOM 3272 C CA . ALA B 1 110 ? -3.654 29.344 9.109 1 98.81 110 ALA B CA 1
ATOM 3273 C C . ALA B 1 110 ? -2.223 29.156 9.602 1 98.81 110 ALA B C 1
ATOM 3275 O O . ALA B 1 110 ? -1.349 29.969 9.32 1 98.81 110 ALA B O 1
ATOM 3276 N N . LEU B 1 111 ? -2.006 28.125 10.352 1 98.62 111 LEU B N 1
ATOM 3277 C CA . LEU B 1 111 ? -0.716 27.969 11.016 1 98.62 111 LEU B CA 1
ATOM 3278 C C . LEU B 1 111 ? 0.15 26.953 10.281 1 98.62 111 LEU B C 1
ATOM 3280 O O . LEU B 1 111 ? -0.35 25.938 9.805 1 98.62 111 LEU B O 1
ATOM 3284 N N . SER B 1 112 ? 1.395 27.281 10.18 1 97.38 112 SER B N 1
ATOM 3285 C CA . SER B 1 112 ? 2.334 26.391 9.492 1 97.38 112 SER B CA 1
ATOM 3286 C C . SER B 1 112 ? 3.191 25.625 10.492 1 97.38 112 SER B C 1
ATOM 3288 O O . SER B 1 112 ? 3.641 26.172 11.492 1 97.38 112 SER B O 1
ATOM 3290 N N . GLU B 1 113 ? 3.445 24.391 10.188 1 96.5 113 GLU B N 1
ATOM 3291 C CA . GLU B 1 113 ? 4.254 23.516 11.039 1 96.5 113 GLU B CA 1
ATOM 3292 C C . GLU B 1 113 ? 5.738 23.844 10.906 1 96.5 113 GLU B C 1
ATOM 3294 O O . GLU B 1 113 ? 6.148 24.531 9.969 1 96.5 113 GLU B O 1
ATOM 3299 N N . ILE B 1 114 ? 6.543 23.281 11.789 1 98.25 114 ILE B N 1
ATOM 3300 C CA . ILE B 1 114 ? 7.957 23.625 11.852 1 98.25 114 ILE B CA 1
ATOM 3301 C C . ILE B 1 114 ? 8.789 22.547 11.172 1 98.25 114 ILE B C 1
ATOM 3303 O O . ILE B 1 114 ? 10.016 22.641 11.117 1 98.25 114 ILE B O 1
ATOM 3307 N N . TYR B 1 115 ? 8.188 21.547 10.719 1 97.75 115 TYR B N 1
ATOM 3308 C CA . TYR B 1 115 ? 8.891 20.359 10.219 1 97.75 115 TYR B CA 1
ATOM 3309 C C . TYR B 1 115 ? 9.141 20.469 8.727 1 97.75 115 TYR B C 1
ATOM 3311 O O . TYR B 1 115 ? 8.32 21.016 7.984 1 97.75 115 TYR B O 1
ATOM 3319 N N . THR B 1 116 ? 10.281 19.984 8.273 1 97.25 116 THR B N 1
ATOM 3320 C CA . THR B 1 116 ? 10.602 19.875 6.859 1 97.25 116 THR B CA 1
ATOM 3321 C C . THR B 1 116 ? 10.781 18.406 6.453 1 97.25 116 THR B C 1
ATOM 3323 O O . THR B 1 116 ? 11.023 17.547 7.305 1 97.25 116 THR B O 1
ATOM 3326 N N . GLY B 1 117 ? 10.57 18.141 5.215 1 96.44 117 GLY B N 1
ATOM 3327 C CA . GLY B 1 117 ? 10.836 16.812 4.68 1 96.44 117 GLY B CA 1
ATOM 3328 C C . GLY B 1 117 ? 9.852 15.773 5.164 1 96.44 117 GLY B C 1
ATOM 3329 O O . GLY B 1 117 ? 8.82 16.109 5.742 1 96.44 117 GLY B O 1
ATOM 3330 N N . THR B 1 118 ? 10.109 14.547 4.781 1 95.81 118 THR B N 1
ATOM 3331 C CA . THR B 1 118 ? 9.273 13.406 5.145 1 95.81 118 THR B CA 1
ATOM 3332 C C . THR B 1 118 ? 10.125 12.18 5.43 1 95.81 118 THR B C 1
ATOM 3334 O O . THR B 1 118 ? 11.328 12.172 5.156 1 95.81 118 THR B O 1
ATOM 3337 N N . SER B 1 119 ? 9.562 11.242 6.172 1 94.81 119 SER B N 1
ATOM 3338 C CA . SER B 1 119 ? 10.141 9.922 6.426 1 94.81 119 SER B CA 1
ATOM 3339 C C . SER B 1 119 ? 9.07 8.844 6.473 1 94.81 119 SER B C 1
ATOM 3341 O O . SER B 1 119 ? 7.875 9.148 6.535 1 94.81 119 SER B O 1
ATOM 3343 N N . ILE B 1 120 ? 9.445 7.625 6.418 1 90.88 120 ILE B N 1
ATOM 3344 C CA . ILE B 1 120 ? 8.5 6.527 6.227 1 90.88 120 ILE B CA 1
ATOM 3345 C C . ILE B 1 120 ? 7.594 6.41 7.445 1 90.88 120 ILE B C 1
ATOM 3347 O O . ILE B 1 120 ? 6.418 6.051 7.32 1 90.88 120 ILE B O 1
ATOM 3351 N N . PHE B 1 121 ? 8.211 6.754 8.625 1 87.94 121 PHE B N 1
ATOM 3352 C CA . PHE B 1 121 ? 7.398 6.645 9.828 1 87.94 121 PHE B CA 1
ATOM 3353 C C . PHE B 1 121 ? 7.281 7.996 10.531 1 87.94 121 PHE B C 1
ATOM 3355 O O . PHE B 1 121 ? 7 8.055 11.727 1 87.94 121 PHE B O 1
ATOM 3362 N N . ASP B 1 122 ? 7.613 9.039 9.883 1 90.25 122 ASP B N 1
ATOM 3363 C CA . ASP B 1 122 ? 7.488 10.422 10.328 1 90.25 122 ASP B CA 1
ATOM 3364 C C . ASP B 1 122 ? 8.141 10.617 11.695 1 90.25 122 ASP B C 1
ATOM 3366 O O . ASP B 1 122 ? 7.633 11.375 12.523 1 90.25 122 ASP B O 1
ATOM 3370 N N . ASP B 1 123 ? 9.25 9.93 11.938 1 90.56 123 ASP B N 1
ATOM 3371 C CA . ASP B 1 123 ? 9.922 9.969 13.234 1 90.56 123 ASP B CA 1
ATOM 3372 C C . ASP B 1 123 ? 10.297 11.398 13.625 1 90.56 123 ASP B C 1
ATOM 3374 O O . ASP B 1 123 ? 10.148 11.797 14.781 1 90.56 123 ASP B O 1
ATOM 3378 N N . HIS B 1 124 ? 10.742 12.148 12.672 1 94.56 124 HIS B N 1
ATOM 3379 C CA . HIS B 1 124 ? 11.297 13.477 12.914 1 94.56 124 HIS B CA 1
ATOM 3380 C C . HIS B 1 124 ? 10.203 14.461 13.328 1 94.56 124 HIS B C 1
ATOM 3382 O O . HIS B 1 124 ? 10.5 15.539 13.844 1 94.56 124 HIS B O 1
ATOM 3388 N N . SER B 1 125 ? 8.969 14.086 13.047 1 93.31 125 SER B N 1
ATOM 3389 C CA . SER B 1 125 ? 7.902 15.055 13.289 1 93.31 125 SER B CA 1
ATOM 3390 C C . SER B 1 125 ? 6.836 14.477 14.211 1 93.31 125 SER B C 1
ATOM 3392 O O . SER B 1 125 ? 5.734 15.023 14.32 1 93.31 125 SER B O 1
ATOM 3394 N N . THR B 1 126 ? 7.117 13.336 14.867 1 89.06 126 THR B N 1
ATOM 3395 C CA . THR B 1 126 ? 6.141 12.75 15.773 1 89.06 126 THR B CA 1
ATOM 3396 C C . THR B 1 126 ? 6.777 12.43 17.125 1 89.06 126 THR B C 1
ATOM 3398 O O . THR B 1 126 ? 6.27 11.602 17.875 1 89.06 126 THR B O 1
ATOM 3401 N N . HIS B 1 127 ? 7.953 13.023 17.391 1 88.06 127 HIS B N 1
ATOM 3402 C CA . HIS B 1 127 ? 8.539 12.898 18.719 1 88.06 127 HIS B CA 1
ATOM 3403 C C . HIS B 1 127 ? 7.645 13.516 19.781 1 88.06 127 HIS B C 1
ATOM 3405 O O . HIS B 1 127 ? 6.688 14.227 19.453 1 88.06 127 HIS B O 1
ATOM 3411 N N . ALA B 1 128 ? 7.988 13.352 21.016 1 85.44 128 ALA B N 1
ATOM 3412 C CA . ALA B 1 128 ? 7.102 13.664 22.125 1 85.44 128 ALA B CA 1
ATOM 3413 C C . ALA B 1 128 ? 6.832 15.164 22.203 1 85.44 128 ALA B C 1
ATOM 3415 O O . ALA B 1 128 ? 5.832 15.594 22.781 1 85.44 128 ALA B O 1
ATOM 3416 N N . GLY B 1 129 ? 7.688 15.961 21.641 1 89.25 129 GLY B N 1
ATOM 3417 C CA . GLY B 1 129 ? 7.504 17.406 21.641 1 89.25 129 GLY B CA 1
ATOM 3418 C C . GLY B 1 129 ? 6.895 17.938 20.359 1 89.25 129 GLY B C 1
ATOM 3419 O O . GLY B 1 129 ? 6.883 19.141 20.125 1 89.25 129 GLY B O 1
ATOM 3420 N N . ALA B 1 130 ? 6.469 17.047 19.531 1 90.38 130 ALA B N 1
ATOM 3421 C CA . ALA B 1 130 ? 5.93 17.484 18.234 1 90.38 130 ALA B CA 1
ATOM 3422 C C . ALA B 1 130 ? 4.488 17.953 18.375 1 90.38 130 ALA B C 1
ATOM 3424 O O . ALA B 1 130 ? 3.734 17.438 19.203 1 90.38 130 ALA B O 1
ATOM 3425 N N . TYR B 1 131 ? 4.152 18.953 17.609 1 90.69 131 TYR B N 1
ATOM 3426 C CA . TYR B 1 131 ? 2.787 19.453 17.5 1 90.69 131 TYR B CA 1
ATOM 3427 C C . TYR B 1 131 ? 2.5 19.953 16.094 1 90.69 131 TYR B C 1
ATOM 3429 O O . TYR B 1 131 ? 3.34 20.609 15.477 1 90.69 131 TYR B O 1
ATOM 3437 N N . TRP B 1 132 ? 1.289 19.672 15.57 1 93.06 132 TRP B N 1
ATOM 3438 C CA . TRP B 1 132 ? 0.996 19.906 14.156 1 93.06 132 TRP B CA 1
ATOM 3439 C C . TRP B 1 132 ? -0.085 20.969 13.992 1 93.06 132 TRP B C 1
ATOM 3441 O O . TRP B 1 132 ? -0.619 21.156 12.898 1 93.06 132 TRP B O 1
ATOM 3451 N N . PHE B 1 133 ? -0.52 21.609 15.062 1 93.12 133 PHE B N 1
ATOM 3452 C CA . PHE B 1 133 ? -1.515 22.672 15.102 1 93.12 133 PHE B CA 1
ATOM 3453 C C . PHE B 1 133 ? -2.893 22.141 14.727 1 93.12 133 PHE B C 1
ATOM 3455 O O . PHE B 1 133 ? -3.695 22.859 14.125 1 93.12 133 PHE B O 1
ATOM 3462 N N . THR B 1 134 ? -3.174 20.906 15.047 1 89.88 134 THR B N 1
ATOM 3463 C CA . THR B 1 134 ? -4.473 20.312 14.758 1 89.88 134 THR B CA 1
ATOM 3464 C C . THR B 1 134 ? -5.559 20.922 15.641 1 89.88 134 THR B C 1
ATOM 3466 O O . THR B 1 134 ? -6.727 20.969 15.25 1 89.88 134 THR B O 1
ATOM 3469 N N . GLY B 1 135 ? -5.164 21.359 16.828 1 88.88 135 GLY B N 1
ATOM 3470 C CA . GLY B 1 135 ? -6.117 21.906 17.781 1 88.88 135 GLY B CA 1
ATOM 3471 C C . GLY B 1 135 ? -7.25 20.938 18.109 1 88.88 135 GLY B C 1
ATOM 3472 O O . GLY B 1 135 ? -7.004 19.797 18.484 1 88.88 135 GLY B O 1
ATOM 3473 N N . LEU B 1 136 ? -8.445 21.438 17.859 1 84.19 136 LEU B N 1
ATOM 3474 C CA . LEU B 1 136 ? -9.625 20.656 18.219 1 84.19 136 LEU B CA 1
ATOM 3475 C C . LEU B 1 136 ? -10.242 20 16.984 1 84.19 136 LEU B C 1
ATOM 3477 O O . LEU B 1 136 ? -11.328 19.422 17.062 1 84.19 136 LEU B O 1
ATOM 3481 N N . ASP B 1 137 ? -9.562 20.141 15.836 1 86.88 137 ASP B N 1
ATOM 3482 C CA . ASP B 1 137 ? -10.086 19.5 14.641 1 86.88 137 ASP B CA 1
ATOM 3483 C C . ASP B 1 137 ? -10.281 18 14.852 1 86.88 137 ASP B C 1
ATOM 3485 O O . ASP B 1 137 ? -9.391 17.328 15.383 1 86.88 137 ASP B O 1
ATOM 3489 N N . GLY B 1 138 ? -11.445 17.484 14.445 1 82.69 138 GLY B N 1
ATOM 3490 C CA . GLY B 1 138 ? -11.734 16.062 14.547 1 82.69 138 GLY B CA 1
ATOM 3491 C C . GLY B 1 138 ? -12.203 15.648 15.93 1 82.69 138 GLY B C 1
ATOM 3492 O O . GLY B 1 138 ? -12.289 14.453 16.234 1 82.69 138 GLY B O 1
ATOM 3493 N N . ALA B 1 139 ? -12.398 16.562 16.781 1 78.88 139 ALA B N 1
ATOM 3494 C CA . ALA B 1 139 ? -12.875 16.25 18.125 1 78.88 139 ALA B CA 1
ATOM 3495 C C . ALA B 1 139 ? -14.242 15.562 18.062 1 78.88 139 ALA B C 1
ATOM 3497 O O . ALA B 1 139 ? -14.602 14.805 18.969 1 78.88 139 ALA B O 1
ATOM 3498 N N . TYR B 1 140 ? -14.945 15.914 16.953 1 81.25 140 TYR B N 1
ATOM 3499 C CA . TYR B 1 140 ? -16.25 15.281 16.766 1 81.25 140 TYR B CA 1
ATOM 3500 C C . TYR B 1 140 ? -16.219 14.32 15.578 1 81.25 140 TYR B C 1
ATOM 3502 O O . TYR B 1 140 ? -15.445 13.367 15.57 1 81.25 140 TYR B O 1
ATOM 3510 N N . ASP B 1 141 ? -17.109 14.5 14.641 1 79.69 141 ASP B N 1
ATOM 3511 C CA . ASP B 1 141 ? -17.203 13.523 13.562 1 79.69 141 ASP B CA 1
ATOM 3512 C C . ASP B 1 141 ? -16.25 13.875 12.414 1 79.69 141 ASP B C 1
ATOM 3514 O O . ASP B 1 141 ? -16.359 13.328 11.32 1 79.69 141 ASP B O 1
ATOM 3518 N N . ASN B 1 142 ? -15.43 14.859 12.617 1 86.81 142 ASN B N 1
ATOM 3519 C CA . ASN B 1 142 ? -14.375 15.258 11.688 1 86.81 142 ASN B CA 1
ATOM 3520 C C . ASN B 1 142 ? -14.945 15.891 10.422 1 86.81 142 ASN B C 1
ATOM 3522 O O . ASN B 1 142 ? -14.289 15.906 9.383 1 86.81 142 ASN B O 1
ATOM 3526 N N . GLN B 1 143 ? -16.219 16.328 10.492 1 91.12 143 GLN B N 1
ATOM 3527 C CA . GLN B 1 143 ? -16.828 17.156 9.453 1 91.12 143 GLN B CA 1
ATOM 3528 C C . GLN B 1 143 ? -16.672 18.641 9.773 1 91.12 143 GLN B C 1
ATOM 3530 O O . GLN B 1 143 ? -17.406 19.172 10.609 1 91.12 143 GLN B O 1
ATOM 3535 N N . ILE B 1 144 ? -15.766 19.281 9.07 1 95.75 144 ILE B N 1
ATOM 3536 C CA . ILE B 1 144 ? -15.469 20.688 9.266 1 95.75 144 ILE B CA 1
ATOM 3537 C C . ILE B 1 144 ? -15.883 21.484 8.031 1 95.75 144 ILE B C 1
ATOM 3539 O O . ILE B 1 144 ? -15.578 21.094 6.902 1 95.75 144 ILE B O 1
ATOM 3543 N N . ILE B 1 145 ? -16.688 22.516 8.258 1 98.38 145 ILE B N 1
ATOM 3544 C CA . ILE B 1 145 ? -16.922 23.469 7.188 1 98.38 145 ILE B CA 1
ATOM 3545 C C . ILE B 1 145 ? -15.961 24.656 7.344 1 98.38 145 ILE B C 1
ATOM 3547 O O . ILE B 1 145 ? -15.805 25.188 8.445 1 98.38 145 ILE B O 1
ATOM 3551 N N . ARG B 1 146 ? -15.266 25.047 6.277 1 98.88 146 ARG B N 1
ATOM 3552 C CA . ARG B 1 146 ? -14.336 26.172 6.301 1 98.88 146 ARG B CA 1
ATOM 3553 C C . ARG B 1 146 ? -14.57 27.109 5.121 1 98.88 146 ARG B C 1
ATOM 3555 O O . ARG B 1 146 ? -14.695 26.656 3.979 1 98.88 146 ARG B O 1
ATOM 3562 N N . TYR B 1 147 ? -14.688 28.344 5.426 1 98.88 147 TYR B N 1
ATOM 3563 C CA . TYR B 1 147 ? -14.633 29.391 4.414 1 98.88 147 TYR B CA 1
ATOM 3564 C C . TYR B 1 147 ? -13.281 30.094 4.434 1 98.88 147 TYR B C 1
ATOM 3566 O O . TYR B 1 147 ? -12.773 30.438 5.504 1 98.88 147 TYR B O 1
ATOM 3574 N N . GLU B 1 148 ? -12.75 30.281 3.275 1 98.88 148 GLU B N 1
ATOM 3575 C CA . GLU B 1 148 ? -11.484 31 3.184 1 98.88 148 GLU B CA 1
ATOM 3576 C C . GLU B 1 148 ? -11.5 32 2.041 1 98.88 148 GLU B C 1
ATOM 3578 O O . GLU B 1 148 ? -12.195 31.812 1.043 1 98.88 148 GLU B O 1
ATOM 3583 N N . TYR B 1 149 ? -10.758 33.062 2.236 1 98.75 149 TYR B N 1
ATOM 3584 C CA . TYR B 1 149 ? -10.633 34.125 1.257 1 98.75 149 TYR B CA 1
ATOM 3585 C C . TYR B 1 149 ? -9.219 34.688 1.25 1 98.75 149 TYR B C 1
ATOM 3587 O O . TYR B 1 149 ? -8.625 34.906 2.309 1 98.75 149 TYR B O 1
ATOM 3595 N N . SER B 1 150 ? -8.75 34.906 0.052 1 97.75 150 SER B N 1
ATOM 3596 C CA . SER B 1 150 ? -7.426 35.5 -0.103 1 97.75 150 SER B CA 1
ATOM 3597 C C . SER B 1 150 ? -7.5 36.875 -0.764 1 97.75 150 SER B C 1
ATOM 3599 O O . SER B 1 150 ? -8.305 37.094 -1.673 1 97.75 150 SER B O 1
ATOM 3601 N N . PHE B 1 151 ? -6.656 37.781 -0.303 1 97.12 151 PHE B N 1
ATOM 3602 C CA . PHE B 1 151 ? -6.555 39.125 -0.848 1 97.12 151 PHE B CA 1
ATOM 3603 C C . PHE B 1 151 ? -5.141 39.656 -0.691 1 97.12 151 PHE B C 1
ATOM 3605 O O . PHE B 1 151 ? -4.688 39.938 0.427 1 97.12 151 PHE B O 1
ATOM 3612 N N . GLY B 1 152 ? -4.516 39.938 -1.855 1 96.44 152 GLY B N 1
ATOM 3613 C CA . GLY B 1 152 ? -3.111 40.312 -1.822 1 96.44 152 GLY B CA 1
ATOM 3614 C C . GLY B 1 152 ? -2.223 39.25 -1.207 1 96.44 152 GLY B C 1
ATOM 3615 O O . GLY B 1 152 ? -2.262 38.094 -1.616 1 96.44 152 GLY B O 1
ATOM 3616 N N . ASP B 1 153 ? -1.486 39.688 -0.205 1 97.44 153 ASP B N 1
ATOM 3617 C CA . ASP B 1 153 ? -0.542 38.812 0.457 1 97.44 153 ASP B CA 1
ATOM 3618 C C . ASP B 1 153 ? -1.162 38.156 1.702 1 97.44 153 ASP B C 1
ATOM 3620 O O . ASP B 1 153 ? -0.478 37.5 2.463 1 97.44 153 ASP B O 1
ATOM 3624 N N . PHE B 1 154 ? -2.477 38.438 1.881 1 98.5 154 PHE B N 1
ATOM 3625 C CA . PHE B 1 154 ? -3.158 37.969 3.084 1 98.5 154 PHE B CA 1
ATOM 3626 C C . PHE B 1 154 ? -4.238 36.938 2.736 1 98.5 154 PHE B C 1
ATOM 3628 O O . PHE B 1 154 ? -4.75 36.938 1.615 1 98.5 154 PHE B O 1
ATOM 3635 N N . ALA B 1 155 ? -4.52 36.094 3.639 1 98.75 155 ALA B N 1
ATOM 3636 C CA . ALA B 1 155 ? -5.688 35.219 3.578 1 98.75 155 ALA B CA 1
ATOM 3637 C C . ALA B 1 155 ? -6.324 35.062 4.953 1 98.75 155 ALA B C 1
ATOM 3639 O O . ALA B 1 155 ? -5.633 35.094 5.977 1 98.75 155 ALA B O 1
ATOM 3640 N N . VAL B 1 156 ? -7.633 34.906 4.992 1 98.88 156 VAL B N 1
ATOM 3641 C CA . VAL B 1 156 ? -8.383 34.719 6.227 1 98.88 156 VAL B CA 1
ATOM 3642 C C . VAL B 1 156 ? -9.32 33.5 6.062 1 98.88 156 VAL B C 1
ATOM 3644 O O . VAL B 1 156 ? -9.695 33.156 4.945 1 98.88 156 VAL B O 1
ATOM 3647 N N . ALA B 1 157 ? -9.656 32.875 7.172 1 98.94 157 ALA B N 1
ATOM 3648 C CA . ALA B 1 157 ? -10.609 31.766 7.152 1 98.94 157 ALA B CA 1
ATOM 3649 C C . ALA B 1 157 ? -11.422 31.719 8.438 1 98.94 157 ALA B C 1
ATOM 3651 O O . ALA B 1 157 ? -10.977 32.188 9.484 1 98.94 157 ALA B O 1
ATOM 3652 N N . ILE B 1 158 ? -12.641 31.219 8.344 1 98.94 158 ILE B N 1
ATOM 3653 C CA . ILE B 1 158 ? -13.477 30.828 9.469 1 98.94 158 ILE B CA 1
ATOM 3654 C C . ILE B 1 158 ? -13.961 29.391 9.273 1 98.94 158 ILE B C 1
ATOM 3656 O O . ILE B 1 158 ? -14.094 28.922 8.141 1 98.94 158 ILE B O 1
ATOM 3660 N N . SER B 1 159 ? -14.133 28.672 10.367 1 98.81 159 SER B N 1
ATOM 3661 C CA . SER B 1 159 ? -14.602 27.297 10.234 1 98.81 159 SER B CA 1
ATOM 3662 C C . SER B 1 159 ? -15.414 26.859 11.453 1 98.81 159 SER B C 1
ATOM 3664 O O . SER B 1 159 ? -15.406 27.547 12.477 1 98.81 159 SER B O 1
ATOM 3666 N N . ALA B 1 160 ? -16.141 25.766 11.266 1 97.69 160 ALA B N 1
ATOM 3667 C CA . ALA B 1 160 ? -16.938 25.188 12.344 1 97.69 160 ALA B CA 1
ATOM 3668 C C . ALA B 1 160 ? -16.984 23.672 12.234 1 97.69 160 ALA B C 1
ATOM 3670 O O . ALA B 1 160 ? -17 23.125 11.125 1 97.69 160 ALA B O 1
ATOM 3671 N N . GLU B 1 161 ? -16.938 23.031 13.336 1 91.38 161 GLU B N 1
ATOM 3672 C CA . GLU B 1 161 ? -17.234 21.609 13.477 1 91.38 161 GLU B CA 1
ATOM 3673 C C . GLU B 1 161 ? -18.344 21.375 14.484 1 91.38 161 GLU B C 1
ATOM 3675 O O . GLU B 1 161 ? -18.219 21.734 15.656 1 91.38 161 GLU B O 1
ATOM 3680 N N . GLN B 1 162 ? -19.391 20.734 14.047 1 90.06 162 GLN B N 1
ATOM 3681 C CA . GLN B 1 162 ? -20.578 20.594 14.883 1 90.06 162 GLN B CA 1
ATOM 3682 C C . GLN B 1 162 ? -20.484 19.344 15.758 1 90.06 162 GLN B C 1
ATOM 3684 O O . GLN B 1 162 ? -19.922 18.344 15.344 1 90.06 162 GLN B O 1
ATOM 3689 N N . ASP B 1 163 ? -21.016 19.5 16.938 1 80 163 ASP B N 1
ATOM 3690 C CA . ASP B 1 163 ? -21.156 18.359 17.828 1 80 163 ASP B CA 1
ATOM 3691 C C . ASP B 1 163 ? -22.062 17.297 17.219 1 80 163 ASP B C 1
ATOM 3693 O O . ASP B 1 163 ? -23.188 17.594 16.812 1 80 163 ASP B O 1
ATOM 3697 N N . ASP B 1 164 ? -21.531 16.078 17.125 1 71.88 164 ASP B N 1
ATOM 3698 C CA . ASP B 1 164 ? -22.297 15.016 16.5 1 71.88 164 ASP B CA 1
ATOM 3699 C C . ASP B 1 164 ? -23.156 14.273 17.516 1 71.88 164 ASP B C 1
ATOM 3701 O O . ASP B 1 164 ? -23.828 13.305 17.188 1 71.88 164 ASP B O 1
ATOM 3705 N N . GLY B 1 165 ? -23.188 14.766 18.656 1 68.56 165 GLY B N 1
ATOM 3706 C CA . GLY B 1 165 ? -24 14.172 19.719 1 68.56 165 GLY B CA 1
ATOM 3707 C C . GLY B 1 165 ? -23.375 12.922 20.312 1 68.56 165 GLY B C 1
ATOM 3708 O O . GLY B 1 165 ? -23.953 12.297 21.203 1 68.56 165 GLY B O 1
ATOM 3709 N N . ARG B 1 166 ? -22.219 12.477 19.75 1 60.09 166 ARG B N 1
ATOM 3710 C CA . ARG B 1 166 ? -21.609 11.266 20.281 1 60.09 166 ARG B CA 1
ATOM 3711 C C . ARG B 1 166 ? -20.812 11.57 21.547 1 60.09 166 ARG B C 1
ATOM 3713 O O . ARG B 1 166 ? -20.297 12.672 21.719 1 60.09 166 ARG B O 1
ATOM 3720 N N . THR B 1 167 ? -20.875 10.547 22.531 1 53.88 167 THR B N 1
ATOM 3721 C CA . THR B 1 167 ? -20.047 10.648 23.719 1 53.88 167 THR B CA 1
ATOM 3722 C C . THR B 1 167 ? -18.562 10.461 23.359 1 53.88 167 THR B C 1
ATOM 3724 O O . THR B 1 167 ? -18.203 9.469 22.719 1 53.88 167 THR B O 1
ATOM 3727 N N . VAL B 1 168 ? -17.859 11.531 23.344 1 50.91 168 VAL B N 1
ATOM 3728 C CA . VAL B 1 168 ? -16.438 11.375 23.078 1 50.91 168 VAL B CA 1
ATOM 3729 C C . VAL B 1 168 ? -15.727 10.93 24.359 1 50.91 168 VAL B C 1
ATOM 3731 O O . VAL B 1 168 ? -15.945 11.508 25.422 1 50.91 168 VAL B O 1
ATOM 3734 N N . THR B 1 169 ? -15.438 9.578 24.484 1 50.12 169 THR B N 1
ATOM 3735 C CA . THR B 1 169 ? -14.602 9.148 25.594 1 50.12 169 THR B CA 1
ATOM 3736 C C . THR B 1 169 ? -13.125 9.438 25.312 1 50.12 169 THR B C 1
ATOM 3738 O O . THR B 1 169 ? -12.711 9.492 24.141 1 50.12 169 THR B O 1
ATOM 3741 N N . ALA B 1 170 ? -12.461 9.867 26.344 1 49.06 170 ALA B N 1
ATOM 3742 C CA . ALA B 1 170 ? -11.039 10.188 26.297 1 49.06 170 ALA B CA 1
ATOM 3743 C C . ALA B 1 170 ? -10.266 9.141 25.484 1 49.06 170 ALA B C 1
ATOM 3745 O O . ALA B 1 170 ? -9.312 9.477 24.781 1 49.06 170 ALA B O 1
ATOM 3746 N N . SER B 1 171 ? -10.633 7.949 25.781 1 47.38 171 SER B N 1
ATOM 3747 C CA . SER B 1 171 ? -9.914 6.84 25.156 1 47.38 171 SER B CA 1
ATOM 3748 C C . SER B 1 171 ? -10.125 6.824 23.641 1 47.38 171 SER B C 1
ATOM 3750 O O . SER B 1 171 ? -9.328 6.242 22.906 1 47.38 171 SER B O 1
ATOM 3752 N N . SER B 1 172 ? -11.227 7.441 23.359 1 45.97 172 SER B N 1
ATOM 3753 C CA . SER B 1 172 ? -11.633 7.324 21.953 1 45.97 172 SER B CA 1
ATOM 3754 C C . SER B 1 172 ? -11.117 8.5 21.125 1 45.97 172 SER B C 1
ATOM 3756 O O . SER B 1 172 ? -11.102 8.445 19.906 1 45.97 172 SER B O 1
ATOM 3758 N N . ALA B 1 173 ? -10.859 9.57 21.875 1 43.88 173 ALA B N 1
ATOM 3759 C CA . ALA B 1 173 ? -10.414 10.75 21.141 1 43.88 173 ALA B CA 1
ATOM 3760 C C . ALA B 1 173 ? -8.93 10.648 20.797 1 43.88 173 ALA B C 1
ATOM 3762 O O . ALA B 1 173 ? -8.094 10.391 21.656 1 43.88 173 ALA B O 1
ATOM 3763 N N . THR B 1 174 ? -8.555 10.156 19.672 1 44.94 174 THR B N 1
ATOM 3764 C CA . THR B 1 174 ? -7.168 10.203 19.234 1 44.94 174 THR B CA 1
ATOM 3765 C C . THR B 1 174 ? -6.871 11.516 18.516 1 44.94 174 THR B C 1
ATOM 3767 O O . THR B 1 174 ? -7.289 11.711 17.359 1 44.94 174 THR B O 1
ATOM 3770 N N . ILE B 1 175 ? -7.012 12.633 19.391 1 44.44 175 ILE B N 1
ATOM 3771 C CA . ILE B 1 175 ? -6.5 13.852 18.781 1 44.44 175 ILE B CA 1
ATOM 3772 C C . ILE B 1 175 ? -5.008 13.695 18.484 1 44.44 175 ILE B C 1
ATOM 3774 O O . ILE B 1 175 ? -4.199 13.586 19.406 1 44.44 175 ILE B O 1
ATOM 3778 N N . SER B 1 176 ? -4.75 13.406 17.312 1 43.75 176 SER B N 1
ATOM 3779 C CA . SER B 1 176 ? -3.359 13.227 16.906 1 43.75 176 SER B CA 1
ATOM 3780 C C . SER B 1 176 ? -2.5 14.406 17.344 1 43.75 176 SER B C 1
ATOM 3782 O O . SER B 1 176 ? -2.895 15.562 17.156 1 43.75 176 SER B O 1
ATOM 3784 N N . GLY B 1 177 ? -1.452 14.203 18.031 1 45.91 177 GLY B N 1
ATOM 3785 C CA . GLY B 1 177 ? -0.438 15.18 18.406 1 45.91 177 GLY B CA 1
ATOM 3786 C C . GLY B 1 177 ? -0.665 15.781 19.766 1 45.91 177 GLY B C 1
ATOM 3787 O O . GLY B 1 177 ? 0.121 16.625 20.219 1 45.91 177 GLY B O 1
ATOM 3788 N N . VAL B 1 178 ? -1.862 15.688 20.328 1 50.84 178 VAL B N 1
ATOM 3789 C CA . VAL B 1 178 ? -2.09 16.203 21.672 1 50.84 178 VAL B CA 1
ATOM 3790 C C . VAL B 1 178 ? -1.898 15.078 22.688 1 50.84 178 VAL B C 1
ATOM 3792 O O . VAL B 1 178 ? -2.441 13.977 22.531 1 50.84 178 VAL B O 1
ATOM 3795 N N . PRO B 1 179 ? -0.923 15.312 23.672 1 51.69 179 PRO B N 1
ATOM 3796 C CA . PRO B 1 179 ? -0.743 14.281 24.703 1 51.69 179 PRO B CA 1
ATOM 3797 C C . PRO B 1 179 ? -2.068 13.703 25.203 1 51.69 179 PRO B C 1
ATOM 3799 O O . PRO B 1 179 ? -3.035 14.445 25.375 1 51.69 179 PRO B O 1
ATOM 3802 N N . VAL B 1 180 ? -2.148 12.352 25.188 1 50.59 180 VAL B N 1
ATOM 3803 C CA . VAL B 1 180 ? -3.318 11.57 25.578 1 50.59 180 VAL B CA 1
ATOM 3804 C C . VAL B 1 180 ? -3.906 12.133 26.875 1 50.59 180 VAL B C 1
ATOM 3806 O O . VAL B 1 180 ? -5.129 12.18 27.031 1 50.59 180 VAL B O 1
ATOM 3809 N N . THR B 1 181 ? -3.053 12.508 27.703 1 49.78 181 THR B N 1
ATOM 3810 C CA . THR B 1 181 ? -3.527 13.047 28.969 1 49.78 181 THR B CA 1
ATOM 3811 C C . THR B 1 181 ? -4.395 14.281 28.734 1 49.78 181 THR B C 1
ATOM 3813 O O . THR B 1 181 ? -5.398 14.477 29.422 1 49.78 181 THR B O 1
ATOM 3816 N N . THR B 1 182 ? -3.99 15.062 27.797 1 51.5 182 THR B N 1
ATOM 3817 C CA . THR B 1 182 ? -4.758 16.266 27.5 1 51.5 182 THR B CA 1
ATOM 3818 C C . THR B 1 182 ? -6.086 15.914 26.828 1 51.5 182 THR B C 1
ATOM 3820 O O . THR B 1 182 ? -7.125 16.5 27.156 1 51.5 182 THR B O 1
ATOM 3823 N N . ILE B 1 183 ? -5.945 14.961 25.969 1 53.28 183 ILE B N 1
ATOM 3824 C CA . ILE B 1 183 ? -7.156 14.508 25.297 1 53.28 183 ILE B CA 1
ATOM 3825 C C . ILE B 1 183 ? -8.156 13.977 26.312 1 53.28 183 ILE B C 1
ATOM 3827 O O . ILE B 1 183 ? -9.344 14.297 26.266 1 53.28 183 ILE B O 1
ATOM 3831 N N . ARG B 1 184 ? -7.621 13.125 27.188 1 50.38 184 ARG B N 1
ATOM 3832 C CA . ARG B 1 184 ? -8.453 12.562 28.234 1 50.38 184 ARG B CA 1
ATOM 3833 C C . ARG B 1 184 ? -9.125 13.664 29.047 1 50.38 184 ARG B C 1
ATOM 3835 O O . ARG B 1 184 ? -10.289 13.531 29.453 1 50.38 184 ARG B O 1
ATOM 3842 N N . THR B 1 185 ? -8.375 14.539 29.359 1 49.88 185 THR B N 1
ATOM 3843 C CA . THR B 1 185 ? -8.953 15.617 30.156 1 49.88 185 THR B CA 1
ATOM 3844 C C . THR B 1 185 ? -10.086 16.312 29.391 1 49.88 185 THR B C 1
ATOM 3846 O O . THR B 1 185 ? -11.07 16.734 30 1 49.88 185 THR B O 1
ATOM 3849 N N . ILE B 1 186 ? -9.867 16.344 28.141 1 49.5 186 ILE B N 1
ATOM 3850 C CA . ILE B 1 186 ? -10.867 17.016 27.312 1 49.5 186 ILE B CA 1
ATOM 3851 C C . ILE B 1 186 ? -12.125 16.141 27.219 1 49.5 186 ILE B C 1
ATOM 3853 O O . ILE B 1 186 ? -13.242 16.656 27.359 1 49.5 186 ILE B O 1
ATOM 3857 N N . PHE B 1 187 ? -11.898 14.891 26.938 1 51 187 PHE B N 1
ATOM 3858 C CA . PHE B 1 187 ? -13.023 14.078 26.484 1 51 187 PHE B CA 1
ATOM 3859 C C . PHE B 1 187 ? -13.516 13.172 27.594 1 51 187 PHE B C 1
ATOM 3861 O O . PHE B 1 187 ? -14.609 12.609 27.516 1 51 187 PHE B O 1
ATOM 3868 N N . ASN B 1 188 ? -12.68 12.742 28.453 1 46.66 188 ASN B N 1
ATOM 3869 C CA . ASN B 1 188 ? -13.148 11.773 29.438 1 46.66 188 ASN B CA 1
ATOM 3870 C C . ASN B 1 188 ? -14.312 12.32 30.266 1 46.66 188 ASN B C 1
ATOM 3872 O O . ASN B 1 188 ? -14.711 11.719 31.25 1 46.66 188 ASN B O 1
ATOM 3876 N N . SER B 1 189 ? -14.531 13.555 30.125 1 45.34 189 SER B N 1
ATOM 3877 C CA . SER B 1 189 ? -15.438 13.781 31.25 1 45.34 189 SER B CA 1
ATOM 3878 C C . SER B 1 189 ? -16.828 13.25 30.953 1 45.34 189 SER B C 1
ATOM 3880 O O . SER B 1 189 ? -17.797 13.617 31.625 1 45.34 189 SER B O 1
ATOM 3882 N N . GLY B 1 190 ? -17.047 12.18 30.234 1 46.41 190 GLY B N 1
ATOM 3883 C CA . GLY B 1 190 ? -18.391 11.633 30.156 1 46.41 190 GLY B CA 1
ATOM 3884 C C . GLY B 1 190 ? -19.422 12.633 29.641 1 46.41 190 GLY B C 1
ATOM 3885 O O . GLY B 1 190 ? -20.609 12.484 29.875 1 46.41 190 GLY B O 1
ATOM 3886 N N . ARG B 1 191 ? -19.094 13.836 29.469 1 46.5 191 ARG B N 1
ATOM 3887 C CA . ARG B 1 191 ? -20.156 14.836 29.297 1 46.5 191 ARG B CA 1
ATOM 3888 C C . ARG B 1 191 ? -20.906 14.625 27.984 1 46.5 191 ARG B C 1
ATOM 3890 O O . ARG B 1 191 ? -20.312 14.203 26.984 1 46.5 191 ARG B O 1
ATOM 3897 N N . PRO B 1 192 ? -22.359 14.93 27.969 1 49.78 192 PRO B N 1
ATOM 3898 C CA . PRO B 1 192 ? -23.328 15.039 26.875 1 49.78 192 PRO B CA 1
ATOM 3899 C C . PRO B 1 192 ? -22.766 15.766 25.656 1 49.78 192 PRO B C 1
ATOM 3901 O O . PRO B 1 192 ? -21.625 16.234 25.672 1 49.78 192 PRO B O 1
ATOM 3904 N N . THR B 1 193 ? -23.844 16.656 25.062 1 54.84 193 THR B N 1
ATOM 3905 C CA . THR B 1 193 ? -23.859 17.469 23.859 1 54.84 193 THR B CA 1
ATOM 3906 C C . THR B 1 193 ? -22.844 18.609 23.969 1 54.84 193 THR B C 1
ATOM 3908 O O . THR B 1 193 ? -22.812 19.312 24.984 1 54.84 193 THR B O 1
ATOM 3911 N N . LEU B 1 194 ? -21.656 18.516 23.234 1 65.62 194 LEU B N 1
ATOM 3912 C CA . LEU B 1 194 ? -20.625 19.562 23.266 1 65.62 194 LEU B CA 1
ATOM 3913 C C . LEU B 1 194 ? -20.922 20.641 22.219 1 65.62 194 LEU B C 1
ATOM 3915 O O . LEU B 1 194 ? -21.625 20.375 21.234 1 65.62 194 LEU B O 1
ATOM 3919 N N . ASP B 1 195 ? -20.594 21.953 22.562 1 80.81 195 ASP B N 1
ATOM 3920 C CA . ASP B 1 195 ? -20.797 23.109 21.703 1 80.81 195 ASP B CA 1
ATOM 3921 C C . ASP B 1 195 ? -20 22.953 20.406 1 80.81 195 ASP B C 1
ATOM 3923 O O . ASP B 1 195 ? -19 22.234 20.359 1 80.81 195 ASP B O 1
ATOM 3927 N N . THR B 1 196 ? -20.594 23.578 19.328 1 90.62 196 THR B N 1
ATOM 3928 C CA . THR B 1 196 ? -19.875 23.703 18.078 1 90.62 196 THR B CA 1
ATOM 3929 C C . THR B 1 196 ? -18.484 24.297 18.312 1 90.62 196 THR B C 1
ATOM 3931 O O . THR B 1 196 ? -18.328 25.219 19.109 1 90.62 196 THR B O 1
ATOM 3934 N N . ILE B 1 197 ? -17.5 23.703 17.688 1 91.75 197 ILE B N 1
ATOM 3935 C CA . ILE B 1 197 ? -16.172 24.266 17.703 1 91.75 197 ILE B CA 1
ATOM 3936 C C . ILE B 1 197 ? -16.047 25.312 16.594 1 91.75 197 ILE B C 1
ATOM 3938 O O . ILE B 1 197 ? -16.203 25 15.406 1 91.75 197 ILE B O 1
ATOM 3942 N N . TRP B 1 198 ? -15.805 26.547 16.984 1 96.88 198 TRP B N 1
ATOM 3943 C CA . TRP B 1 198 ? -15.594 27.641 16.047 1 96.88 198 TRP B CA 1
ATOM 3944 C C . TRP B 1 198 ? -14.117 28 15.938 1 96.88 198 TRP B C 1
ATOM 3946 O O . TRP B 1 198 ? -13.367 27.875 16.906 1 96.88 198 TRP B O 1
ATOM 3956 N N . SER B 1 199 ? -13.703 28.391 14.758 1 98.31 199 SER B N 1
ATOM 3957 C CA . SER B 1 199 ? -12.305 28.75 14.547 1 98.31 199 SER B CA 1
ATOM 3958 C C . SER B 1 199 ? -12.172 29.922 13.578 1 98.31 199 SER B C 1
ATOM 3960 O O . SER B 1 199 ? -13 30.094 12.68 1 98.31 199 SER B O 1
ATOM 3962 N N . ILE B 1 200 ? -11.211 30.75 13.82 1 98.81 200 ILE B N 1
ATOM 3963 C CA . ILE B 1 200 ? -10.812 31.828 12.93 1 98.81 200 ILE B CA 1
ATOM 3964 C C . ILE B 1 200 ? -9.297 31.828 12.758 1 98.81 200 ILE B C 1
ATOM 3966 O O . ILE B 1 200 ? -8.562 31.438 13.672 1 98.81 200 ILE B O 1
ATOM 3970 N N . GLY B 1 201 ? -8.812 32.125 11.562 1 98.88 201 GLY B N 1
ATOM 3971 C CA . GLY B 1 201 ? -7.387 32.188 11.289 1 98.88 201 GLY B CA 1
ATOM 3972 C C . GLY B 1 201 ? -7.023 33.156 10.188 1 98.88 201 GLY B C 1
ATOM 3973 O O . GLY B 1 201 ? -7.871 33.5 9.359 1 98.88 201 GLY B O 1
ATOM 3974 N N . GLY B 1 202 ? -5.855 33.656 10.266 1 98.88 202 GLY B N 1
ATOM 3975 C CA . GLY B 1 202 ? -5.273 34.5 9.242 1 98.88 202 GLY B CA 1
ATOM 3976 C C . GLY B 1 202 ? -3.818 34.188 8.945 1 98.88 202 GLY B C 1
ATOM 3977 O O . GLY B 1 202 ? -3.094 33.719 9.828 1 98.88 202 GLY B O 1
ATOM 3978 N N . LYS B 1 203 ? -3.453 34.406 7.691 1 98.75 203 LYS B N 1
ATOM 3979 C CA . LYS B 1 203 ? -2.049 34.188 7.348 1 98.75 203 LYS B CA 1
ATOM 3980 C C . LYS B 1 203 ? -1.58 35.219 6.316 1 98.75 203 LYS B C 1
ATOM 3982 O O . LYS B 1 203 ? -2.396 35.844 5.633 1 98.75 203 LYS B O 1
ATOM 3987 N N . TRP B 1 204 ? -0.333 35.438 6.344 1 98.69 204 TRP B N 1
ATOM 3988 C CA . TRP B 1 204 ? 0.357 36.375 5.457 1 98.69 204 TRP B CA 1
ATOM 3989 C C . TRP B 1 204 ? 1.634 35.75 4.902 1 98.69 204 TRP B C 1
ATOM 3991 O O . TRP B 1 204 ? 2.332 35.031 5.602 1 98.69 204 TRP B O 1
ATOM 4001 N N . SER B 1 205 ? 1.934 36.031 3.598 1 98 205 SER B N 1
ATOM 4002 C CA . SER B 1 205 ? 3.217 35.656 3.01 1 98 205 SER B CA 1
ATOM 4003 C C . SER B 1 205 ? 3.742 36.75 2.096 1 98 205 SER B C 1
ATOM 4005 O O . SER B 1 205 ? 2.967 37.406 1.392 1 98 205 SER B O 1
ATOM 4007 N N . GLY B 1 206 ? 5.086 36.969 2.15 1 97.19 206 GLY B N 1
ATOM 4008 C CA . GLY B 1 206 ? 5.723 37.969 1.312 1 97.19 206 GLY B CA 1
ATOM 4009 C C . GLY B 1 206 ? 7.23 37.812 1.259 1 97.19 206 GLY B C 1
ATOM 4010 O O . GLY B 1 206 ? 7.801 36.938 1.902 1 97.19 206 GLY B O 1
ATOM 4011 N N . ASN B 1 207 ? 7.781 38.562 0.407 1 96.44 207 ASN B N 1
ATOM 4012 C CA . ASN B 1 207 ? 9.234 38.656 0.276 1 96.44 207 ASN B CA 1
ATOM 4013 C C . ASN B 1 207 ? 9.758 40 0.722 1 96.44 207 ASN B C 1
ATOM 4015 O O . ASN B 1 207 ? 9.258 41.062 0.288 1 96.44 207 ASN B O 1
ATOM 4019 N N . MET B 1 208 ? 10.656 39.969 1.624 1 94.5 208 MET B N 1
ATOM 4020 C CA . MET B 1 208 ? 11.305 41.188 2.08 1 94.5 208 MET B CA 1
ATOM 4021 C C . MET B 1 208 ? 12.82 41.094 1.938 1 94.5 208 MET B C 1
ATOM 4023 O O . MET B 1 208 ? 13.477 40.406 2.723 1 94.5 208 MET B O 1
ATOM 4027 N N . ASN B 1 209 ? 13.43 41.938 0.992 1 93.25 209 ASN B N 1
ATOM 4028 C CA . ASN B 1 209 ? 14.867 42 0.771 1 93.25 209 ASN B CA 1
ATOM 4029 C C . ASN B 1 209 ? 15.469 40.625 0.55 1 93.25 209 ASN B C 1
ATOM 4031 O O . ASN B 1 209 ? 16.469 40.25 1.174 1 93.25 209 ASN B O 1
ATOM 4035 N N . GLY B 1 210 ? 14.844 39.812 -0.137 1 92.19 210 GLY B N 1
ATOM 4036 C CA . GLY B 1 210 ? 15.383 38.5 -0.526 1 92.19 210 GLY B CA 1
ATOM 4037 C C . GLY B 1 210 ? 15.047 37.406 0.452 1 92.19 210 GLY B C 1
ATOM 4038 O O . GLY B 1 210 ? 15.484 36.25 0.288 1 92.19 210 GLY B O 1
ATOM 4039 N N . VAL B 1 211 ? 14.359 37.719 1.515 1 97.25 211 VAL B N 1
ATOM 4040 C CA . VAL B 1 211 ? 13.93 36.719 2.494 1 97.25 211 VAL B CA 1
ATOM 4041 C C . VAL B 1 211 ? 12.43 36.469 2.348 1 97.25 211 VAL B C 1
ATOM 4043 O O . VAL B 1 211 ? 11.625 37.406 2.418 1 97.25 211 VAL B O 1
ATOM 4046 N N . ASP B 1 212 ? 12.102 35.219 2.043 1 97.81 212 ASP B N 1
ATOM 4047 C CA . ASP B 1 212 ? 10.688 34.844 2.014 1 97.81 212 ASP B CA 1
ATOM 4048 C C . ASP B 1 212 ? 10.133 34.688 3.428 1 97.81 212 ASP B C 1
ATOM 4050 O O . ASP B 1 212 ? 10.641 33.875 4.219 1 97.81 212 ASP B O 1
ATOM 4054 N N . LEU B 1 213 ? 9.078 35.438 3.713 1 98.5 213 LEU B N 1
ATOM 4055 C CA . LEU B 1 213 ? 8.516 35.438 5.055 1 98.5 213 LEU B CA 1
ATOM 4056 C C . LEU B 1 213 ? 7.07 34.938 5.035 1 98.5 213 LEU B C 1
ATOM 4058 O O . LEU B 1 213 ? 6.332 35.188 4.082 1 98.5 213 LEU B O 1
ATOM 4062 N N . SER B 1 214 ? 6.695 34.219 6.023 1 98.56 214 SER B N 1
ATOM 4063 C CA . SER B 1 214 ? 5.305 33.844 6.258 1 98.56 214 SER B CA 1
ATOM 4064 C C . SER B 1 214 ? 4.938 33.969 7.73 1 98.56 214 SER B C 1
ATOM 4066 O O . SER B 1 214 ? 5.793 33.812 8.602 1 98.56 214 SER B O 1
ATOM 4068 N N . ALA B 1 215 ? 3.715 34.344 8 1 98.81 215 ALA B N 1
ATOM 4069 C CA . ALA B 1 215 ? 3.176 34.438 9.352 1 98.81 215 ALA B CA 1
ATOM 4070 C C . ALA B 1 215 ? 1.734 33.969 9.406 1 98.81 215 ALA B C 1
ATOM 4072 O O . ALA B 1 215 ? 0.974 34.125 8.453 1 98.81 215 ALA B O 1
ATOM 4073 N N . GLY B 1 216 ? 1.376 33.312 10.5 1 98.94 216 GLY B N 1
ATOM 4074 C CA . GLY B 1 216 ? 0.014 32.844 10.727 1 98.94 216 GLY B CA 1
ATOM 4075 C C . GLY B 1 216 ? -0.452 33.031 12.156 1 98.94 216 GLY B C 1
ATOM 4076 O O . GLY B 1 216 ? 0.355 33 13.086 1 98.94 216 GLY B O 1
ATOM 4077 N N . VAL B 1 217 ? -1.692 33.281 12.328 1 98.94 217 VAL B N 1
ATOM 4078 C CA . VAL B 1 217 ? -2.355 33.344 13.625 1 98.94 217 VAL B CA 1
ATOM 4079 C C . VAL B 1 217 ? -3.695 32.625 13.555 1 98.94 217 VAL B C 1
ATOM 4081 O O . VAL B 1 217 ? -4.387 32.688 12.531 1 98.94 217 VAL B O 1
ATOM 4084 N N . GLY B 1 218 ? -3.996 31.891 14.594 1 98.88 218 GLY B N 1
ATOM 4085 C CA . GLY B 1 218 ? -5.266 31.188 14.625 1 98.88 218 GLY B CA 1
ATOM 4086 C C . GLY B 1 218 ? -5.844 31.062 16.016 1 98.88 218 GLY B C 1
ATOM 4087 O O . GLY B 1 218 ? -5.113 31.141 17.016 1 98.88 218 GLY B O 1
ATOM 4088 N N . TYR B 1 219 ? -7.129 30.953 16.109 1 98.5 219 TYR B N 1
ATOM 4089 C CA . TYR B 1 219 ? -7.875 30.75 17.344 1 98.5 219 TYR B CA 1
ATOM 4090 C C . TYR B 1 219 ? -9.023 29.781 17.125 1 98.5 219 TYR B C 1
ATOM 4092 O O . TYR B 1 219 ? -9.688 29.797 16.094 1 98.5 219 TYR B O 1
ATOM 4100 N N . GLN B 1 220 ? -9.18 28.891 18.031 1 95.69 220 GLN B N 1
ATOM 4101 C CA . GLN B 1 220 ? -10.25 27.891 18.016 1 95.69 220 GLN B CA 1
ATOM 4102 C C . GLN B 1 220 ? -10.898 27.781 19.391 1 95.69 220 GLN B C 1
ATOM 4104 O O . GLN B 1 220 ? -10.219 27.812 20.422 1 95.69 220 GLN B O 1
ATOM 4109 N N . SER B 1 221 ? -12.281 27.641 19.406 1 93.31 221 SER B N 1
ATOM 4110 C CA . SER B 1 221 ? -13.008 27.594 20.672 1 93.31 221 SER B CA 1
ATOM 4111 C C . SER B 1 221 ? -14.141 26.578 20.609 1 93.31 221 SER B C 1
ATOM 4113 O O . SER B 1 221 ? -14.859 26.484 19.609 1 93.31 221 SER B O 1
ATOM 4115 N N . GLY B 1 222 ? -14.211 25.766 21.547 1 86.69 222 GLY B N 1
ATOM 4116 C CA . GLY B 1 222 ? -15.312 24.859 21.812 1 86.69 222 GLY B CA 1
ATOM 4117 C C . GLY B 1 222 ? -15.734 24.828 23.281 1 86.69 222 GLY B C 1
ATOM 4118 O O . GLY B 1 222 ? -15.375 25.734 24.047 1 86.69 222 GLY B O 1
ATOM 4119 N N . GLU B 1 223 ? -16.609 24.016 23.656 1 81.19 223 GLU B N 1
ATOM 4120 C CA . GLU B 1 223 ? -17.047 23.938 25.047 1 81.19 223 GLU B CA 1
ATOM 4121 C C . GLU B 1 223 ? -15.875 23.625 25.984 1 81.19 223 GLU B C 1
ATOM 4123 O O . GLU B 1 223 ? -15.258 22.562 25.891 1 81.19 223 GLU B O 1
ATOM 4128 N N . ASN B 1 224 ? -15.531 24.531 26.906 1 79.38 224 ASN B N 1
ATOM 4129 C CA . ASN B 1 224 ? -14.5 24.453 27.938 1 79.38 224 ASN B CA 1
ATOM 4130 C C . ASN B 1 224 ? -13.117 24.188 27.344 1 79.38 224 ASN B C 1
ATOM 4132 O O . ASN B 1 224 ? -12.297 23.5 27.938 1 79.38 224 ASN B O 1
ATOM 4136 N N . ALA B 1 225 ? -13 24.531 26.094 1 83.5 225 ALA B N 1
ATOM 4137 C CA . ALA B 1 225 ? -11.703 24.344 25.453 1 83.5 225 ALA B CA 1
ATOM 4138 C C . ALA B 1 225 ? -11.414 25.484 24.469 1 83.5 225 ALA B C 1
ATOM 4140 O O . ALA B 1 225 ? -12.281 25.844 23.656 1 83.5 225 ALA B O 1
ATOM 4141 N N . ASP B 1 226 ? -10.352 26.047 24.5 1 89.31 226 ASP B N 1
ATOM 4142 C CA . ASP B 1 226 ? -9.922 27 23.484 1 89.31 226 ASP B CA 1
ATOM 4143 C C . ASP B 1 226 ? -8.414 26.891 23.234 1 89.31 226 ASP B C 1
ATOM 4145 O O . ASP B 1 226 ? -7.668 26.469 24.125 1 89.31 226 ASP B O 1
ATOM 4149 N N . THR B 1 227 ? -8.008 27.234 22.094 1 92.62 227 THR B N 1
ATOM 4150 C CA . THR B 1 227 ? -6.594 27.266 21.734 1 92.62 227 THR B CA 1
ATOM 4151 C C . THR B 1 227 ? -6.32 28.406 20.75 1 92.62 227 THR B C 1
ATOM 4153 O O . THR B 1 227 ? -7.18 28.75 19.938 1 92.62 227 THR B O 1
ATOM 4156 N N . TRP B 1 228 ? -5.23 29.047 20.922 1 96.94 228 TRP B N 1
ATOM 4157 C CA . TRP B 1 228 ? -4.719 29.984 19.922 1 96.94 228 TRP B CA 1
ATOM 4158 C C . TRP B 1 228 ? -3.248 29.719 19.625 1 96.94 228 TRP B C 1
ATOM 4160 O O . TRP B 1 228 ? -2.557 29.062 20.422 1 96.94 228 TRP B O 1
ATOM 4170 N N . GLY B 1 229 ? -2.779 30.125 18.453 1 98.38 229 GLY B N 1
ATOM 4171 C CA . GLY B 1 229 ? -1.406 29.859 18.047 1 98.38 229 GLY B CA 1
ATOM 4172 C C . GLY B 1 229 ? -0.85 30.891 17.094 1 98.38 229 GLY B C 1
ATOM 4173 O O . GLY B 1 229 ? -1.598 31.703 16.531 1 98.38 229 GLY B O 1
ATOM 4174 N N . LEU B 1 230 ? 0.455 30.922 17.031 1 98.88 230 LEU B N 1
ATOM 4175 C CA . LEU B 1 230 ? 1.249 31.734 16.109 1 98.88 230 LEU B CA 1
ATOM 4176 C C . LEU B 1 230 ? 2.275 30.875 15.375 1 98.88 230 LEU B C 1
ATOM 4178 O O . LEU B 1 230 ? 2.846 29.953 15.953 1 98.88 230 LEU B O 1
ATOM 4182 N N . SER B 1 231 ? 2.469 31.203 14.117 1 98.88 231 SER B N 1
ATOM 4183 C CA . SER B 1 231 ? 3.547 30.562 13.367 1 98.88 231 SER B CA 1
ATOM 4184 C C . SER B 1 231 ? 4.246 31.562 12.453 1 98.88 231 SER B C 1
ATOM 4186 O O . SER B 1 231 ? 3.662 32.594 12.07 1 98.88 231 SER B O 1
ATOM 4188 N N . GLY B 1 232 ? 5.453 31.328 12.195 1 98.81 232 GLY B N 1
ATOM 4189 C CA . GLY B 1 232 ? 6.25 32.125 11.273 1 98.81 232 GLY B CA 1
ATOM 4190 C C . GLY B 1 232 ? 7.395 31.344 10.656 1 98.81 232 GLY B C 1
ATOM 4191 O O . GLY B 1 232 ? 7.883 30.375 11.234 1 98.81 232 GLY B O 1
ATOM 4192 N N . SER B 1 233 ? 7.797 31.797 9.469 1 98.69 233 SER B N 1
ATOM 4193 C CA . SER B 1 233 ? 8.953 31.188 8.836 1 98.69 233 SER B CA 1
ATOM 4194 C C . SER B 1 233 ? 9.711 32.188 7.977 1 98.69 233 SER B C 1
ATOM 4196 O O . SER B 1 233 ? 9.156 33.219 7.586 1 98.69 233 SER B O 1
ATOM 4198 N N . ALA B 1 234 ? 10.977 31.938 7.809 1 98.69 234 ALA B N 1
ATOM 4199 C CA . ALA B 1 234 ? 11.867 32.688 6.941 1 98.69 234 ALA B CA 1
ATOM 4200 C C . ALA B 1 234 ? 12.719 31.781 6.074 1 98.69 234 ALA B C 1
ATOM 4202 O O . ALA B 1 234 ? 13.391 30.875 6.586 1 98.69 234 ALA B O 1
ATOM 4203 N N . GLY B 1 235 ? 12.625 32 4.77 1 98.25 235 GLY B N 1
ATOM 4204 C CA . GLY B 1 235 ? 13.484 31.312 3.82 1 98.25 235 GLY B CA 1
ATOM 4205 C C . GLY B 1 235 ? 14.516 32.219 3.182 1 98.25 235 GLY B C 1
ATOM 4206 O O . GLY B 1 235 ? 14.18 33.281 2.67 1 98.25 235 GLY B O 1
ATOM 4207 N N . PHE B 1 236 ? 15.719 31.766 3.17 1 97.62 236 PHE B N 1
ATOM 4208 C CA . PHE B 1 236 ? 16.828 32.594 2.688 1 97.62 236 PHE B CA 1
ATOM 4209 C C . PHE B 1 236 ? 17.328 32.062 1.341 1 97.62 236 PHE B C 1
ATOM 4211 O O . PHE B 1 236 ? 17.156 30.891 1.017 1 97.62 236 PHE B O 1
ATOM 4218 N N . SER B 1 237 ? 17.984 32.906 0.604 1 93.62 237 SER B N 1
ATOM 4219 C CA . SER B 1 237 ? 18.406 32.594 -0.759 1 93.62 237 SER B CA 1
ATOM 4220 C C . SER B 1 237 ? 19.5 31.547 -0.777 1 93.62 237 SER B C 1
ATOM 4222 O O . SER B 1 237 ? 19.734 30.906 -1.806 1 93.62 237 SER B O 1
ATOM 4224 N N . ASN B 1 238 ? 20.156 31.328 0.297 1 95.31 238 ASN B N 1
ATOM 4225 C CA . ASN B 1 238 ? 21.234 30.344 0.337 1 95.31 238 ASN B CA 1
ATOM 4226 C C . ASN B 1 238 ? 20.703 28.938 0.567 1 95.31 238 ASN B C 1
ATOM 4228 O O . ASN B 1 238 ? 21.484 27.984 0.719 1 95.31 238 ASN B O 1
ATOM 4232 N N . GLY B 1 239 ? 19.391 28.781 0.715 1 96.56 239 GLY B N 1
ATOM 4233 C CA . GLY B 1 239 ? 18.812 27.453 0.868 1 96.56 239 GLY B CA 1
ATOM 4234 C C . GLY B 1 239 ? 18.422 27.141 2.299 1 96.56 239 GLY B C 1
ATOM 4235 O O . GLY B 1 239 ? 17.859 26.078 2.574 1 96.56 239 GLY B O 1
ATOM 4236 N N . MET B 1 240 ? 18.688 28.062 3.191 1 98.06 240 MET B N 1
ATOM 4237 C CA . MET B 1 240 ? 18.328 27.859 4.59 1 98.06 240 MET B CA 1
ATOM 4238 C C . MET B 1 240 ? 16.922 28.391 4.867 1 98.06 240 MET B C 1
ATOM 4240 O O . MET B 1 240 ? 16.5 29.375 4.27 1 98.06 240 MET B O 1
ATOM 4244 N N . SER B 1 241 ? 16.234 27.734 5.777 1 98.31 241 SER B N 1
ATOM 4245 C CA . SER B 1 241 ? 14.969 28.25 6.277 1 98.31 241 SER B CA 1
ATOM 4246 C C . SER B 1 241 ? 14.781 27.938 7.754 1 98.31 241 SER B C 1
ATOM 4248 O O . SER B 1 241 ? 15.352 26.969 8.266 1 98.31 241 SER B O 1
ATOM 4250 N N . VAL B 1 242 ? 14.102 28.797 8.398 1 98.81 242 VAL B N 1
ATOM 4251 C CA . VAL B 1 242 ? 13.766 28.625 9.805 1 98.81 242 VAL B CA 1
ATOM 4252 C C . VAL B 1 242 ? 12.258 28.812 10 1 98.81 242 VAL B C 1
ATOM 4254 O O . VAL B 1 242 ? 11.633 29.641 9.336 1 98.81 242 VAL B O 1
ATOM 4257 N N . ALA B 1 243 ? 11.664 28 10.844 1 98.88 243 ALA B N 1
ATOM 4258 C CA . ALA B 1 243 ? 10.258 28.094 11.203 1 98.88 243 ALA B CA 1
ATOM 4259 C C . ALA B 1 243 ? 10.07 28.062 12.719 1 98.88 243 ALA B C 1
ATOM 4261 O O . ALA B 1 243 ? 10.773 27.328 13.414 1 98.88 243 ALA B O 1
ATOM 4262 N N . LEU B 1 244 ? 9.156 28.828 13.18 1 98.88 244 LEU B N 1
ATOM 4263 C CA . LEU B 1 244 ? 8.797 28.891 14.594 1 98.88 244 LEU B CA 1
ATOM 4264 C C . LEU B 1 244 ? 7.293 28.719 14.781 1 98.88 244 LEU B C 1
ATOM 4266 O O . LEU B 1 244 ? 6.504 29.094 13.914 1 98.88 244 LEU B O 1
ATOM 4270 N N . GLY B 1 245 ? 6.945 28.109 15.906 1 98.75 245 GLY B N 1
ATOM 4271 C CA . GLY B 1 245 ? 5.543 27.969 16.266 1 98.75 245 GLY B CA 1
ATOM 4272 C C . GLY B 1 245 ? 5.293 28.062 17.75 1 98.75 245 GLY B C 1
ATOM 4273 O O . GLY B 1 245 ? 6.156 27.719 18.562 1 98.75 245 GLY B O 1
ATOM 4274 N N . TYR B 1 246 ? 4.184 28.578 18.094 1 98.38 246 TYR B N 1
ATOM 4275 C CA . TYR B 1 246 ? 3.699 28.641 19.469 1 98.38 246 TYR B CA 1
ATOM 4276 C C . TYR B 1 246 ? 2.199 28.375 19.531 1 98.38 246 TYR B C 1
ATOM 4278 O O . TYR B 1 246 ? 1.442 28.828 18.672 1 98.38 246 TYR B O 1
ATOM 4286 N N . ALA B 1 247 ? 1.771 27.625 20.5 1 96.12 247 ALA B N 1
ATOM 4287 C CA . ALA B 1 247 ? 0.352 27.375 20.75 1 96.12 247 ALA B CA 1
ATOM 4288 C C . ALA B 1 247 ? 0.036 27.391 22.234 1 96.12 247 ALA B C 1
ATOM 4290 O O . ALA B 1 247 ? 0.811 26.875 23.047 1 96.12 247 ALA B O 1
ATOM 4291 N N . ASP B 1 248 ? -1.06 27.984 22.531 1 94.5 248 ASP B N 1
ATOM 4292 C CA . ASP B 1 248 ? -1.625 27.969 23.891 1 94.5 248 ASP B CA 1
ATOM 4293 C C . ASP B 1 248 ? -2.926 27.172 23.938 1 94.5 248 ASP B C 1
ATOM 4295 O O . ASP B 1 248 ? -3.754 27.281 23.016 1 94.5 248 ASP B O 1
ATOM 4299 N N . PHE B 1 249 ? -3.043 26.328 24.984 1 88.44 249 PHE B N 1
ATOM 4300 C CA . PHE B 1 249 ? -4.219 25.484 25.156 1 88.44 249 PHE B CA 1
ATOM 4301 C C . PHE B 1 249 ? -4.898 25.766 26.484 1 88.44 249 PHE B C 1
ATOM 4303 O O . PHE B 1 249 ? -4.246 25.781 27.531 1 88.44 249 PHE B O 1
ATOM 4310 N N . SER B 1 250 ? -6.148 26 26.438 1 87.56 250 SER B N 1
ATOM 4311 C CA . SER B 1 250 ? -6.977 26.031 27.641 1 87.56 250 SER B CA 1
ATOM 4312 C C . SER B 1 250 ? -8.078 24.984 27.578 1 87.56 250 SER B C 1
ATOM 4314 O O . SER B 1 250 ? -9.047 25.125 26.828 1 87.56 250 SER B O 1
ATOM 4316 N N . PHE B 1 251 ? -7.883 23.938 28.312 1 76.38 251 PHE B N 1
ATOM 4317 C CA . PHE B 1 251 ? -8.852 22.859 28.391 1 76.38 251 PHE B CA 1
ATOM 4318 C C . PHE B 1 251 ? -9.383 22.719 29.812 1 76.38 251 PHE B C 1
ATOM 4320 O O . PHE B 1 251 ? -8.68 22.219 30.688 1 76.38 251 PHE B O 1
ATOM 4327 N N . GLY B 1 252 ? -10.602 23.109 29.953 1 75.44 252 GLY B N 1
ATOM 4328 C CA . GLY B 1 252 ? -11.125 23.188 31.312 1 75.44 252 GLY B CA 1
ATOM 4329 C C . GLY B 1 252 ? -10.328 24.125 32.188 1 75.44 252 GLY B C 1
ATOM 4330 O O . GLY B 1 252 ? -10.156 25.312 31.875 1 75.44 252 GLY B O 1
ATOM 4331 N N . SER B 1 253 ? -9.859 23.484 33.25 1 75 253 SER B N 1
ATOM 4332 C CA . SER B 1 253 ? -9.102 24.281 34.219 1 75 253 SER B CA 1
ATOM 4333 C C . SER B 1 253 ? -7.598 24.141 33.969 1 75 253 SER B C 1
ATOM 4335 O O . SER B 1 253 ? -6.793 24.688 34.719 1 75 253 SER B O 1
ATOM 4337 N N . ASN B 1 254 ? -7.27 23.453 32.938 1 75.75 254 ASN B N 1
ATOM 4338 C CA . ASN B 1 254 ? -5.855 23.203 32.688 1 75.75 254 ASN B CA 1
ATOM 4339 C C . ASN B 1 254 ? -5.336 24.062 31.531 1 75.75 254 ASN B C 1
ATOM 4341 O O . ASN B 1 254 ? -5.949 24.125 30.469 1 75.75 254 ASN B O 1
ATOM 4345 N N . ASP B 1 255 ? -4.293 24.812 31.891 1 84.44 255 ASP B N 1
ATOM 4346 C CA . ASP B 1 255 ? -3.604 25.609 30.875 1 84.44 255 ASP B CA 1
ATOM 4347 C C . ASP B 1 255 ? -2.26 24.984 30.5 1 84.44 255 ASP B C 1
ATOM 4349 O O . ASP B 1 255 ? -1.52 24.531 31.391 1 84.44 255 ASP B O 1
ATOM 4353 N N . SER B 1 256 ? -2.061 24.844 29.234 1 85.94 256 SER B N 1
ATOM 4354 C CA . SER B 1 256 ? -0.788 24.344 28.734 1 85.94 256 SER B CA 1
ATOM 4355 C C . SER B 1 256 ? -0.349 25.109 27.484 1 85.94 256 SER B C 1
ATOM 4357 O O . SER B 1 256 ? -1.099 25.938 26.969 1 85.94 256 SER B O 1
ATOM 4359 N N . SER B 1 257 ? 0.867 24.875 27.109 1 91.5 257 SER B N 1
ATOM 4360 C CA . SER B 1 257 ? 1.373 25.531 25.906 1 91.5 257 SER B CA 1
ATOM 4361 C C . SER B 1 257 ? 2.406 24.656 25.203 1 91.5 257 SER B C 1
ATOM 4363 O O . SER B 1 257 ? 2.873 23.656 25.75 1 91.5 257 SER B O 1
ATOM 4365 N N . TRP B 1 258 ? 2.65 25.016 23.922 1 92.75 258 TRP B N 1
ATOM 4366 C CA . TRP B 1 258 ? 3.666 24.375 23.094 1 92.75 258 TRP B CA 1
ATOM 4367 C C . TRP B 1 258 ? 4.473 25.406 22.328 1 92.75 258 TRP B C 1
ATOM 4369 O O . TRP B 1 258 ? 3.932 26.422 21.891 1 92.75 258 TRP B O 1
ATOM 4379 N N . TRP B 1 259 ? 5.746 25.156 22.266 1 97 259 TRP B N 1
ATOM 4380 C CA . TRP B 1 259 ? 6.539 25.922 21.312 1 97 259 TRP B CA 1
ATOM 4381 C C . TRP B 1 259 ? 7.5 25 20.562 1 97 259 TRP B C 1
ATOM 4383 O O . TRP B 1 259 ? 7.867 23.938 21.062 1 97 259 TRP B O 1
ATOM 4393 N N . GLY B 1 260 ? 7.859 25.422 19.312 1 98.12 260 GLY B N 1
ATOM 4394 C CA . GLY B 1 260 ? 8.805 24.641 18.516 1 98.12 260 GLY B CA 1
ATOM 4395 C C . GLY B 1 260 ? 9.57 25.5 17.516 1 98.12 260 GLY B C 1
ATOM 4396 O O . GLY B 1 260 ? 9.18 26.625 17.219 1 98.12 260 GLY B O 1
ATOM 4397 N N . ILE B 1 261 ? 10.68 24.922 17.141 1 98.94 261 ILE B N 1
ATOM 4398 C CA . ILE B 1 261 ? 11.531 25.547 16.125 1 98.94 261 ILE B CA 1
ATOM 4399 C C . ILE B 1 261 ? 12.023 24.484 15.148 1 98.94 261 ILE B C 1
ATOM 4401 O O . ILE B 1 261 ? 12.289 23.344 15.539 1 98.94 261 ILE B O 1
ATOM 4405 N N . GLY B 1 262 ? 12.094 24.828 13.883 1 98.94 262 GLY B N 1
ATOM 4406 C CA . GLY B 1 262 ? 12.656 23.969 12.844 1 98.94 262 GLY B CA 1
ATOM 4407 C C . GLY B 1 262 ? 13.594 24.719 11.914 1 98.94 262 GLY B C 1
ATOM 4408 O O . GLY B 1 262 ? 13.398 25.906 11.633 1 98.94 262 GLY B O 1
ATOM 4409 N N . VAL B 1 263 ? 14.602 24.031 11.508 1 98.88 263 VAL B N 1
ATOM 4410 C CA . VAL B 1 263 ? 15.531 24.547 10.5 1 98.88 263 VAL B CA 1
ATOM 4411 C C . VAL B 1 263 ? 15.656 23.547 9.352 1 98.88 263 VAL B C 1
ATOM 4413 O O . VAL B 1 263 ? 15.609 22.328 9.57 1 98.88 263 VAL B O 1
ATOM 4416 N N . ALA B 1 264 ? 15.742 24.062 8.203 1 98.75 264 ALA B N 1
ATOM 4417 C CA . ALA B 1 264 ? 15.953 23.266 7.004 1 98.75 264 ALA B CA 1
ATOM 4418 C C . ALA B 1 264 ? 17.062 23.844 6.133 1 98.75 264 ALA B C 1
ATOM 4420 O O . ALA B 1 264 ? 17.328 25.047 6.191 1 98.75 264 ALA B O 1
ATOM 4421 N N . TYR B 1 265 ? 17.703 23 5.422 1 98.69 265 TYR B N 1
ATOM 4422 C CA . TYR B 1 265 ? 18.766 23.422 4.52 1 98.69 265 TYR B CA 1
ATOM 4423 C C . TYR B 1 265 ? 18.75 22.594 3.242 1 98.69 265 TYR B C 1
ATOM 4425 O O . TYR B 1 265 ? 18.797 21.359 3.293 1 98.69 265 TYR B O 1
ATOM 4433 N N . THR B 1 266 ? 18.625 23.25 2.182 1 98.19 266 THR B N 1
ATOM 4434 C CA . THR B 1 266 ? 18.812 22.719 0.841 1 98.19 266 THR B CA 1
ATOM 4435 C C . THR B 1 266 ? 19.953 23.438 0.124 1 98.19 266 THR B C 1
ATOM 4437 O O . THR B 1 266 ? 19.734 24.516 -0.435 1 98.19 266 THR B O 1
ATOM 4440 N N . PRO B 1 267 ? 21.062 22.797 0.122 1 97.06 267 PRO B N 1
ATOM 4441 C CA . PRO B 1 267 ? 22.203 23.484 -0.495 1 97.06 267 PRO B CA 1
ATOM 4442 C C . PRO B 1 267 ? 21.938 23.844 -1.959 1 97.06 267 PRO B C 1
ATOM 4444 O O . PRO B 1 267 ? 21.438 23.016 -2.719 1 97.06 267 PRO B O 1
ATOM 4447 N N . THR B 1 268 ? 22.375 25.016 -2.35 1 94.12 268 THR B N 1
ATOM 4448 C CA . THR B 1 268 ? 22.219 25.469 -3.73 1 94.12 268 THR B CA 1
ATOM 4449 C C . THR B 1 268 ? 23.047 24.609 -4.676 1 94.12 268 THR B C 1
ATOM 4451 O O . THR B 1 268 ? 22.703 24.438 -5.848 1 94.12 268 THR B O 1
ATOM 4454 N N . THR B 1 269 ? 24.094 24 -4.176 1 95.88 269 THR B N 1
ATOM 4455 C CA . THR B 1 269 ? 25.016 23.188 -4.977 1 95.88 269 THR B CA 1
ATOM 4456 C C . THR B 1 269 ? 24.5 21.766 -5.113 1 95.88 269 THR B C 1
ATOM 4458 O O . THR B 1 269 ? 24.984 21 -5.949 1 95.88 269 THR B O 1
ATOM 4461 N N . MET B 1 270 ? 23.609 21.422 -4.312 1 96.75 270 MET B N 1
ATOM 4462 C CA . MET B 1 270 ? 23 20.109 -4.355 1 96.75 270 MET B CA 1
ATOM 4463 C C . MET B 1 270 ? 21.5 20.203 -4.051 1 96.75 270 MET B C 1
ATOM 4465 O O . MET B 1 270 ? 21.031 19.703 -3.023 1 96.75 270 MET B O 1
ATOM 4469 N N . PRO B 1 271 ? 20.766 20.656 -5.016 1 95.5 271 PRO B N 1
ATOM 4470 C CA . PRO B 1 271 ? 19.359 20.984 -4.758 1 95.5 271 PRO B CA 1
ATOM 4471 C C . PRO B 1 271 ? 18.5 19.75 -4.512 1 95.5 271 PRO B C 1
ATOM 4473 O O . PRO B 1 271 ? 17.344 19.875 -4.07 1 95.5 271 PRO B O 1
ATOM 4476 N N . ALA B 1 272 ? 19.031 18.562 -4.723 1 96.88 272 ALA B N 1
ATOM 4477 C CA . ALA B 1 272 ? 18.266 17.328 -4.5 1 96.88 272 ALA B CA 1
ATOM 4478 C C . ALA B 1 272 ? 18.25 16.953 -3.021 1 96.88 272 ALA B C 1
ATOM 4480 O O . ALA B 1 272 ? 17.438 16.141 -2.592 1 96.88 272 ALA B O 1
ATOM 4481 N N . LEU B 1 273 ? 19.125 17.5 -2.275 1 98.44 273 LEU B N 1
ATOM 4482 C CA . LEU B 1 273 ? 19.266 17.141 -0.868 1 98.44 273 LEU B CA 1
ATOM 4483 C C . LEU B 1 273 ? 18.594 18.188 0.024 1 98.44 273 LEU B C 1
ATOM 4485 O O . LEU B 1 273 ? 18.812 19.391 -0.148 1 98.44 273 LEU B O 1
ATOM 4489 N N . THR B 1 274 ? 17.781 17.781 0.931 1 98.69 274 THR B N 1
ATOM 4490 C CA . THR B 1 274 ? 17.234 18.609 2.006 1 98.69 274 THR B CA 1
ATOM 4491 C C . THR B 1 274 ? 17.453 17.953 3.361 1 98.69 274 THR B C 1
ATOM 4493 O O . THR B 1 274 ? 17.172 16.766 3.531 1 98.69 274 THR B O 1
ATOM 4496 N N . VAL B 1 275 ? 18 18.641 4.234 1 98.81 275 VAL B N 1
ATOM 4497 C CA . VAL B 1 275 ? 18.141 18.172 5.605 1 98.81 275 VAL B CA 1
ATOM 4498 C C . VAL B 1 275 ? 17.406 19.125 6.555 1 98.81 275 VAL B C 1
ATOM 4500 O O . VAL B 1 275 ? 17.25 20.297 6.254 1 98.81 275 VAL B O 1
ATOM 4503 N N . GLY B 1 276 ? 16.891 18.609 7.633 1 98.81 276 GLY B N 1
ATOM 4504 C CA . GLY B 1 276 ? 16.156 19.406 8.602 1 98.81 276 GLY B CA 1
ATOM 4505 C C . GLY B 1 276 ? 16.328 18.938 10.031 1 98.81 276 GLY B C 1
ATOM 4506 O O . GLY B 1 276 ? 16.641 17.766 10.266 1 98.81 276 GLY B O 1
ATOM 4507 N N . ALA B 1 277 ? 16.25 19.766 10.891 1 98.88 277 ALA B N 1
ATOM 4508 C CA . ALA B 1 277 ? 16.203 19.516 12.328 1 98.88 277 ALA B CA 1
ATOM 4509 C C . ALA B 1 277 ? 15.125 20.359 13 1 98.88 277 ALA B C 1
ATOM 4511 O O . ALA B 1 277 ? 14.797 21.453 12.531 1 98.88 277 ALA B O 1
ATOM 4512 N N . ASN B 1 278 ? 14.516 19.828 14.016 1 98.75 278 ASN B N 1
ATOM 4513 C CA . ASN B 1 278 ? 13.523 20.594 14.766 1 98.75 278 ASN B CA 1
ATOM 4514 C C . ASN B 1 278 ? 13.531 20.219 16.25 1 98.75 278 ASN B C 1
ATOM 4516 O O . ASN B 1 278 ? 14.094 19.188 16.625 1 98.75 278 ASN B O 1
ATOM 4520 N N . TYR B 1 279 ? 13.039 21.031 16.984 1 98.06 279 TYR B N 1
ATOM 4521 C CA . TYR B 1 279 ? 12.82 20.828 18.406 1 98.06 279 TYR B CA 1
ATOM 4522 C C . TYR B 1 279 ? 11.477 21.406 18.844 1 98.06 279 TYR B C 1
ATOM 4524 O O . TYR B 1 279 ? 11.07 22.469 18.375 1 98.06 279 TYR B O 1
ATOM 4532 N N . GLY B 1 280 ? 10.766 20.672 19.688 1 95.38 280 GLY B N 1
ATOM 4533 C CA . GLY B 1 280 ? 9.523 21.141 20.281 1 95.38 280 GLY B CA 1
ATOM 4534 C C . GLY B 1 280 ? 9.359 20.719 21.734 1 95.38 280 GLY B C 1
ATOM 4535 O O . GLY B 1 280 ? 9.945 19.719 22.172 1 95.38 280 GLY B O 1
ATOM 4536 N N . ALA B 1 281 ? 8.578 21.516 22.438 1 92.12 281 ALA B N 1
ATOM 4537 C CA . ALA B 1 281 ? 8.352 21.234 23.859 1 92.12 281 ALA B CA 1
ATOM 4538 C C . ALA B 1 281 ? 6.973 21.703 24.297 1 92.12 281 ALA B C 1
ATOM 4540 O O . ALA B 1 281 ? 6.516 22.781 23.875 1 92.12 281 ALA B O 1
ATOM 4541 N N . TYR B 1 282 ? 6.418 20.891 25.188 1 89.62 282 TYR B N 1
ATOM 4542 C CA . TYR B 1 282 ? 5.168 21.25 25.844 1 89.62 282 TYR B CA 1
ATOM 4543 C C . TYR B 1 282 ? 5.422 21.781 27.25 1 89.62 282 TYR B C 1
ATOM 4545 O O . TYR B 1 282 ? 6.379 21.375 27.906 1 89.62 282 TYR B O 1
ATOM 4553 N N . ASP B 1 283 ? 4.652 22.719 27.688 1 89.19 283 ASP B N 1
ATOM 4554 C CA . ASP B 1 283 ? 4.512 23.109 29.094 1 89.19 283 ASP B CA 1
ATOM 4555 C C . ASP B 1 283 ? 3.129 22.75 29.625 1 89.19 283 ASP B C 1
ATOM 4557 O O . ASP B 1 283 ? 2.15 23.453 29.359 1 89.19 283 ASP B O 1
ATOM 4561 N N . LEU B 1 284 ? 3.082 21.688 30.297 1 80.44 284 LEU B N 1
ATOM 4562 C CA . LEU B 1 284 ? 1.821 21.188 30.828 1 80.44 284 LEU B CA 1
ATOM 4563 C C . LEU B 1 284 ? 1.672 21.578 32.312 1 80.44 284 LEU B C 1
ATOM 4565 O O . LEU B 1 284 ? 0.685 21.219 32.938 1 80.44 284 LEU B O 1
ATOM 4569 N N . GLY B 1 285 ? 2.631 22.281 32.781 1 78.69 285 GLY B N 1
ATOM 4570 C CA . GLY B 1 285 ? 2.609 22.672 34.188 1 78.69 285 GLY B CA 1
ATOM 4571 C C . GLY B 1 285 ? 3.049 21.562 35.125 1 78.69 285 GLY B C 1
ATOM 4572 O O . GLY B 1 285 ? 2.68 21.562 36.312 1 78.69 285 GLY B O 1
ATOM 4573 N N . THR B 1 286 ? 3.693 20.609 34.531 1 75.88 286 THR B N 1
ATOM 4574 C CA . THR B 1 286 ? 4.18 19.5 35.312 1 75.88 286 THR B CA 1
ATOM 4575 C C . THR B 1 286 ? 5.695 19.359 35.219 1 75.88 286 THR B C 1
ATOM 4577 O O . THR B 1 286 ? 6.324 20.062 34.406 1 75.88 286 THR B O 1
ATOM 4580 N N . SER B 1 287 ? 6.297 18.547 36.156 1 75.44 287 SER B N 1
ATOM 4581 C CA . SER B 1 287 ? 7.738 18.328 36.156 1 75.44 287 SER B CA 1
ATOM 4582 C C . SER B 1 287 ? 8.148 17.406 35 1 75.44 287 SER B C 1
ATOM 4584 O O . SER B 1 287 ? 9.336 17.297 34.688 1 75.44 287 SER B O 1
ATOM 4586 N N . ASN B 1 288 ? 7.277 16.812 34.25 1 79 288 ASN B N 1
ATOM 4587 C CA . ASN B 1 288 ? 7.566 15.844 33.188 1 79 288 ASN B CA 1
ATOM 4588 C C . ASN B 1 288 ? 6.965 16.281 31.859 1 79 288 ASN B C 1
ATOM 4590 O O . ASN B 1 288 ? 6.336 15.469 31.172 1 79 288 ASN B O 1
ATOM 4594 N N . ASP B 1 289 ? 7.359 17.547 31.5 1 83.19 289 ASP B N 1
ATOM 4595 C CA . ASP B 1 289 ? 6.805 18.062 30.25 1 83.19 289 ASP B CA 1
ATOM 4596 C C . ASP B 1 289 ? 7.477 17.438 29.047 1 83.19 289 ASP B C 1
ATOM 4598 O O . ASP B 1 289 ? 8.711 17.359 28.969 1 83.19 289 ASP B O 1
ATOM 4602 N N . PRO B 1 290 ? 6.684 16.953 28.078 1 85.69 290 PRO B N 1
ATOM 4603 C CA . PRO B 1 290 ? 7.258 16.297 26.906 1 85.69 290 PRO B CA 1
ATOM 4604 C C . PRO B 1 290 ? 8.055 17.25 26.031 1 85.69 290 PRO B C 1
ATOM 4606 O O . PRO B 1 290 ? 7.68 18.422 25.875 1 85.69 290 PRO B O 1
ATOM 4609 N N . SER B 1 291 ? 9.125 16.812 25.531 1 90.12 291 SER B N 1
ATOM 4610 C CA . SER B 1 291 ? 9.93 17.5 24.531 1 90.12 291 SER B CA 1
ATOM 4611 C C . SER B 1 291 ? 10.664 16.516 23.625 1 90.12 291 SER B C 1
ATOM 4613 O O . SER B 1 291 ? 10.625 15.305 23.859 1 90.12 291 SER B O 1
ATOM 4615 N N . GLY B 1 292 ? 11.211 17.016 22.547 1 92.31 292 GLY B N 1
ATOM 4616 C CA . GLY B 1 292 ? 11.977 16.156 21.641 1 92.31 292 GLY B CA 1
ATOM 4617 C C . GLY B 1 292 ? 12.539 16.891 20.453 1 92.31 292 GLY B C 1
ATOM 4618 O O . GLY B 1 292 ? 12.25 18.078 20.25 1 92.31 292 GLY B O 1
ATOM 4619 N N . PHE B 1 293 ? 13.367 16.172 19.766 1 96.5 293 PHE B N 1
ATOM 4620 C CA . PHE B 1 293 ? 13.875 16.734 18.531 1 96.5 293 PHE B CA 1
ATOM 4621 C C . PHE B 1 293 ? 13.805 15.695 17.406 1 96.5 293 PHE B C 1
ATOM 4623 O O . PHE B 1 293 ? 13.688 14.5 17.672 1 96.5 293 PHE B O 1
ATOM 4630 N N . GLY B 1 294 ? 13.773 16.172 16.234 1 97 294 GLY B N 1
ATOM 4631 C CA . GLY B 1 294 ? 13.727 15.352 15.031 1 97 294 GLY B CA 1
ATOM 4632 C C . GLY B 1 294 ? 14.75 15.75 13.984 1 97 294 GLY B C 1
ATOM 4633 O O . GLY B 1 294 ? 15.086 16.938 13.852 1 97 294 GLY B O 1
ATOM 4634 N N . LEU B 1 295 ? 15.273 14.758 13.312 1 98.81 295 LEU B N 1
ATOM 4635 C CA . LEU B 1 295 ? 16.172 14.922 12.172 1 98.81 295 LEU B CA 1
ATOM 4636 C C . LEU B 1 295 ? 15.586 14.258 10.93 1 98.81 295 LEU B C 1
ATOM 4638 O O . LEU B 1 295 ? 14.961 13.195 11.023 1 98.81 295 LEU B O 1
ATOM 4642 N N . VAL B 1 296 ? 15.852 14.922 9.812 1 98.75 296 VAL B N 1
ATOM 4643 C CA . VAL B 1 296 ? 15.344 14.344 8.57 1 98.75 296 VAL B CA 1
ATOM 4644 C C . VAL B 1 296 ? 16.328 14.625 7.434 1 98.75 296 VAL B C 1
ATOM 4646 O O . VAL B 1 296 ? 16.984 15.664 7.418 1 98.75 296 VAL B O 1
ATOM 4649 N N . ALA B 1 297 ? 16.438 13.727 6.527 1 98.88 297 ALA B N 1
ATOM 4650 C CA . ALA B 1 297 ? 17.156 13.883 5.27 1 98.88 297 ALA B CA 1
ATOM 4651 C C . ALA B 1 297 ? 16.359 13.305 4.102 1 98.88 297 ALA B C 1
ATOM 4653 O O . ALA B 1 297 ? 15.906 12.164 4.156 1 98.88 297 ALA B O 1
ATOM 4654 N N . ASN B 1 298 ? 16.172 14.156 3.129 1 98.88 298 ASN B N 1
ATOM 4655 C CA . ASN B 1 298 ? 15.531 13.742 1.889 1 98.88 298 ASN B CA 1
ATOM 4656 C C . ASN B 1 298 ? 16.438 13.961 0.683 1 98.88 298 ASN B C 1
ATOM 4658 O O . ASN B 1 298 ? 17.094 15 0.578 1 98.88 298 ASN B O 1
ATOM 4662 N N . TYR B 1 299 ? 16.531 13.031 -0.164 1 98.62 299 TYR B N 1
ATOM 4663 C CA . TYR B 1 299 ? 17.219 13.141 -1.443 1 98.62 299 TYR B CA 1
ATOM 4664 C C . TYR B 1 299 ? 16.281 12.859 -2.604 1 98.62 299 TYR B C 1
ATOM 4666 O O . TYR B 1 299 ? 15.859 11.719 -2.809 1 98.62 299 TYR B O 1
ATOM 4674 N N . ASP B 1 300 ? 16.016 13.898 -3.342 1 97.88 300 ASP B N 1
ATOM 4675 C CA . ASP B 1 300 ? 15.117 13.805 -4.496 1 97.88 300 ASP B CA 1
ATOM 4676 C C . ASP B 1 300 ? 15.773 13.016 -5.629 1 97.88 300 ASP B C 1
ATOM 4678 O O . ASP B 1 300 ? 16.766 13.461 -6.207 1 97.88 300 ASP B O 1
ATOM 4682 N N . LEU B 1 301 ? 15.164 11.906 -5.961 1 96.81 301 LEU B N 1
ATOM 4683 C CA . LEU B 1 301 ? 15.719 11.055 -7.012 1 96.81 301 LEU B CA 1
ATOM 4684 C C . LEU B 1 301 ? 15.078 11.375 -8.359 1 96.81 301 LEU B C 1
ATOM 4686 O O . LEU B 1 301 ? 15.453 10.797 -9.383 1 96.81 301 LEU B O 1
ATOM 4690 N N . GLY B 1 302 ? 14.141 12.312 -8.352 1 94.62 302 GLY B N 1
ATOM 4691 C CA . GLY B 1 302 ? 13.422 12.664 -9.562 1 94.62 302 GLY B CA 1
ATOM 4692 C C . GLY B 1 302 ? 12.297 11.695 -9.891 1 94.62 302 GLY B C 1
ATOM 4693 O O . GLY B 1 302 ? 12.266 10.578 -9.367 1 94.62 302 GLY B O 1
ATOM 4694 N N . GLY B 1 303 ? 11.266 12.227 -10.688 1 93.69 303 GLY B N 1
ATOM 4695 C CA . GLY B 1 303 ? 10.195 11.375 -11.18 1 93.69 303 GLY B CA 1
ATOM 4696 C C . GLY B 1 303 ? 9.172 11.023 -10.117 1 93.69 303 GLY B C 1
ATOM 4697 O O . GLY B 1 303 ? 8.289 10.195 -10.352 1 93.69 303 GLY B O 1
ATOM 4698 N N . GLY B 1 304 ? 9.32 11.516 -8.992 1 95.25 304 GLY B N 1
ATOM 4699 C CA . GLY B 1 304 ? 8.383 11.234 -7.914 1 95.25 304 GLY B CA 1
ATOM 4700 C C . GLY B 1 304 ? 8.969 10.359 -6.828 1 95.25 304 GLY B C 1
ATOM 4701 O O . GLY B 1 304 ? 8.297 10.055 -5.84 1 95.25 304 GLY B O 1
ATOM 4702 N N . ALA B 1 305 ? 10.195 9.984 -7 1 96.81 305 ALA B N 1
ATOM 4703 C CA . ALA B 1 305 ? 10.859 9.125 -6.023 1 96.81 305 ALA B CA 1
ATOM 4704 C C . ALA B 1 305 ? 11.773 9.938 -5.105 1 96.81 305 ALA B C 1
ATOM 4706 O O . ALA B 1 305 ? 12.461 10.852 -5.559 1 96.81 305 ALA B O 1
ATOM 4707 N N . VAL B 1 306 ? 11.766 9.602 -3.842 1 97.81 306 VAL B N 1
ATOM 4708 C CA . VAL B 1 306 ? 12.586 10.281 -2.844 1 97.81 306 VAL B CA 1
ATOM 4709 C C . VAL B 1 306 ? 13.18 9.258 -1.879 1 97.81 306 VAL B C 1
ATOM 4711 O O . VAL B 1 306 ? 12.484 8.352 -1.417 1 97.81 306 VAL B O 1
ATOM 4714 N N . ALA B 1 307 ? 14.508 9.266 -1.645 1 98.5 307 ALA B N 1
ATOM 4715 C CA . ALA B 1 307 ? 15.102 8.562 -0.511 1 98.5 307 ALA B CA 1
ATOM 4716 C C . ALA B 1 307 ? 14.953 9.375 0.775 1 98.5 307 ALA B C 1
ATOM 4718 O O . ALA B 1 307 ? 15.203 10.578 0.79 1 98.5 307 ALA B O 1
ATOM 4719 N N . MET B 1 308 ? 14.531 8.742 1.804 1 98.25 308 MET B N 1
ATOM 4720 C CA . MET B 1 308 ? 14.211 9.516 3.002 1 98.25 308 MET B CA 1
ATOM 4721 C C . MET B 1 308 ? 14.734 8.812 4.254 1 98.25 308 MET B C 1
ATOM 4723 O O . MET B 1 308 ? 14.719 7.586 4.336 1 98.25 308 MET B O 1
ATOM 4727 N N . ALA B 1 309 ? 15.203 9.523 5.152 1 98.69 309 ALA B N 1
ATOM 4728 C CA . ALA B 1 309 ? 15.617 9.094 6.488 1 98.69 309 ALA B CA 1
ATOM 4729 C C . ALA B 1 309 ? 15.07 10.039 7.559 1 98.69 309 ALA B C 1
ATOM 4731 O O . ALA B 1 309 ? 15.062 11.258 7.375 1 98.69 309 ALA B O 1
ATOM 4732 N N . GLY B 1 310 ? 14.531 9.484 8.641 1 98 310 GLY B N 1
ATOM 4733 C CA . GLY B 1 310 ? 14.008 10.25 9.766 1 98 310 GLY B CA 1
ATOM 4734 C C . GLY B 1 310 ? 14.422 9.688 11.109 1 98 310 GLY B C 1
ATOM 4735 O O . GLY B 1 310 ? 14.586 8.477 11.258 1 98 310 GLY B O 1
ATOM 4736 N N . TYR B 1 311 ? 14.648 10.547 12 1 96.94 311 TYR B N 1
ATOM 4737 C CA . TYR B 1 311 ? 14.969 10.211 13.383 1 96.94 311 TYR B CA 1
ATOM 4738 C C . TYR B 1 311 ? 14.227 11.117 14.359 1 96.94 311 TYR B C 1
ATOM 4740 O O . TYR B 1 311 ? 14.102 12.32 14.117 1 96.94 311 TYR B O 1
ATOM 4748 N N . GLY B 1 312 ? 13.672 10.539 15.43 1 94.5 312 GLY B N 1
ATOM 4749 C CA . GLY B 1 312 ? 13.031 11.281 16.5 1 94.5 312 GLY B CA 1
ATOM 4750 C C . GLY B 1 312 ? 13.492 10.867 17.875 1 94.5 312 GLY B C 1
ATOM 4751 O O . GLY B 1 312 ? 13.633 9.672 18.156 1 94.5 312 GLY B O 1
ATOM 4752 N N . SER B 1 313 ? 13.828 11.844 18.609 1 94.06 313 SER B N 1
ATOM 4753 C CA . SER B 1 313 ? 14.156 11.625 20.016 1 94.06 313 SER B CA 1
ATOM 4754 C C . SER B 1 313 ? 13.133 12.281 20.922 1 94.06 313 SER B C 1
ATOM 4756 O O . SER B 1 313 ? 12.852 13.477 20.797 1 94.06 313 SER B O 1
ATOM 4758 N N . SER B 1 314 ? 12.617 11.508 21.828 1 89.75 314 SER B N 1
ATOM 4759 C CA . SER B 1 314 ? 11.57 11.977 22.719 1 89.75 314 SER B CA 1
ATOM 4760 C C . SER B 1 314 ? 12.062 12.031 24.172 1 89.75 314 SER B C 1
ATOM 4762 O O . SER B 1 314 ? 12.797 11.141 24.609 1 89.75 314 SER B O 1
ATOM 4764 N N . ASN B 1 315 ? 11.68 13.078 24.844 1 86 315 ASN B N 1
ATOM 4765 C CA . ASN B 1 315 ? 11.867 13.203 26.281 1 86 315 ASN B CA 1
ATOM 4766 C C . ASN B 1 315 ? 10.539 13.289 27.016 1 86 315 ASN B C 1
ATOM 4768 O O . ASN B 1 315 ? 9.703 14.141 26.703 1 86 315 ASN B O 1
ATOM 4772 N N . LYS B 1 316 ? 10.414 12.375 28.266 1 71.75 316 LYS B N 1
ATOM 4773 C CA . LYS B 1 316 ? 9.289 12.328 29.188 1 71.75 316 LYS B CA 1
ATOM 4774 C C . LYS B 1 316 ? 7.957 12.281 28.453 1 71.75 316 LYS B C 1
ATOM 4776 O O . LYS B 1 316 ? 6.965 12.852 28.906 1 71.75 316 LYS B O 1
ATOM 4781 N N . GLY B 1 317 ? 7.852 11.562 27.531 1 62.34 317 GLY B N 1
ATOM 4782 C CA . GLY B 1 317 ? 6.602 11.414 26.797 1 62.34 317 GLY B CA 1
ATOM 4783 C C . GLY B 1 317 ? 6.625 10.266 25.812 1 62.34 317 GLY B C 1
ATOM 4784 O O . GLY B 1 317 ? 7.645 9.586 25.656 1 62.34 317 GLY B O 1
ATOM 4785 N N . VAL B 1 318 ? 5.488 9.719 25.734 1 50.78 318 VAL B N 1
ATOM 4786 C CA . VAL B 1 318 ? 5.398 8.594 24.812 1 50.78 318 VAL B CA 1
ATOM 4787 C C . VAL B 1 318 ? 5.484 9.094 23.375 1 50.78 318 VAL B C 1
ATOM 4789 O O . VAL B 1 318 ? 4.91 10.133 23.047 1 50.78 318 VAL B O 1
ATOM 4792 N N . SER B 1 319 ? 6.582 9.102 22.703 1 45.53 319 SER B N 1
ATOM 4793 C CA . SER B 1 319 ? 6.332 9.062 21.266 1 45.53 319 SER B CA 1
ATOM 4794 C C . SER B 1 319 ? 5.184 8.117 20.938 1 45.53 319 SER B C 1
ATOM 4796 O O . SER B 1 319 ? 4.641 7.449 21.828 1 45.53 319 SER B O 1
ATOM 4798 N N . PHE B 1 320 ? 4.824 7.797 19.656 1 39.47 320 PHE B N 1
ATOM 4799 C CA . PHE B 1 320 ? 3.945 6.648 19.469 1 39.47 320 PHE B CA 1
ATOM 4800 C C . PHE B 1 320 ? 4.172 5.621 20.578 1 39.47 320 PHE B C 1
ATOM 4802 O O . PHE B 1 320 ? 3.242 4.91 20.969 1 39.47 320 PHE B O 1
ATOM 4809 N N . ASN B 1 321 ? 5.457 5.219 20.812 1 36.31 321 ASN B N 1
ATOM 4810 C CA . ASN B 1 321 ? 5.738 3.967 21.5 1 36.31 321 ASN B CA 1
ATOM 4811 C C . ASN B 1 321 ? 6.133 4.207 22.969 1 36.31 321 ASN B C 1
ATOM 4813 O O . ASN B 1 321 ? 6.629 3.303 23.641 1 36.31 321 ASN B O 1
ATOM 4817 N N . GLY B 1 322 ? 5.824 4.961 23.797 1 40.47 322 GLY B N 1
ATOM 4818 C CA . GLY B 1 322 ? 6.066 4.957 25.234 1 40.47 322 GLY B CA 1
ATOM 4819 C C . GLY B 1 322 ? 7.086 5.988 25.672 1 40.47 322 GLY B C 1
ATOM 4820 O O . GLY B 1 322 ? 7.316 6.977 24.969 1 40.47 322 GLY B O 1
ATOM 4821 N N . ASN B 1 323 ? 7.902 5.902 26.875 1 49.66 323 ASN B N 1
ATOM 4822 C CA . ASN B 1 323 ? 8.945 6.371 27.781 1 49.66 323 ASN B CA 1
ATOM 4823 C C . ASN B 1 323 ? 10.203 6.781 27.016 1 49.66 323 ASN B C 1
ATOM 4825 O O . ASN B 1 323 ? 11.148 6 26.906 1 49.66 323 ASN B O 1
ATOM 4829 N N . GLY B 1 324 ? 10.359 8.055 26.688 1 59.69 324 GLY B N 1
ATOM 4830 C CA . GLY B 1 324 ? 11.664 8.555 26.281 1 59.69 324 GLY B CA 1
ATOM 4831 C C . GLY B 1 324 ? 12.32 7.707 25.203 1 59.69 324 GLY B C 1
ATOM 4832 O O . GLY B 1 324 ? 13.461 7.27 25.359 1 59.69 324 GLY B O 1
ATOM 4833 N N . GLU B 1 325 ? 11.641 7.496 23.938 1 78 325 GLU B N 1
ATOM 4834 C CA . GLU B 1 325 ? 11.969 6.484 22.938 1 78 325 GLU B CA 1
ATOM 4835 C C . GLU B 1 325 ? 12.492 7.129 21.656 1 78 325 GLU B C 1
ATOM 4837 O O . GLU B 1 325 ? 12.039 8.203 21.266 1 78 325 GLU B O 1
ATOM 4842 N N . ASP B 1 326 ? 13.695 6.699 21.25 1 91.19 326 ASP B N 1
ATOM 4843 C CA . ASP B 1 326 ? 14.25 7.012 19.938 1 91.19 326 ASP B CA 1
ATOM 4844 C C . ASP B 1 326 ? 13.664 6.105 18.859 1 91.19 326 ASP B C 1
ATOM 4846 O O . ASP B 1 326 ? 13.5 4.902 19.062 1 91.19 326 ASP B O 1
ATOM 4850 N N . THR B 1 327 ? 13.227 6.777 17.812 1 90.12 327 THR B N 1
ATOM 4851 C CA . THR B 1 327 ? 12.734 6.027 16.656 1 90.12 327 THR B CA 1
ATOM 4852 C C . THR B 1 327 ? 13.43 6.48 15.383 1 90.12 327 THR B C 1
ATOM 4854 O O . THR B 1 327 ? 13.914 7.609 15.297 1 90.12 327 THR B O 1
ATOM 4857 N N . PHE B 1 328 ? 13.516 5.551 14.43 1 94.19 328 PHE B N 1
ATOM 4858 C CA . PHE B 1 328 ? 14.117 5.879 13.141 1 94.19 328 PHE B CA 1
ATOM 4859 C C . PHE B 1 328 ? 13.398 5.148 12.008 1 94.19 328 PHE B C 1
ATOM 4861 O O . PHE B 1 328 ? 12.703 4.16 12.25 1 94.19 328 PHE B O 1
ATOM 4868 N N . SER B 1 329 ? 13.531 5.684 10.844 1 95 329 SER B N 1
ATOM 4869 C CA . SER B 1 329 ? 13.086 5.012 9.625 1 95 329 SER B CA 1
ATOM 4870 C C . SER B 1 329 ? 13.922 5.422 8.422 1 95 329 SER B C 1
ATOM 4872 O O . SER B 1 329 ? 14.477 6.523 8.391 1 95 329 SER B O 1
ATOM 4874 N N . LEU B 1 330 ? 14.055 4.508 7.508 1 97.75 330 LEU B N 1
ATOM 4875 C CA . LEU B 1 330 ? 14.828 4.656 6.277 1 97.75 330 LEU B CA 1
ATOM 4876 C C . LEU B 1 330 ? 14.141 3.939 5.117 1 97.75 330 LEU B C 1
ATOM 4878 O O . LEU B 1 330 ? 13.695 2.801 5.262 1 97.75 330 LEU B O 1
ATOM 4882 N N . GLY B 1 331 ? 14.023 4.746 3.994 1 97.62 331 GLY B N 1
ATOM 4883 C CA . GLY B 1 331 ? 13.43 4.074 2.85 1 97.62 331 GLY B CA 1
ATOM 4884 C C . GLY B 1 331 ? 13.141 5.012 1.691 1 97.62 331 GLY B C 1
ATOM 4885 O O . GLY B 1 331 ? 13.797 6.043 1.542 1 97.62 331 GLY B O 1
ATOM 4886 N N . LEU B 1 332 ? 12.242 4.59 0.843 1 97.81 332 LEU B N 1
ATOM 4887 C CA . LEU B 1 332 ? 11.875 5.328 -0.358 1 97.81 332 LEU B CA 1
ATOM 4888 C C . LEU B 1 332 ? 10.406 5.746 -0.309 1 97.81 332 LEU B C 1
ATOM 4890 O O . LEU B 1 332 ? 9.555 4.984 0.15 1 97.81 332 LEU B O 1
ATOM 4894 N N . GLY B 1 333 ? 10.18 6.98 -0.691 1 97.06 333 GLY B N 1
ATOM 4895 C CA . GLY B 1 333 ? 8.844 7.445 -1.043 1 97.06 333 GLY B CA 1
ATOM 4896 C C . GLY B 1 333 ? 8.625 7.551 -2.541 1 97.06 333 GLY B C 1
ATOM 4897 O O . GLY B 1 333 ? 9.508 7.996 -3.273 1 97.06 333 GLY B O 1
ATOM 4898 N N . LEU B 1 334 ? 7.48 7.125 -3.018 1 96.44 334 LEU B N 1
ATOM 4899 C CA . LEU B 1 334 ? 7.137 7.078 -4.434 1 96.44 334 LEU B CA 1
ATOM 4900 C C . LEU B 1 334 ? 5.801 7.77 -4.691 1 96.44 334 LEU B C 1
ATOM 4902 O O . LEU B 1 334 ? 4.75 7.266 -4.289 1 96.44 334 LEU B O 1
ATOM 4906 N N . SER B 1 335 ? 5.914 8.867 -5.348 1 96.44 335 SER B N 1
ATOM 4907 C CA . SER B 1 335 ? 4.703 9.602 -5.707 1 96.44 335 SER B CA 1
ATOM 4908 C C . SER B 1 335 ? 4.285 9.312 -7.145 1 96.44 335 SER B C 1
ATOM 4910 O O . SER B 1 335 ? 5.133 9.227 -8.039 1 96.44 335 SER B O 1
ATOM 4912 N N . PHE B 1 336 ? 2.943 9.203 -7.254 1 95.75 336 PHE B N 1
ATOM 4913 C CA . PHE B 1 336 ? 2.385 8.867 -8.555 1 95.75 336 PHE B CA 1
ATOM 4914 C C . PHE B 1 336 ? 1.255 9.828 -8.922 1 95.75 336 PHE B C 1
ATOM 4916 O O . PHE B 1 336 ? 0.546 10.32 -8.047 1 95.75 336 PHE B O 1
#

Organism: NCBI:txid2984134

Sequence (672 aa):
MKKILLASTAIVGFAGAASAAEITLSGYAEIGIFGGDDVETQFHNDWQVNFNFSGTTDNGLEFGGKVQIEENNSPSSTNGGLSIDDEAFWVSGAFGKVTLGETDGAYDWALSEIYTGTSIFDDHSTHAGAYWFTGLDGAYDNQIIRYEYSFGDFAVAISAEQDDGRTVTASSATISGVPVTTIRTIFNSGRPTLDTIWSIGGKWSGNMNGVDLSAGVGYQSGENADTWGLSGSAGFSNGMSVALGYADFSFGSNDSSWWGIGVAYTPTTMPALTVGANYGAYDLGTSNDPSGFGLVANYDLGGGAVAMAGYGSSNKGVSFNGNGEDTFSLGLGLSFMKKILLASTAIVGFAGAASAAEITLSGYAEIGIFGGDDVETQFHNDWQVNFNFSGTTDNGLEFGGKVQIEENNSPSSTNGGLSIDDEAFWVSGAFGKVTLGETDGAYDWALSEIYTGTSIFDDHSTHAGAYWFTGLDGAYDNQIIRYEYSFGDFAVAISAEQDDGRTVTASSATISGVPVTTIRTIFNSGRPTLDTIWSIGGKWSGNMNGVDLSAGVGYQSGENADTWGLSGSAGFSNGMSVALGYADFSFGSNDSSWWGIGVAYTPTTMPALTVGANYGAYDLGTSNDPSGFGLVANYDLGGGAVAMAGYGSSNKGVSFNGNGEDTFSLGLGLSF

Radius of gyration: 29.0 Å; Cα contacts (8 Å, |Δi|>4): 2028; chains: 2; bounding box: 52×86×73 Å

pLDDT: mean 83.81, std 20.72, range [19.73, 98.94]

InterPro domains:
  IPR023614 Porin domain superfamily [G3DSA:2.40.160.10] (23-336)
  IPR033900 Porin domain, Gram-negative type [PF13609] (7-315)

Secondary structure (DSSP, 8-state):
--------------SSS----EEEEEEEEEEEEEEETTEEEEEEEEEEEEEEEEEE-TTS-EEEEEEEEEEEEETTEEEEEEEEEEEEEEEEETTEEEEEES---HHHHHPPPS--S--TT-GGGSSTT-----TTTTSSSS-EEEEEEEETTEEEEEEEE---S----TTT---TTS-HHHHHHHHTT--S-PPPEEEEEEEEEEEETTEEEEEEEEEEEETTEEEEEEEEEEE-TTSEEEEEEEEEEEETTEEEEEEEEEEEE--TT-TTEEEEEEEEEEE-SSTT--EEEEEEEEEEEETTEEEEEEEEEEESSEETTEET-EEEEEEEEEE-/--------------SSS----EEEEEEEEEEEEEEETTEEEEEEEEEEEEEEEEEE-TTS-EEEEEEEEEEEEETTEEEEEEEEEEEEEEEEETTEEEEEES---HHHHHPPPS--S--TT-GGGSSTT-----TTTTSSSS-EEEEEEEETTEEEEEEEE---S----TTT---TTS-HHHHHHHHTT--SSPPPEEEEEEEEEEEETTEEEEEEEEEEEETTEEEEEEEEEEE-TTSEEEEEEEEEEEETTEEEEEEEEEEEE--TT-TTEEEEEEEEEEE-SSTT--EEEEEEEEEEEETTEEEEEEEEEEESSEETTEET-EEEEEEEEEE-

Solvent-accessible surface area (backbone atoms only — not comparable to full-atom values): 31940 Å² total; per-residue (Å²): 133,86,80,77,77,78,76,75,71,66,75,70,78,66,84,88,59,55,43,71,29,36,67,46,79,36,36,40,36,34,44,35,37,36,32,40,62,98,36,76,71,41,80,43,75,50,49,37,41,32,44,37,38,38,30,22,21,68,86,61,37,36,36,37,31,35,39,28,42,27,60,44,60,41,103,88,30,85,83,39,53,73,36,50,44,62,40,33,37,36,43,34,51,96,88,24,36,42,35,44,22,44,56,66,35,12,26,30,62,23,40,56,62,40,75,60,82,61,32,83,68,38,22,34,64,45,19,28,14,40,65,71,55,46,73,69,51,43,62,54,36,33,49,23,40,27,41,37,41,73,59,91,53,33,35,41,28,37,20,41,33,54,51,60,61,61,71,41,39,22,88,69,40,68,39,72,65,48,61,63,70,58,39,28,64,65,26,46,65,70,48,70,75,54,53,54,31,39,23,38,16,32,29,38,50,48,74,57,95,68,29,42,37,37,39,16,33,20,32,35,38,38,66,63,30,36,36,39,37,41,18,37,35,42,35,41,84,71,31,40,32,41,23,34,34,39,36,40,38,35,44,66,93,43,62,32,35,36,41,36,39,13,40,36,39,28,44,78,91,44,72,45,38,38,39,26,40,33,39,20,32,38,44,63,83,54,98,62,42,20,19,25,37,15,35,30,36,31,36,56,69,56,94,44,33,30,42,21,31,16,30,11,37,18,36,59,21,45,20,97,78,35,78,45,36,42,33,36,18,39,34,37,40,39,44,88,132,85,79,75,79,75,69,65,78,61,79,64,63,59,87,89,56,51,43,75,68,46,76,47,71,38,34,39,35,35,44,36,36,36,32,38,63,97,36,74,73,39,82,42,70,52,48,37,40,33,44,36,39,39,34,37,41,85,86,61,38,35,36,35,33,33,40,27,42,30,62,44,56,43,95,65,23,71,62,27,47,78,37,81,43,61,40,30,36,36,43,33,50,96,89,24,37,41,36,42,23,44,56,67,34,13,26,31,62,23,40,56,63,41,72,58,83,60,32,83,68,38,22,34,63,45,19,28,14,34,66,72,54,50,81,69,58,57,71,54,77,35,50,22,40,28,40,38,40,75,56,92,54,34,33,42,27,38,20,39,33,56,51,70,66,65,75,44,41,20,88,69,49,75,49,75,63,50,60,62,68,58,36,25,66,65,26,45,62,72,50,73,78,54,51,54,31,40,23,36,16,31,30,38,51,50,74,57,94,69,29,40,36,37,39,17,34,20,33,34,40,38,66,64,28,37,36,38,37,40,17,37,37,41,36,42,82,71,31,39,33,42,24,33,36,39,37,41,37,36,47,66,91,45,60,32,36,37,41,35,38,11,40,35,39,28,44,77,91,40,73,45,37,37,38,24,41,33,39,20,32,41,44,63,83,56,99,59,42,20,20,25,34,14,35,30,36,30,36,55,44,36,41,44,34,29,42,23,30,15,29,10,36,17,34,61,22,48,20,95,84,37,79,47,31,40,30,35,19,41,33,39,39,38,38,48